Protein 3V62 (pdb70)

Organism: Saccharomyces cerevisiae (strain ATCC 204508 / S288c) (NCBI:txid559292)

Nearest PDB structures (foldseek):
  6cx2-assembly1_A  TM=8.860E-01  e=4.376E-43  Saccharomyces cerevisiae S288C
  3gpn-assembly1_A-2  TM=8.699E-01  e=9.284E-43  Saccharomyces cerevisiae
  5jne-assembly1_D  TM=8.717E-01  e=6.374E-43  Saccharomyces cerevisiae S288C
  6d0q-assembly1_A  TM=8.861E-01  e=2.193E-42  Saccharomyces cerevisiae S288C
  5v7m-assembly1_A  TM=8.884E-01  e=4.409E-42  Saccharomyces cerevisiae S288C

B-factor: mean 88.53, std 23.3, range [43.22, 176.73]

CATH classification: 3.10.20.90

Sequence (698 aa):
PETHINLVSDGSSEIFFITTPLRRLMEAFARQGEMDSLRFLYDGIRIQADQTPEDLDMEDNDIIEAHREQIGGMLEAKFEEASLFKRIIDGFKDCVQLVNFQCKEDGIIAQAVDDSRVLLVSLEIGVEAFQEYRCDHPVTLGMDLTSLSKILRCGNNTDTLTLIADNTPDSIILLFEDTKKDRIAEYSLKLMDIDADFLGIEELQYDSTLSLPSSEFSKIVRDLSQLSDSINIMITKETIKFVADGDIGSGSVIIKPFVDMEHPETSIKLEMDQPVDLTFGAKYLLDIIKGSSLSDRVGIRLSSEAPALFQFDLKSGFLQFFLAPKFNSQMDIFSQLSRAKKGEIIVIDPETHINLVSDGSSEIFFITTPLRRLMEAFARQGEMDSLRFLYDGIRIQADQTPEDLDMEDNDIIEAHREQIGGMLEAKFEEASLFKRIIDGFKDCVQLVNFQCKEDGIIAQAVDDSRVLLVSLEIGVEAFQEYRCDHPVTLGMDLTSLSKILRCGNNTDTLTLIADNTPDSIILLFEDTKKDRIAEYSLKLMDIDADFLGIEELQYDSTLSLPSSEFSKIVRDLSQLSDSINIMITKETIKFVADGDIGSGSVIIKPFVDMEHPETSIKLEMDQPVDLTFGAKYLLDIIKGSSLSDRVGIRLSSEAPALFQFDLKSGFLQFFLAPKFNSQMDIFSQLSRAKKGEIIVID

Foldseek 3Di:
DVPFAWEEDQPPDDDIDGCDQCLVVLVVVVCVVDSVQKFKDDPRDTRDSGDDCVVVVHDHYGYIYIYTPDDDD/DWKFKAQFLLLVVVVLVLCVVFDFKWKW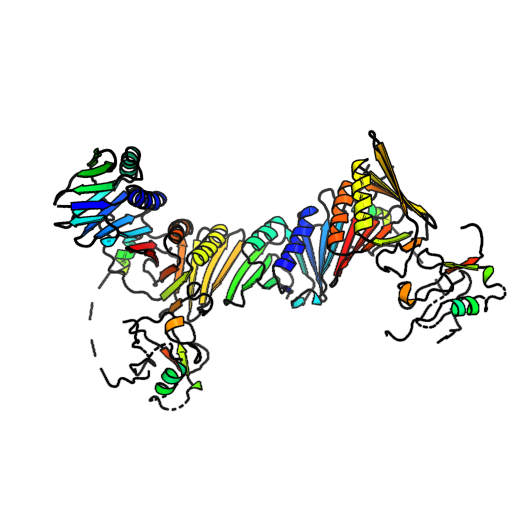WQDAFFTWIWGAGPVRFKIKIWTQGRVNTPDTGDPEIDIFIDGSVVVVVVSVVADRNWMWMWDADRYGQKIKIWTADPVVRDIDIDMGGGDDDPSVPPPDPVDDFQKKKKFFLVVVVVVLVVQVVQAQKWKWKDDPFWTKIWHHHPVGIDIDIDGFDADPVCRRRTMDMDHNHIDMFMAGSVVVNSVSVCCVQARMWMWGHDDPFFIWIKGDHPRIIMIMTGDTDDD/DDDDPVVCVVVVVCDDDDDDD/DVPFAWEEDQPVDDDIDGCDQCLVVLVVVVCVVDSVQKFKDDPRDTRDSGDDCVVVVHDHYYYIYIYTPDDDD/DWKFKAQFLLLVVVVLVLCVVFFFKWKWWDDQFFTWIWGAGPVRFKIKIWTFGNVNTPHTGDPEIDIFMDGSVVVNVVSVVADRNWMWIWDADRYGQKIKIWTADPVVRDIDIDMGGGDDDPSVPPPDPVDDFQKKKKFFLVVVLVVLVVQVVQAQKWKWKDDPFWIKIWHHHPVDIDMDIDGFDADPVDRRRTMDMDGNDIDMFMFGSVVVNSVSVCSVAARMWMWGHDDQFFIWIWGDHVRIIMIMTGGTDDD/DDDDPVVCVVVVVCDDDDDDD

Radius of gyration: 37.79 Å; Cα contacts (8 Å, |Δi|>4): 1572; chains: 6; bounding box: 71×71×110 Å

GO terms:
  GO:0000794 condensed nuclear chromosome (C, IDA)
  GO:0005634 nucleus (C, IDA)
  GO:0005940 septin ring (C, IDA)
  GO:0031386 protein tag activity (F, IDA)
  GO:0016925 protein sumoylation (P, IDA)
  GO:0042802 identical protein binding (F, IPI)
  GO:0005515 protein binding (F, IPI)

Structure (mmCIF, N/CA/C/O backbone):
data_3V62
#
_entry.id   3V62
#
_cell.length_a   196.817
_cell.length_b   62.256
_cell.length_c   139.247
_cell.angle_alpha   90.00
_cell.angle_beta   135.04
_cell.angle_gamma   90.00
#
_symmetry.space_group_name_H-M   'C 1 2 1'
#
loop_
_entity.id
_entity.type
_entity.pdbx_description
1 polymer 'Ubiquitin-like protein SMT3'
2 polymer 'Proliferating cell nuclear antigen'
3 polymer 'ATP-dependent DNA helicase SRS2'
4 non-polymer N-ETHYLMALEIMIDE
5 non-polymer 'SULFATE ION'
6 water water
#
loop_
_atom_site.group_PDB
_atom_site.id
_atom_site.type_symbol
_atom_site.label_atom_id
_atom_site.label_alt_id
_atom_site.label_comp_id
_atom_site.label_asym_id
_atom_site.label_entity_id
_atom_site.label_seq_id
_atom_site.pdbx_PDB_ins_code
_atom_site.Cartn_x
_atom_site.Cartn_y
_atom_site.Cartn_z
_atom_site.occupancy
_atom_site.B_iso_or_equiv
_atom_site.auth_seq_id
_atom_site.auth_comp_id
_atom_site.auth_asym_id
_atom_site.auth_atom_id
_atom_site.pdbx_PDB_model_num
ATOM 1 N N . PRO A 1 6 ? 25.379 57.589 93.847 1.00 133.99 20 PRO A N 1
ATOM 2 C CA . PRO A 1 6 ? 24.777 56.791 92.739 1.00 139.71 20 PRO A CA 1
ATOM 3 C C . PRO A 1 6 ? 25.175 57.276 91.354 1.00 138.73 20 PRO A C 1
ATOM 4 O O . PRO A 1 6 ? 26.267 56.965 90.865 1.00 129.94 20 PRO A O 1
ATOM 5 N N . GLU A 1 7 ? 24.272 58.023 90.716 1.00 138.82 21 GLU A N 1
ATOM 6 C CA . GLU A 1 7 ? 24.523 58.628 89.406 1.00 133.01 21 GLU A CA 1
ATOM 7 C C . GLU A 1 7 ? 25.566 59.733 89.466 1.00 134.90 21 GLU A C 1
ATOM 8 O O . GLU A 1 7 ? 26.287 59.968 88.492 1.00 128.27 21 GLU A O 1
ATOM 9 N N . THR A 1 8 ? 25.634 60.399 90.620 1.00 135.29 22 THR A N 1
ATOM 10 C CA . THR A 1 8 ? 26.611 61.462 90.926 1.00 134.36 22 THR A CA 1
ATOM 11 C C . THR A 1 8 ? 27.999 61.308 90.250 1.00 136.53 22 THR A C 1
ATOM 12 O O . THR A 1 8 ? 28.239 61.863 89.169 1.00 133.75 22 THR A O 1
ATOM 16 N N . HIS A 1 9 ? 28.889 60.545 90.884 1.00 128.28 23 HIS A N 1
ATOM 17 C CA . HIS A 1 9 ? 30.275 60.421 90.457 1.00 117.37 23 HIS A CA 1
ATOM 18 C C . HIS A 1 9 ? 30.603 59.028 89.994 1.00 118.59 23 HIS A C 1
ATOM 19 O O . HIS A 1 9 ? 29.739 58.301 89.477 1.00 116.36 23 HIS A O 1
ATOM 26 N N . ILE A 1 10 ? 31.876 58.667 90.167 1.00 110.52 24 ILE A N 1
ATOM 27 C CA . ILE A 1 10 ? 32.405 57.323 89.934 1.00 96.40 24 ILE A CA 1
ATOM 28 C C . ILE A 1 10 ? 33.814 57.246 90.541 1.00 98.11 24 ILE A C 1
ATOM 29 O O . ILE A 1 10 ? 34.497 58.270 90.695 1.00 91.32 24 ILE A O 1
ATOM 34 N N . ASN A 1 11 ? 34.228 56.037 90.909 1.00 92.59 25 ASN A N 1
ATOM 35 C CA . ASN A 1 11 ? 35.574 55.799 91.403 1.00 91.26 25 ASN A CA 1
ATOM 36 C C . ASN A 1 11 ? 36.320 54.905 90.447 1.00 92.72 25 ASN A C 1
ATOM 37 O O . ASN A 1 11 ? 35.783 53.887 89.999 1.00 96.37 25 ASN A O 1
ATOM 42 N N . LEU A 1 12 ? 37.559 55.272 90.138 1.00 83.59 26 LEU A N 1
ATOM 43 C CA . LEU A 1 12 ? 38.356 54.481 89.214 1.00 78.62 26 LEU A CA 1
ATOM 44 C C . LEU A 1 12 ? 39.770 54.278 89.700 1.00 79.23 26 LEU A C 1
ATOM 45 O O . LEU A 1 12 ? 40.347 55.134 90.384 1.00 77.05 26 LEU A O 1
ATOM 61 N N . VAL A 1 14 ? 43.651 53.631 88.350 1.00 74.15 28 VAL A N 1
ATOM 62 C CA . VAL A 1 14 ? 44.637 53.551 87.285 1.00 76.24 28 VAL A CA 1
ATOM 63 C C . VAL A 1 14 ? 45.853 52.798 87.801 1.00 78.40 28 VAL A C 1
ATOM 64 O O . VAL A 1 14 ? 46.524 53.252 88.719 1.00 85.88 28 VAL A O 1
ATOM 68 N N . SER A 1 15 ? 46.126 51.642 87.217 1.00 83.33 29 SER A N 1
ATOM 69 C CA . SER A 1 15 ? 47.284 50.858 87.601 1.00 86.82 29 SER A CA 1
ATOM 70 C C . SER A 1 15 ? 48.282 50.820 86.461 1.00 90.26 29 SER A C 1
ATOM 71 O O . SER A 1 15 ? 47.916 50.504 85.332 1.00 95.51 29 SER A O 1
ATOM 74 N N . ASP A 1 16 ? 49.540 51.144 86.747 1.00 95.70 30 ASP A N 1
ATOM 75 C CA . ASP A 1 16 ? 50.603 50.958 85.756 1.00 94.51 30 ASP A CA 1
ATOM 76 C C . ASP A 1 16 ? 51.292 49.604 85.943 1.00 91.40 30 ASP A C 1
ATOM 77 O O . ASP A 1 16 ? 52.432 49.414 85.537 1.00 94.10 30 ASP A O 1
ATOM 82 N N . GLY A 1 17 ? 50.579 48.663 86.554 1.00 88.35 31 GLY A N 1
ATOM 83 C CA . GLY A 1 17 ? 51.119 47.343 86.827 1.00 93.44 31 GLY A CA 1
ATOM 84 C C . GLY A 1 17 ? 51.973 47.317 88.085 1.00 96.86 31 GLY A C 1
ATOM 85 O O . GLY A 1 17 ? 51.940 46.357 88.851 1.00 98.44 31 GLY A O 1
ATOM 86 N N . SER A 1 18 ? 52.757 48.363 88.298 1.00 97.13 32 SER A N 1
ATOM 87 C CA . SER A 1 18 ? 53.582 48.426 89.485 1.00 98.46 32 SER A CA 1
ATOM 88 C C . SER A 1 18 ? 52.827 49.145 90.600 1.00 95.42 32 SER A C 1
ATOM 89 O O . SER A 1 18 ? 52.550 48.554 91.642 1.00 94.29 32 SER A O 1
ATOM 92 N N . SER A 1 19 ? 52.477 50.408 90.369 1.00 90.62 33 SER A N 1
ATOM 93 C CA . SER A 1 19 ? 51.727 51.192 91.345 1.00 89.78 33 SER A CA 1
ATOM 94 C C . SER A 1 19 ? 50.265 51.409 90.951 1.00 86.83 33 SER A C 1
ATOM 95 O O . SER A 1 19 ? 49.847 51.050 89.856 1.00 89.58 33 SER A O 1
ATOM 98 N N . GLU A 1 20 ? 49.487 51.988 91.862 1.00 92.41 34 GLU A N 1
ATOM 99 C CA . GLU A 1 20 ? 48.092 52.358 91.584 1.00 91.35 34 GLU A CA 1
ATOM 100 C C . GLU A 1 20 ? 47.781 53.779 92.036 1.00 88.42 34 GLU A C 1
ATOM 101 O O . GLU A 1 20 ? 48.558 54.386 92.772 1.00 95.77 34 GLU A O 1
ATOM 107 N N . ILE A 1 21 ? 46.658 54.312 91.566 1.00 80.89 35 ILE A N 1
ATOM 108 C CA . ILE A 1 21 ? 46.063 55.509 92.144 1.00 81.99 35 ILE A CA 1
ATOM 109 C C . ILE A 1 21 ? 44.555 55.403 92.042 1.00 80.34 35 ILE A C 1
ATOM 110 O O . ILE A 1 21 ? 44.036 54.973 91.015 1.00 81.85 35 ILE A O 1
ATOM 115 N N . PHE A 1 22 ? 43.850 55.796 93.100 1.00 80.54 36 PHE A N 1
ATOM 116 C CA . PHE A 1 22 ? 42.394 55.806 93.046 1.00 81.33 36 PHE A CA 1
ATOM 117 C C . PHE A 1 22 ? 41.863 57.197 92.789 1.00 82.38 36 PHE A C 1
ATOM 118 O O . PHE A 1 22 ? 42.390 58.187 93.293 1.00 84.02 36 PHE A O 1
ATOM 126 N N . PHE A 1 23 ? 40.821 57.251 91.977 1.00 79.90 37 PHE A N 1
ATOM 127 C CA . PHE A 1 23 ? 40.324 58.495 91.461 1.00 78.58 37 PHE A CA 1
ATOM 128 C C . PHE A 1 23 ? 38.833 58.564 91.625 1.00 86.23 37 PHE A C 1
ATOM 129 O O . PHE A 1 23 ? 38.125 57.571 91.428 1.00 94.08 37 PHE A O 1
ATOM 148 N N . ILE A 1 25 ? 35.860 60.997 89.990 1.00 96.15 39 ILE A N 1
ATOM 149 C CA . ILE A 1 25 ? 35.430 62.055 89.054 1.00 102.65 39 ILE A CA 1
ATOM 150 C C . ILE A 1 25 ? 33.947 61.943 88.647 1.00 107.59 39 ILE A C 1
ATOM 151 O O . ILE A 1 25 ? 33.358 60.857 88.720 1.00 100.34 39 ILE A O 1
ATOM 178 N N . THR A 1 28 ? 30.832 62.696 83.734 1.00 114.01 42 THR A N 1
ATOM 179 C CA . THR A 1 28 ? 30.783 63.556 82.560 1.00 110.75 42 THR A CA 1
ATOM 180 C C . THR A 1 28 ? 32.105 64.288 82.293 1.00 115.67 42 THR A C 1
ATOM 181 O O . THR A 1 28 ? 32.244 64.929 81.256 1.00 125.61 42 THR A O 1
ATOM 185 N N . THR A 1 29 ? 33.062 64.204 83.220 1.00 116.34 43 THR A N 1
ATOM 186 C CA . THR A 1 29 ? 34.349 64.918 83.091 1.00 114.89 43 THR A CA 1
ATOM 187 C C . THR A 1 29 ? 35.300 64.274 82.064 1.00 120.08 43 THR A C 1
ATOM 188 O O . THR A 1 29 ? 35.427 63.043 82.024 1.00 118.91 43 THR A O 1
ATOM 192 N N . PRO A 1 30 ? 35.967 65.103 81.226 1.00 122.02 44 PRO A N 1
ATOM 193 C CA . PRO A 1 30 ? 36.983 64.539 80.338 1.00 122.22 44 PRO A CA 1
ATOM 194 C C . PRO A 1 30 ? 38.121 63.902 81.140 1.00 116.93 44 PRO A C 1
ATOM 195 O O . PRO A 1 30 ? 38.583 64.473 82.133 1.00 121.48 44 PRO A O 1
ATOM 199 N N . LEU A 1 31 ? 38.556 62.729 80.697 1.00 103.50 45 LEU A N 1
ATOM 200 C CA . LEU A 1 31 ? 39.591 61.962 81.373 1.00 99.95 45 LEU A CA 1
ATOM 201 C C . LEU A 1 31 ? 41.005 62.549 81.277 1.00 102.89 45 LEU A C 1
ATOM 202 O O . LEU A 1 31 ? 41.917 62.121 82.000 1.00 108.19 45 LEU A O 1
ATOM 207 N N . ARG A 1 32 ? 41.176 63.519 80.383 1.00 98.93 46 ARG A N 1
ATOM 208 C CA . ARG A 1 32 ? 42.418 64.276 80.228 1.00 94.70 46 ARG A CA 1
ATOM 209 C C . ARG A 1 32 ? 43.075 64.545 81.581 1.00 95.71 46 ARG A C 1
ATOM 210 O O . ARG A 1 32 ? 44.207 64.133 81.813 1.00 96.79 46 ARG A O 1
ATOM 218 N N . ARG A 1 33 ? 42.345 65.208 82.476 1.00 94.68 47 ARG A N 1
ATOM 219 C CA . ARG A 1 33 ? 42.854 65.548 83.800 1.00 93.00 47 ARG A CA 1
ATOM 220 C C . ARG A 1 33 ? 43.345 64.323 84.549 1.00 89.33 47 ARG A C 1
ATOM 221 O O . ARG A 1 33 ? 44.482 64.284 85.023 1.00 89.09 47 ARG A O 1
ATOM 229 N N . LEU A 1 34 ? 42.470 63.328 84.652 1.00 86.11 48 LEU A N 1
ATOM 230 C CA . LEU A 1 34 ? 42.779 62.085 85.334 1.00 79.44 48 LEU A CA 1
ATOM 231 C C . LEU A 1 34 ? 44.085 61.528 84.816 1.00 76.85 48 LEU A C 1
ATOM 232 O O . LEU A 1 34 ? 44.965 61.181 85.598 1.00 78.62 48 LEU A O 1
ATOM 237 N N . MET A 1 35 ? 44.204 61.461 83.492 1.00 74.85 49 MET A N 1
ATOM 238 C CA . MET A 1 35 ? 45.405 60.956 82.844 1.00 76.85 49 MET A CA 1
ATOM 239 C C . MET A 1 35 ? 46.641 61.770 83.211 1.00 77.35 49 MET A C 1
ATOM 240 O O . MET A 1 35 ? 47.711 61.212 83.419 1.00 79.32 49 MET A O 1
ATOM 245 N N . GLU A 1 36 ? 46.486 63.087 83.296 1.00 81.64 50 GLU A N 1
ATOM 246 C CA . GLU A 1 36 ? 47.591 63.976 83.630 1.00 82.20 50 GLU A CA 1
ATOM 247 C C . GLU A 1 36 ? 47.988 63.801 85.081 1.00 81.09 50 GLU A C 1
ATOM 248 O O . GLU A 1 36 ? 49.171 63.640 85.393 1.00 81.90 50 GLU A O 1
ATOM 254 N N . ALA A 1 37 ? 46.984 63.812 85.954 1.00 82.71 51 ALA A N 1
ATOM 255 C CA . ALA A 1 37 ? 47.146 63.494 87.376 1.00 81.53 51 ALA A CA 1
ATOM 256 C C . ALA A 1 37 ? 47.924 62.203 87.595 1.00 81.55 51 ALA A C 1
ATOM 257 O O . ALA A 1 37 ? 48.814 62.150 88.444 1.00 91.56 51 ALA A O 1
ATOM 259 N N . PHE A 1 38 ? 47.594 61.161 86.839 1.00 74.78 52 PHE A N 1
ATOM 260 C CA . PHE A 1 38 ? 48.334 59.930 86.975 1.00 71.84 52 PHE A CA 1
ATOM 261 C C . PHE A 1 38 ? 49.759 60.052 86.450 1.00 79.20 52 PHE A C 1
ATOM 262 O O . PHE A 1 38 ? 50.678 59.431 86.985 1.00 86.54 52 PHE A O 1
ATOM 270 N N . ALA A 1 39 ? 49.946 60.847 85.405 1.00 82.05 53 ALA A N 1
ATOM 271 C CA . ALA A 1 39 ? 51.258 60.951 84.779 1.00 87.57 53 ALA A CA 1
ATOM 272 C C . ALA A 1 39 ? 52.261 61.677 85.670 1.00 87.54 53 ALA A C 1
ATOM 273 O O . ALA A 1 39 ? 53.424 61.262 85.767 1.00 84.59 53 ALA A O 1
ATOM 286 N N . ARG A 1 41 ? 52.063 62.322 89.022 1.00 87.50 55 ARG A N 1
ATOM 287 C CA . ARG A 1 41 ? 52.280 61.474 90.170 1.00 85.40 55 ARG A CA 1
ATOM 288 C C . ARG A 1 41 ? 53.232 60.313 89.831 1.00 86.96 55 ARG A C 1
ATOM 289 O O . ARG A 1 41 ? 53.813 59.717 90.722 1.00 97.94 55 ARG A O 1
ATOM 297 N N . GLN A 1 42 ? 53.404 60.007 88.546 1.00 92.69 56 GLN A N 1
ATOM 298 C CA . GLN A 1 42 ? 54.397 59.007 88.100 1.00 91.49 56 GLN A CA 1
ATOM 299 C C . GLN A 1 42 ? 55.744 59.626 87.760 1.00 88.33 56 GLN A C 1
ATOM 300 O O . GLN A 1 42 ? 56.756 58.935 87.702 1.00 85.08 56 GLN A O 1
ATOM 306 N N . GLY A 1 43 ? 55.739 60.928 87.500 1.00 86.40 57 GLY A N 1
ATOM 307 C CA . GLY A 1 43 ? 56.919 61.612 87.021 1.00 82.29 57 GLY A CA 1
ATOM 308 C C . GLY A 1 43 ? 57.212 61.230 85.591 1.00 84.18 57 GLY A C 1
ATOM 309 O O . GLY A 1 43 ? 58.368 61.145 85.195 1.00 91.79 57 GLY A O 1
ATOM 321 N N . GLU A 1 45 ? 56.052 61.786 81.291 1.00 88.87 59 GLU A N 1
ATOM 322 C CA . GLU A 1 45 ? 55.431 62.670 80.307 1.00 91.16 59 GLU A CA 1
ATOM 323 C C . GLU A 1 45 ? 54.103 62.061 79.923 1.00 91.29 59 GLU A C 1
ATOM 324 O O . GLU A 1 45 ? 54.015 60.847 79.711 1.00 91.26 59 GLU A O 1
ATOM 330 N N . MET A 1 46 ? 53.074 62.898 79.825 1.00 93.89 60 MET A N 1
ATOM 331 C CA . MET A 1 46 ? 51.728 62.421 79.495 1.00 96.41 60 MET A CA 1
ATOM 332 C C . MET A 1 46 ? 51.760 61.574 78.219 1.00 101.22 60 MET A C 1
ATOM 333 O O . MET A 1 46 ? 51.146 60.508 78.133 1.00 107.21 60 MET A O 1
ATOM 338 N N . ASP A 1 47 ? 52.535 62.034 77.249 1.00 103.83 61 ASP A N 1
ATOM 339 C CA . ASP A 1 47 ? 52.585 61.399 75.952 1.00 101.90 61 ASP A CA 1
ATOM 340 C C . ASP A 1 47 ? 53.522 60.201 75.911 1.00 98.15 61 ASP A C 1
ATOM 341 O O . ASP A 1 47 ? 53.725 59.619 74.850 1.00 106.99 61 ASP A O 1
ATOM 346 N N . SER A 1 48 ? 54.090 59.819 77.046 1.00 87.47 62 SER A N 1
ATOM 347 C CA . SER A 1 48 ? 55.023 58.698 77.043 1.00 88.09 62 SER A CA 1
ATOM 348 C C . SER A 1 48 ? 54.315 57.407 77.442 1.00 89.38 62 SER A C 1
ATOM 349 O O . SER A 1 48 ? 54.928 56.324 77.466 1.00 76.03 62 SER A O 1
ATOM 352 N N . LEU A 1 49 ? 53.027 57.529 77.773 1.00 89.19 63 LEU A N 1
ATOM 353 C CA . LEU A 1 49 ? 52.232 56.351 78.118 1.00 87.35 63 LEU A CA 1
ATOM 354 C C . LEU A 1 49 ? 50.821 56.352 77.559 1.00 87.21 63 LEU A C 1
ATOM 355 O O . LEU A 1 49 ? 50.207 57.411 77.392 1.00 85.37 63 LEU A O 1
ATOM 360 N N . ARG A 1 50 ? 50.329 55.149 77.264 1.00 86.17 64 ARG A N 1
ATOM 361 C CA . ARG A 1 50 ? 48.957 54.974 76.807 1.00 90.85 64 ARG A CA 1
ATOM 362 C C . ARG A 1 50 ? 48.053 54.298 77.835 1.00 87.72 64 ARG A C 1
ATOM 363 O O . ARG A 1 50 ? 48.441 53.319 78.468 1.00 89.00 64 ARG A O 1
ATOM 371 N N . PHE A 1 51 ? 46.849 54.847 77.989 1.00 85.53 65 PHE A N 1
ATOM 372 C CA . PHE A 1 51 ? 45.845 54.354 78.931 1.00 84.33 65 PHE A CA 1
ATOM 373 C C . PHE A 1 51 ? 44.839 53.456 78.223 1.00 88.24 65 PHE A C 1
ATOM 374 O O . PHE A 1 51 ? 44.022 53.927 77.429 1.00 87.19 65 PHE A O 1
ATOM 382 N N . LEU A 1 52 ? 44.902 52.160 78.512 1.00 91.64 66 LEU A N 1
ATOM 383 C CA . LEU A 1 52 ? 43.962 51.207 77.944 1.00 89.05 66 LEU A CA 1
ATOM 384 C C . LEU A 1 52 ? 42.769 50.987 78.848 1.00 89.39 66 LEU A C 1
ATOM 385 O O . LEU A 1 52 ? 42.881 51.045 80.079 1.00 87.57 66 LEU A O 1
ATOM 390 N N . TYR A 1 53 ? 41.625 50.752 78.215 1.00 88.26 67 TYR A N 1
ATOM 391 C CA . TYR A 1 53 ? 40.417 50.353 78.904 1.00 91.30 67 TYR A CA 1
ATOM 392 C C . TYR A 1 53 ? 39.550 49.498 78.008 1.00 92.08 67 TYR A C 1
ATOM 393 O O . TYR A 1 53 ? 39.273 49.859 76.868 1.00 94.48 67 TYR A O 1
ATOM 402 N N . ASP A 1 54 ? 39.109 48.369 78.547 1.00 92.97 68 ASP A N 1
ATOM 403 C CA . ASP A 1 54 ? 38.320 47.397 77.807 1.00 92.87 68 ASP A CA 1
ATOM 404 C C . ASP A 1 54 ? 38.933 47.054 76.461 1.00 87.14 68 ASP A C 1
ATOM 405 O O . ASP A 1 54 ? 38.240 46.603 75.550 1.00 88.70 68 ASP A O 1
ATOM 410 N N . GLY A 1 55 ? 40.239 47.269 76.351 1.00 81.04 69 GLY A N 1
ATOM 411 C CA . GLY A 1 55 ? 40.974 46.939 75.141 1.00 81.63 69 GLY A CA 1
ATOM 412 C C . GLY A 1 55 ? 41.106 48.091 74.171 1.00 80.36 69 GLY A C 1
ATOM 413 O O . GLY A 1 55 ? 41.882 48.016 73.230 1.00 77.44 69 GLY A O 1
ATOM 414 N N . ILE A 1 56 ? 40.334 49.150 74.392 1.00 85.79 70 ILE A N 1
ATOM 415 C CA . ILE A 1 56 ? 40.416 50.357 73.575 1.00 82.86 70 ILE A CA 1
ATOM 416 C C . ILE A 1 56 ? 41.481 51.280 74.182 1.00 91.41 70 ILE A C 1
ATOM 417 O O . ILE A 1 56 ? 41.931 51.061 75.305 1.00 101.06 70 ILE A O 1
ATOM 422 N N . ARG A 1 57 ? 41.899 52.292 73.433 1.00 96.17 71 ARG A N 1
ATOM 423 C CA . ARG A 1 57 ? 42.957 53.174 73.879 1.00 88.52 71 ARG A CA 1
ATOM 424 C C . ARG A 1 57 ? 42.325 54.494 74.251 1.00 83.85 71 ARG A C 1
ATOM 425 O O . ARG A 1 57 ? 42.248 55.397 73.441 1.00 92.14 71 ARG A O 1
ATOM 433 N N . ILE A 1 58 ? 41.838 54.577 75.482 1.00 86.62 72 ILE A N 1
ATOM 434 C CA . ILE A 1 58 ? 41.264 55.806 76.040 1.00 90.49 72 ILE A CA 1
ATOM 435 C C . ILE A 1 58 ? 41.835 57.082 75.422 1.00 86.29 72 ILE A C 1
ATOM 436 O O . ILE A 1 58 ? 43.041 57.227 75.268 1.00 84.12 72 ILE A O 1
ATOM 441 N N . GLN A 1 59 ? 40.945 58.001 75.082 1.00 91.63 73 GLN A N 1
ATOM 442 C CA . GLN A 1 59 ? 41.317 59.248 74.441 1.00 95.39 73 GLN A CA 1
ATOM 443 C C . GLN A 1 59 ? 40.998 60.368 75.398 1.00 95.63 73 GLN A C 1
ATOM 444 O O . GLN A 1 59 ? 39.902 60.411 75.957 1.00 94.89 73 GLN A O 1
ATOM 450 N N . ALA A 1 60 ? 41.956 61.277 75.570 1.00 101.61 74 ALA A N 1
ATOM 451 C CA . ALA A 1 60 ? 41.856 62.398 76.519 1.00 98.85 74 ALA A CA 1
ATOM 452 C C . ALA A 1 60 ? 40.518 63.140 76.452 1.00 98.68 74 ALA A C 1
ATOM 453 O O . ALA A 1 60 ? 39.994 63.612 77.463 1.00 97.00 74 ALA A O 1
ATOM 455 N N . ASP A 1 61 ? 39.969 63.217 75.247 1.00 111.51 75 ASP A N 1
ATOM 456 C CA . ASP A 1 61 ? 38.689 63.872 74.992 1.00 112.04 75 ASP A CA 1
ATOM 457 C C . ASP A 1 61 ? 37.485 63.194 75.665 1.00 106.23 75 ASP A C 1
ATOM 458 O O . ASP A 1 61 ? 36.618 63.888 76.197 1.00 106.15 75 ASP A O 1
ATOM 463 N N . GLN A 1 62 ? 37.446 61.857 75.658 1.00 100.51 76 GLN A N 1
ATOM 464 C CA . GLN A 1 62 ? 36.260 61.107 76.116 1.00 100.71 76 GLN A CA 1
ATOM 465 C C . GLN A 1 62 ? 36.077 61.074 77.640 1.00 99.70 76 GLN A C 1
ATOM 466 O O . GLN A 1 62 ? 37.032 61.265 78.396 1.00 103.59 76 GLN A O 1
ATOM 472 N N . THR A 1 63 ? 34.835 60.859 78.071 1.00 99.89 77 THR A N 1
ATOM 473 C CA . THR A 1 63 ? 34.497 60.757 79.491 1.00 103.08 77 THR A CA 1
ATOM 474 C C . THR A 1 63 ? 34.091 59.320 79.860 1.00 105.15 77 THR A C 1
ATOM 475 O O . THR A 1 63 ? 33.744 58.525 78.980 1.00 106.21 77 THR A O 1
ATOM 479 N N . PRO A 1 64 ? 34.132 58.984 81.166 1.00 104.47 78 PRO A N 1
ATOM 480 C CA . PRO A 1 64 ? 33.795 57.635 81.636 1.00 108.64 78 PRO A CA 1
ATOM 481 C C . PRO A 1 64 ? 32.392 57.180 81.231 1.00 110.84 78 PRO A C 1
ATOM 482 O O . PRO A 1 64 ? 32.189 56.008 80.875 1.00 103.40 78 PRO A O 1
ATOM 486 N N . GLU A 1 65 ? 31.446 58.115 81.295 1.00 110.27 79 GLU A N 1
ATOM 487 C CA . GLU A 1 65 ? 30.057 57.867 80.954 1.00 116.29 79 GLU A CA 1
ATOM 488 C C . GLU A 1 65 ? 29.938 57.166 79.611 1.00 114.38 79 GLU A C 1
ATOM 489 O O . GLU A 1 65 ? 29.482 56.021 79.540 1.00 113.18 79 GLU A O 1
ATOM 495 N N . ASP A 1 66 ? 30.373 57.851 78.556 1.00 114.85 80 ASP A N 1
ATOM 496 C CA . ASP A 1 66 ? 30.245 57.334 77.194 1.00 116.69 80 ASP A CA 1
ATOM 497 C C . ASP A 1 66 ? 31.186 56.166 76.930 1.00 116.55 80 ASP A C 1
ATOM 498 O O . ASP A 1 66 ? 31.136 55.553 75.864 1.00 122.17 80 ASP A O 1
ATOM 503 N N . LEU A 1 67 ? 32.032 55.854 77.909 1.00 112.72 81 LEU A N 1
ATOM 504 C CA . LEU A 1 67 ? 32.888 54.678 77.829 1.00 101.67 81 LEU A CA 1
ATOM 505 C C . LEU A 1 67 ? 32.280 53.460 78.515 1.00 104.54 81 LEU A C 1
ATOM 506 O O . LEU A 1 67 ? 32.889 52.387 78.496 1.00 109.70 81 LEU A O 1
ATOM 511 N N . ASP A 1 68 ? 31.093 53.622 79.107 1.00 102.62 82 ASP A N 1
ATOM 512 C CA . ASP A 1 68 ? 30.394 52.527 79.800 1.00 108.50 82 ASP A CA 1
ATOM 513 C C . ASP A 1 68 ? 31.127 52.142 81.069 1.00 113.04 82 ASP A C 1
ATOM 514 O O . ASP A 1 68 ? 31.278 50.951 81.375 1.00 112.65 82 ASP A O 1
ATOM 519 N N . MET A 1 69 ? 31.587 53.142 81.807 1.00 109.25 83 MET A N 1
ATOM 520 C CA . MET A 1 69 ? 32.418 52.865 82.966 1.00 108.70 83 MET A CA 1
ATOM 521 C C . MET A 1 69 ? 31.618 52.609 84.233 1.00 102.39 83 MET A C 1
ATOM 522 O O . MET A 1 69 ? 30.869 53.465 84.691 1.00 107.63 83 MET A O 1
ATOM 527 N N . GLU A 1 70 ? 31.787 51.412 84.780 1.00 100.33 84 GLU A N 1
ATOM 528 C CA . GLU A 1 70 ? 31.181 51.033 86.050 1.00 105.94 84 GLU A CA 1
ATOM 529 C C . GLU A 1 70 ? 32.134 51.308 87.209 1.00 103.88 84 GLU A C 1
ATOM 530 O O . GLU A 1 70 ? 33.354 51.248 87.047 1.00 104.50 84 GLU A O 1
ATOM 536 N N . ASP A 1 71 ? 31.560 51.605 88.373 1.00 105.68 85 ASP A N 1
ATOM 537 C CA . ASP A 1 71 ? 32.316 51.931 89.582 1.00 100.40 85 ASP A CA 1
ATOM 538 C C . ASP A 1 71 ? 33.390 50.895 89.880 1.00 98.58 85 ASP A C 1
ATOM 539 O O . ASP A 1 71 ? 33.150 49.689 89.767 1.00 100.18 85 ASP A O 1
ATOM 544 N N . ASN A 1 72 ? 34.572 51.388 90.251 1.00 94.91 86 ASN A N 1
ATOM 545 C CA . ASN A 1 72 ? 35.762 50.565 90.477 1.00 94.54 86 ASN A CA 1
ATOM 546 C C . ASN A 1 72 ? 36.238 49.823 89.245 1.00 97.70 86 ASN A C 1
ATOM 547 O O . ASN A 1 72 ? 36.587 48.648 89.322 1.00 104.56 86 ASN A O 1
ATOM 552 N N . ASP A 1 73 ? 36.239 50.507 88.106 1.00 97.39 87 ASP A N 1
ATOM 553 C CA . ASP A 1 73 ? 36.905 49.985 86.924 1.00 96.11 87 ASP A CA 1
ATOM 554 C C . ASP A 1 73 ? 38.399 50.268 86.995 1.00 90.94 87 ASP A C 1
ATOM 555 O O . ASP A 1 73 ? 38.823 51.298 87.533 1.00 86.62 87 ASP A O 1
ATOM 560 N N . ILE A 1 74 ? 39.185 49.342 86.455 1.00 87.72 88 ILE A N 1
ATOM 561 C CA . ILE A 1 74 ? 40.630 49.505 86.343 1.00 83.60 88 ILE A CA 1
ATOM 562 C C . ILE A 1 74 ? 40.974 50.113 84.988 1.00 80.93 88 ILE A C 1
ATOM 563 O O . ILE A 1 74 ? 40.436 49.713 83.960 1.00 85.50 88 ILE A O 1
ATOM 568 N N . ILE A 1 75 ? 41.853 51.103 84.996 1.00 77.94 89 ILE A N 1
ATOM 569 C CA . ILE A 1 75 ? 42.406 51.640 83.763 1.00 76.97 89 ILE A CA 1
ATOM 570 C C . ILE A 1 75 ? 43.882 51.266 83.719 1.00 74.48 89 ILE A C 1
ATOM 571 O O . ILE A 1 75 ? 44.592 51.434 84.709 1.00 72.46 89 ILE A O 1
ATOM 576 N N . GLU A 1 76 ? 44.335 50.747 82.581 1.00 71.40 90 GLU A N 1
ATOM 577 C CA . GLU A 1 76 ? 45.708 50.284 82.456 1.00 71.57 90 GLU A CA 1
ATOM 578 C C . GLU A 1 76 ? 46.579 51.317 81.759 1.00 73.82 90 GLU A C 1
ATOM 579 O O . GLU A 1 76 ? 46.327 51.657 80.609 1.00 84.47 90 GLU A O 1
ATOM 585 N N . ALA A 1 77 ? 47.591 51.825 82.456 1.00 74.33 91 ALA A N 1
ATOM 586 C CA . ALA A 1 77 ? 48.623 52.662 81.835 1.00 73.99 91 ALA A CA 1
ATOM 587 C C . ALA A 1 77 ? 49.858 51.818 81.494 1.00 75.10 91 ALA A C 1
ATOM 588 O O . ALA A 1 77 ? 50.398 51.128 82.363 1.00 73.45 91 ALA A O 1
ATOM 590 N N . HIS A 1 78 ? 50.275 51.849 80.227 1.00 77.34 92 HIS A N 1
ATOM 591 C CA . HIS A 1 78 ? 51.534 51.232 79.798 1.00 79.39 92 HIS A CA 1
ATOM 592 C C . HIS A 1 78 ? 52.355 52.278 79.113 1.00 81.62 92 HIS A C 1
ATOM 593 O O . HIS A 1 78 ? 51.808 53.282 78.640 1.00 80.17 92 HIS A O 1
ATOM 600 N N . ARG A 1 79 ? 53.667 52.043 79.020 1.00 87.45 93 ARG A N 1
ATOM 601 C CA . ARG A 1 79 ? 54.556 52.902 78.225 1.00 90.56 93 ARG A CA 1
ATOM 602 C C . ARG A 1 79 ? 54.043 52.896 76.789 1.00 91.65 93 ARG A C 1
ATOM 603 O O . ARG A 1 79 ? 53.595 51.861 76.284 1.00 95.23 93 ARG A O 1
ATOM 611 N N . GLU A 1 80 ? 54.093 54.050 76.138 1.00 88.65 94 GLU A N 1
ATOM 612 C CA . GLU A 1 80 ? 53.859 54.119 74.707 1.00 85.56 94 GLU A CA 1
ATOM 613 C C . GLU A 1 80 ? 54.962 53.370 73.953 1.00 89.26 94 GLU A C 1
ATOM 614 O O . GLU A 1 80 ? 56.073 53.866 73.793 1.00 102.17 94 GLU A O 1
ATOM 620 N N . GLN A 1 81 ? 54.672 52.155 73.518 1.00 90.91 95 GLN A N 1
ATOM 621 C CA . GLN A 1 81 ? 55.614 51.428 72.687 1.00 91.50 95 GLN A CA 1
ATOM 622 C C . GLN A 1 81 ? 54.888 50.651 71.599 1.00 98.27 95 GLN A C 1
ATOM 623 O O . GLN A 1 81 ? 53.751 50.978 71.261 1.00 108.34 95 GLN A O 1
ATOM 629 N N . ILE A 1 82 ? 55.541 49.643 71.033 1.00 99.27 96 ILE A N 1
ATOM 630 C CA . ILE A 1 82 ? 54.987 48.964 69.871 1.00 102.78 96 ILE A CA 1
ATOM 631 C C . ILE A 1 82 ? 54.315 47.663 70.296 1.00 111.22 96 ILE A C 1
ATOM 632 O O . ILE A 1 82 ? 54.782 46.575 69.978 1.00 120.73 96 ILE A O 1
ATOM 637 N N . GLY A 1 83 ? 53.214 47.793 71.031 1.00 119.19 97 GLY A N 1
ATOM 638 C CA . GLY A 1 83 ? 52.441 46.644 71.501 1.00 125.31 97 GLY A CA 1
ATOM 639 C C . GLY A 1 83 ? 53.221 45.739 72.436 1.00 130.39 97 GLY A C 1
ATOM 640 O O . GLY A 1 83 ? 54.455 45.789 72.476 1.00 125.54 97 GLY A O 1
ATOM 641 N N . GLY A 1 84 ? 52.498 44.917 73.195 1.00 136.87 98 GLY A N 1
ATOM 642 C CA . GLY A 1 84 ? 53.112 43.970 74.126 1.00 139.02 98 GLY A CA 1
ATOM 643 C C . GLY A 1 84 ? 53.536 42.683 73.438 1.00 142.42 98 GLY A C 1
ATOM 644 O O . GLY A 1 84 ? 54.665 42.574 72.943 1.00 136.24 98 GLY A O 1
ATOM 645 N N . MET B 2 1 ? 5.910 26.000 100.856 1.00 95.49 1 MET B N 1
ATOM 646 C CA . MET B 2 1 ? 6.601 25.132 99.913 1.00 94.69 1 MET B CA 1
ATOM 647 C C . MET B 2 1 ? 6.962 25.933 98.647 1.00 94.25 1 MET B C 1
ATOM 648 O O . MET B 2 1 ? 7.160 27.155 98.720 1.00 89.68 1 MET B O 1
ATOM 653 N N . LEU B 2 2 ? 7.046 25.262 97.497 1.00 87.76 2 LEU B N 1
ATOM 654 C CA . LEU B 2 2 ? 7.285 25.957 96.229 1.00 80.13 2 LEU B CA 1
ATOM 655 C C . LEU B 2 2 ? 5.991 26.472 95.614 1.00 75.94 2 LEU B C 1
ATOM 656 O O . LEU B 2 2 ? 5.061 25.708 95.382 1.00 76.51 2 LEU B O 1
ATOM 661 N N . GLU B 2 3 ? 5.955 27.768 95.333 1.00 71.31 3 GLU B N 1
ATOM 662 C CA . GLU B 2 3 ? 4.818 28.395 94.709 1.00 67.93 3 GLU B CA 1
ATOM 663 C C . GLU B 2 3 ? 5.332 29.540 93.856 1.00 69.40 3 GLU B C 1
ATOM 664 O O . GLU B 2 3 ? 5.615 30.635 94.358 1.00 71.50 3 GLU B O 1
ATOM 670 N N . ALA B 2 4 ? 5.479 29.271 92.563 1.00 69.62 4 ALA B N 1
ATOM 671 C CA . ALA B 2 4 ? 5.969 30.271 91.613 1.00 66.04 4 ALA B CA 1
ATOM 672 C C . ALA B 2 4 ? 4.865 30.647 90.657 1.00 68.30 4 ALA B C 1
ATOM 673 O O . ALA B 2 4 ? 4.357 29.797 89.933 1.00 73.91 4 ALA B O 1
ATOM 675 N N . LYS B 2 5 ? 4.515 31.929 90.654 1.00 72.06 5 LYS B N 1
ATOM 676 C CA . LYS B 2 5 ? 3.445 32.452 89.822 1.00 69.53 5 LYS B CA 1
ATOM 677 C C . LYS B 2 5 ? 3.932 33.410 88.727 1.00 69.41 5 LYS B C 1
ATOM 678 O O . LYS B 2 5 ? 4.267 34.573 88.997 1.00 64.46 5 LYS B O 1
ATOM 684 N N . PHE B 2 6 ? 3.956 32.910 87.493 1.00 65.85 6 PHE B N 1
ATOM 685 C CA . PHE B 2 6 ? 4.092 33.757 86.322 1.00 68.36 6 PHE B CA 1
ATOM 686 C C . PHE B 2 6 ? 2.800 34.504 86.044 1.00 70.47 6 PHE B C 1
ATOM 687 O O . PHE B 2 6 ? 1.733 33.881 86.008 1.00 67.75 6 PHE B O 1
ATOM 695 N N . GLU B 2 7 ? 2.904 35.817 85.811 1.00 75.16 7 GLU B N 1
ATOM 696 C CA . GLU B 2 7 ? 1.766 36.653 85.360 1.00 78.65 7 GLU B CA 1
ATOM 697 C C . GLU B 2 7 ? 1.130 36.195 84.028 1.00 81.39 7 GLU B C 1
ATOM 698 O O . GLU B 2 7 ? -0.071 36.359 83.825 1.00 82.68 7 GLU B O 1
ATOM 704 N N . GLU B 2 8 ? 1.928 35.624 83.130 1.00 80.65 8 GLU B N 1
ATOM 705 C CA . GLU B 2 8 ? 1.424 35.176 81.839 1.00 78.61 8 GLU B CA 1
ATOM 706 C C . GLU B 2 8 ? 2.030 33.824 81.503 1.00 76.22 8 GLU B C 1
ATOM 707 O O . GLU B 2 8 ? 3.250 33.709 81.376 1.00 75.39 8 GLU B O 1
ATOM 713 N N . ALA B 2 9 ? 1.185 32.810 81.329 1.00 71.48 9 ALA B N 1
ATOM 714 C CA . ALA B 2 9 ? 1.642 31.457 80.976 1.00 70.63 9 ALA B CA 1
ATOM 715 C C . ALA B 2 9 ? 2.547 31.406 79.725 1.00 76.40 9 ALA B C 1
ATOM 716 O O . ALA B 2 9 ? 3.352 30.479 79.561 1.00 74.79 9 ALA B O 1
ATOM 718 N N . SER B 2 10 ? 2.415 32.412 78.861 1.00 79.05 10 SER B N 1
ATOM 719 C CA . SER B 2 10 ? 3.228 32.548 77.656 1.00 76.20 10 SER B CA 1
ATOM 720 C C . SER B 2 10 ? 4.702 32.836 77.970 1.00 80.03 10 SER B C 1
ATOM 721 O O . SER B 2 10 ? 5.591 32.319 77.278 1.00 79.18 10 SER B O 1
ATOM 724 N N . LEU B 2 11 ? 4.947 33.670 78.993 1.00 76.81 11 LEU B N 1
ATOM 725 C CA . LEU B 2 11 ? 6.303 33.914 79.520 1.00 74.51 11 LEU B CA 1
ATOM 726 C C . LEU B 2 11 ? 7.007 32.590 79.802 1.00 73.53 11 LEU B C 1
ATOM 727 O O . LEU B 2 11 ? 8.132 32.352 79.344 1.00 77.69 11 LEU B O 1
ATOM 732 N N . PHE B 2 12 ? 6.322 31.715 80.527 1.00 70.86 12 PHE B N 1
ATOM 733 C CA . PHE B 2 12 ? 6.830 30.375 80.782 1.00 71.02 12 PHE B CA 1
ATOM 734 C C . PHE B 2 12 ? 6.984 29.560 79.519 1.00 71.53 12 PHE B C 1
ATOM 735 O O . PHE B 2 12 ? 7.967 28.839 79.373 1.00 69.97 12 PHE B O 1
ATOM 743 N N . LYS B 2 13 ? 6.014 29.666 78.612 1.00 79.38 13 LYS B N 1
ATOM 744 C CA . LYS B 2 13 ? 6.068 28.898 77.366 1.00 77.78 13 LYS B CA 1
ATOM 745 C C . LYS B 2 13 ? 7.267 29.311 76.522 1.00 75.40 13 LYS B C 1
ATOM 746 O O . LYS B 2 13 ? 7.977 28.447 75.993 1.00 71.41 13 LYS B O 1
ATOM 752 N N . ARG B 2 14 ? 7.493 30.627 76.423 1.00 73.50 14 ARG B N 1
ATOM 753 C CA . ARG B 2 14 ? 8.686 31.176 75.765 1.00 74.08 14 ARG B CA 1
ATOM 754 C C . ARG B 2 14 ? 9.976 30.507 76.285 1.00 71.60 14 ARG B C 1
ATOM 755 O O . ARG B 2 14 ? 10.735 29.917 75.508 1.00 69.82 14 ARG B O 1
ATOM 763 N N . ILE B 2 15 ? 10.201 30.560 77.595 1.00 64.35 15 ILE B N 1
ATOM 764 C CA . ILE B 2 15 ? 11.291 29.798 78.189 1.00 60.82 15 ILE B CA 1
ATOM 765 C C . ILE B 2 15 ? 11.327 28.341 77.686 1.00 62.53 15 ILE B C 1
ATOM 766 O O . ILE B 2 15 ? 12.343 27.894 77.146 1.00 56.66 15 ILE B O 1
ATOM 771 N N . ILE B 2 16 ? 10.216 27.619 77.840 1.00 63.39 16 ILE B N 1
ATOM 772 C CA . ILE B 2 16 ? 10.184 26.189 77.508 1.00 69.21 16 ILE B CA 1
ATOM 773 C C . ILE B 2 16 ? 10.516 25.951 76.048 1.00 72.21 16 ILE B C 1
ATOM 774 O O . ILE B 2 16 ? 11.125 24.927 75.698 1.00 69.73 16 ILE B O 1
ATOM 779 N N . ASP B 2 17 ? 10.121 26.914 75.217 1.00 74.71 17 ASP B N 1
ATOM 780 C CA . ASP B 2 17 ? 10.326 26.827 73.785 1.00 80.89 17 ASP B CA 1
ATOM 781 C C . ASP B 2 17 ? 11.795 26.981 73.423 1.00 79.11 17 ASP B C 1
ATOM 782 O O . ASP B 2 17 ? 12.371 26.087 72.785 1.00 79.11 17 ASP B O 1
ATOM 787 N N . GLY B 2 18 ? 12.396 28.089 73.863 1.00 74.08 18 GLY B N 1
ATOM 788 C CA . GLY B 2 18 ? 13.846 28.283 73.797 1.00 70.21 18 GLY B CA 1
ATOM 789 C C . GLY B 2 18 ? 14.577 26.978 74.046 1.00 69.82 18 GLY B C 1
ATOM 790 O O . GLY B 2 18 ? 15.317 26.494 73.192 1.00 76.58 18 GLY B O 1
ATOM 791 N N . PHE B 2 19 ? 14.324 26.380 75.202 1.00 67.45 19 PHE B N 1
ATOM 792 C CA . PHE B 2 19 ? 15.009 25.162 75.613 1.00 67.66 19 PHE B CA 1
ATOM 793 C C . PHE B 2 19 ? 14.773 24.002 74.670 1.00 68.54 19 PHE B C 1
ATOM 794 O O . PHE B 2 19 ? 15.610 23.113 74.567 1.00 66.06 19 PHE B O 1
ATOM 802 N N . LYS B 2 20 ? 13.635 24.001 73.987 1.00 75.27 20 LYS B N 1
ATOM 803 C CA . LYS B 2 20 ? 13.252 22.838 73.184 1.00 84.09 20 LYS B CA 1
ATOM 804 C C . LYS B 2 20 ? 14.020 22.751 71.853 1.00 86.34 20 LYS B C 1
ATOM 805 O O . LYS B 2 20 ? 13.944 21.749 71.132 1.00 79.72 20 LYS B O 1
ATOM 811 N N . ASP B 2 21 ? 14.779 23.803 71.563 1.00 90.78 21 ASP B N 1
ATOM 812 C CA . ASP B 2 21 ? 15.666 23.842 70.413 1.00 93.49 21 ASP B CA 1
ATOM 813 C C . ASP B 2 21 ? 16.995 23.160 70.690 1.00 94.45 21 ASP B C 1
ATOM 814 O O . ASP B 2 21 ? 17.720 22.826 69.759 1.00 105.49 21 ASP B O 1
ATOM 819 N N . CYS B 2 22 ? 17.315 22.957 71.963 1.00 89.38 22 CYS B N 1
ATOM 820 C CA . CYS B 2 22 ? 18.615 22.415 72.340 1.00 89.12 22 CYS B CA 1
ATOM 821 C C . CYS B 2 22 ? 18.502 21.118 73.134 1.00 86.99 22 CYS B C 1
ATOM 822 O O . CYS B 2 22 ? 19.278 20.188 72.917 1.00 93.11 22 CYS B O 1
ATOM 825 N N . VAL B 2 23 ? 17.531 21.051 74.043 1.00 79.54 23 VAL B N 1
ATOM 826 C CA . VAL B 2 23 ? 17.479 19.971 75.030 1.00 72.56 23 VAL B CA 1
ATOM 827 C C . VAL B 2 23 ? 16.102 19.308 75.110 1.00 70.38 23 VAL B C 1
ATOM 828 O O . VAL B 2 23 ? 15.135 19.860 74.605 1.00 68.84 23 VAL B O 1
ATOM 832 N N . GLN B 2 24 ? 16.030 18.123 75.728 1.00 71.63 24 GLN B N 1
ATOM 833 C CA . GLN B 2 24 ? 14.750 17.457 76.033 1.00 72.23 24 GLN B CA 1
ATOM 834 C C . GLN B 2 24 ? 14.304 17.627 77.484 1.00 73.89 24 GLN B C 1
ATOM 835 O O . GLN B 2 24 ? 13.108 17.658 77.772 1.00 79.43 24 GLN B O 1
ATOM 841 N N . LEU B 2 25 ? 15.275 17.713 78.388 1.00 70.41 25 LEU B N 1
ATOM 842 C CA . LEU B 2 25 ? 15.030 17.739 79.824 1.00 67.39 25 LEU B CA 1
ATOM 843 C C . LEU B 2 25 ? 15.572 19.018 80.431 1.00 66.65 25 LEU B C 1
ATOM 844 O O . LEU B 2 25 ? 16.580 19.529 79.966 1.00 69.73 25 LEU B O 1
ATOM 849 N N . VAL B 2 26 ? 14.913 19.540 81.460 1.00 63.64 26 VAL B N 1
ATOM 850 C CA . VAL B 2 26 ? 15.481 20.642 82.220 1.00 63.59 26 VAL B CA 1
ATOM 851 C C . VAL B 2 26 ? 15.362 20.328 83.699 1.00 68.27 26 VAL B C 1
ATOM 852 O O . VAL B 2 26 ? 14.400 19.698 84.115 1.00 81.50 26 VAL B O 1
ATOM 856 N N . ASN B 2 27 ? 16.367 20.723 84.477 1.00 67.57 27 ASN B N 1
ATOM 857 C CA . ASN B 2 27 ? 16.274 20.770 85.930 1.00 61.90 27 ASN B CA 1
ATOM 858 C C . ASN B 2 27 ? 15.991 22.183 86.380 1.00 66.30 27 ASN B C 1
ATOM 859 O O . ASN B 2 27 ? 16.712 23.127 86.022 1.00 62.51 27 ASN B O 1
ATOM 864 N N . PHE B 2 28 ? 14.922 22.322 87.153 1.00 69.78 28 PHE B N 1
ATOM 865 C CA . PHE B 2 28 ? 14.561 23.599 87.727 1.00 68.89 28 PHE B CA 1
ATOM 866 C C . PHE B 2 28 ? 14.968 23.643 89.189 1.00 72.26 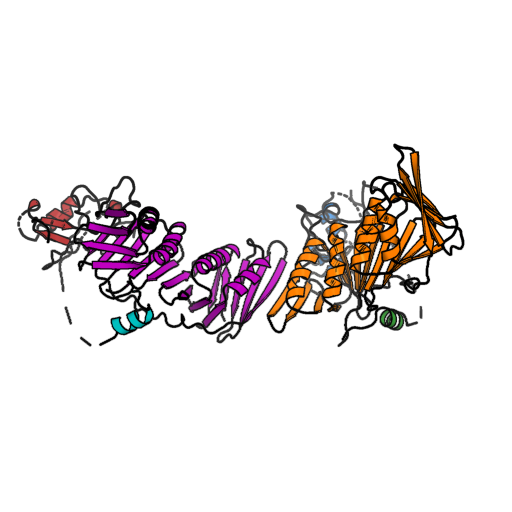28 PHE B C 1
ATOM 867 O O . PHE B 2 28 ? 14.238 23.163 90.071 1.00 72.91 28 PHE B O 1
ATOM 875 N N . GLN B 2 29 ? 16.152 24.197 89.432 1.00 69.03 29 GLN B N 1
ATOM 876 C CA . GLN B 2 29 ? 16.596 24.456 90.777 1.00 67.45 29 GLN B CA 1
ATOM 877 C C . GLN B 2 29 ? 15.940 25.707 91.329 1.00 71.86 29 GLN B C 1
ATOM 878 O O . GLN B 2 29 ? 16.190 26.838 90.874 1.00 67.11 29 GLN B O 1
ATOM 884 N N . CYS B 2 30 ? 15.087 25.480 92.322 1.00 72.24 30 CYS B N 1
ATOM 885 C CA . CYS B 2 30 ? 14.338 26.543 92.933 1.00 68.93 30 CYS B CA 1
ATOM 886 C C . CYS B 2 30 ? 15.022 26.876 94.230 1.00 70.60 30 CYS B C 1
ATOM 887 O O . CYS B 2 30 ? 15.189 26.019 95.095 1.00 75.26 30 CYS B O 1
ATOM 890 N N . LYS B 2 31 ? 15.487 28.113 94.316 1.00 67.29 31 LYS B N 1
ATOM 891 C CA . LYS B 2 31 ? 16.195 28.604 95.480 1.00 66.64 31 LYS B CA 1
ATOM 892 C C . LYS B 2 31 ? 15.304 29.727 96.023 1.00 70.07 31 LYS B C 1
ATOM 893 O O . LYS B 2 31 ? 14.297 30.067 95.406 1.00 70.79 31 LYS B O 1
ATOM 899 N N . GLU B 2 32 ? 15.668 30.306 97.163 1.00 69.08 32 GLU B N 1
ATOM 900 C CA . GLU B 2 32 ? 14.800 31.254 97.826 1.00 67.15 32 GLU B CA 1
ATOM 901 C C . GLU B 2 32 ? 14.642 32.541 97.030 1.00 71.42 32 GLU B C 1
ATOM 902 O O . GLU B 2 32 ? 13.666 33.259 97.209 1.00 75.51 32 GLU B O 1
ATOM 908 N N . ASP B 2 33 ? 15.578 32.835 96.134 1.00 74.43 33 ASP B N 1
ATOM 909 C CA . ASP B 2 33 ? 15.564 34.134 95.439 1.00 73.22 33 ASP B CA 1
ATOM 910 C C . ASP B 2 33 ? 15.348 34.075 93.911 1.00 73.53 33 ASP B C 1
ATOM 911 O O . ASP B 2 33 ? 15.474 35.110 93.219 1.00 66.81 33 ASP B O 1
ATOM 916 N N . GLY B 2 34 ? 14.997 32.882 93.408 1.00 62.46 34 GLY B N 1
ATOM 917 C CA . GLY B 2 34 ? 14.623 32.703 92.014 1.00 56.23 34 GLY B CA 1
ATOM 918 C C . GLY B 2 34 ? 14.870 31.274 91.590 1.00 63.48 34 GLY B C 1
ATOM 919 O O . GLY B 2 34 ? 15.204 30.425 92.426 1.00 66.56 34 GLY B O 1
ATOM 920 N N . ILE B 2 35 ? 14.705 31.001 90.292 1.00 62.55 35 ILE B N 1
ATOM 921 C CA . ILE B 2 35 ? 14.924 29.666 89.758 1.00 59.78 35 ILE B CA 1
ATOM 922 C C . ILE B 2 35 ? 16.062 29.652 88.754 1.00 64.34 35 ILE B C 1
ATOM 923 O O . ILE B 2 35 ? 16.252 30.610 87.988 1.00 68.36 35 ILE B O 1
ATOM 928 N N . ILE B 2 36 ? 16.800 28.546 88.755 1.00 61.20 36 ILE B N 1
ATOM 929 C CA . ILE B 2 36 ? 17.885 28.344 87.826 1.00 60.44 36 ILE B CA 1
ATOM 930 C C . ILE B 2 36 ? 17.621 27.100 87.013 1.00 64.54 36 ILE B C 1
ATOM 931 O O . ILE B 2 36 ? 17.843 25.963 87.466 1.00 63.12 36 ILE B O 1
ATOM 936 N N . ALA B 2 37 ? 17.161 27.348 85.794 1.00 63.01 37 ALA B N 1
ATOM 937 C CA . ALA B 2 37 ? 16.872 26.314 84.838 1.00 61.33 37 ALA B CA 1
ATOM 938 C C . ALA B 2 37 ? 18.173 25.790 84.248 1.00 63.86 37 ALA B C 1
ATOM 939 O O . ALA B 2 37 ? 18.975 26.575 83.754 1.00 69.95 37 ALA B O 1
ATOM 941 N N . GLN B 2 38 ? 18.385 24.476 84.290 1.00 60.82 38 GLN B N 1
ATOM 942 C CA . GLN B 2 38 ? 19.644 23.893 83.813 1.00 60.37 38 GLN B CA 1
ATOM 943 C C . GLN B 2 38 ? 19.486 22.653 82.943 1.00 63.91 38 GLN B C 1
ATOM 944 O O . GLN B 2 38 ? 18.783 21.715 83.287 1.00 69.49 38 GLN B O 1
ATOM 950 N N . ALA B 2 39 ? 20.179 22.627 81.821 1.00 64.98 39 ALA B N 1
ATOM 951 C CA . ALA B 2 39 ? 20.022 21.533 80.901 1.00 63.66 39 ALA B CA 1
ATOM 952 C C . ALA B 2 39 ? 21.334 21.265 80.213 1.00 69.14 39 ALA B C 1
ATOM 953 O O . ALA B 2 39 ? 22.164 22.175 80.077 1.00 72.99 39 ALA B O 1
ATOM 955 N N . VAL B 2 40 ? 21.513 20.010 79.803 1.00 69.83 40 VAL B N 1
ATOM 956 C CA . VAL B 2 40 ? 22.665 19.571 79.015 1.00 73.09 40 VAL B CA 1
ATOM 957 C C . VAL B 2 40 ? 22.164 18.924 77.731 1.00 80.92 40 VAL B C 1
ATOM 958 O O . VAL B 2 40 ? 21.238 18.109 77.754 1.00 91.88 40 VAL B O 1
ATOM 962 N N . ASP B 2 41 ? 22.774 19.290 76.611 1.00 85.96 41 ASP B N 1
ATOM 963 C CA . ASP B 2 41 ? 22.376 18.761 75.318 1.00 83.78 41 ASP B CA 1
ATOM 964 C C . ASP B 2 41 ? 22.576 17.248 75.280 1.00 84.99 41 ASP B C 1
ATOM 965 O O . ASP B 2 41 ? 23.306 16.685 76.095 1.00 83.88 41 ASP B O 1
ATOM 970 N N . ASP B 2 42 ? 21.922 16.611 74.316 1.00 90.15 42 ASP B N 1
ATOM 971 C CA . ASP B 2 42 ? 21.842 15.154 74.208 1.00 90.70 42 ASP B CA 1
ATOM 972 C C . ASP B 2 42 ? 23.201 14.514 73.994 1.00 86.44 42 ASP B C 1
ATOM 973 O O . ASP B 2 42 ? 23.496 13.482 74.574 1.00 91.55 42 ASP B O 1
ATOM 978 N N . SER B 2 43 ? 24.028 15.153 73.176 1.00 84.64 43 SER B N 1
ATOM 979 C CA . SER B 2 43 ? 25.399 14.719 72.932 1.00 83.85 43 SER B CA 1
ATOM 980 C C . SER B 2 43 ? 26.387 15.122 74.049 1.00 82.97 43 SER B C 1
ATOM 981 O O . SER B 2 43 ? 27.590 14.878 73.934 1.00 83.31 43 SER B O 1
ATOM 984 N N . ARG B 2 44 ? 25.888 15.760 75.105 1.00 79.87 44 ARG B N 1
ATOM 985 C CA . ARG B 2 44 ? 26.666 15.997 76.327 1.00 80.82 44 ARG B CA 1
ATOM 986 C C . ARG B 2 44 ? 27.859 16.961 76.145 1.00 81.11 44 ARG B C 1
ATOM 987 O O . ARG B 2 44 ? 28.970 16.672 76.582 1.00 83.99 44 ARG B O 1
ATOM 995 N N . VAL B 2 45 ? 27.618 18.119 75.536 1.00 76.73 45 VAL B N 1
ATOM 996 C CA . VAL B 2 45 ? 28.685 19.008 75.063 1.00 69.58 45 VAL B CA 1
ATOM 997 C C . VAL B 2 45 ? 28.298 20.447 75.398 1.00 71.30 45 VAL B C 1
ATOM 998 O O . VAL B 2 45 ? 29.155 21.328 75.623 1.00 72.11 45 VAL B O 1
ATOM 1002 N N . LEU B 2 46 ? 26.987 20.683 75.411 1.00 71.35 46 LEU B N 1
ATOM 1003 C CA . LEU B 2 46 ? 26.441 22.013 75.650 1.00 67.81 46 LEU B CA 1
ATOM 1004 C C . LEU B 2 46 ? 25.717 22.043 76.980 1.00 65.74 46 LEU B C 1
ATOM 1005 O O . LEU B 2 46 ? 25.118 21.059 77.400 1.00 68.23 46 LEU B O 1
ATOM 1010 N N . LEU B 2 47 ? 25.795 23.179 77.645 1.00 62.28 47 LEU B N 1
ATOM 1011 C CA . LEU B 2 47 ? 25.222 23.325 78.945 1.00 63.19 47 LEU B CA 1
ATOM 1012 C C . LEU B 2 47 ? 24.545 24.673 78.928 1.00 67.68 47 LEU B C 1
ATOM 1013 O O . LEU B 2 47 ? 25.197 25.708 78.691 1.00 69.76 47 LEU B O 1
ATOM 1018 N N . VAL B 2 48 ? 23.237 24.672 79.148 1.00 61.03 48 VAL B N 1
ATOM 1019 C CA . VAL B 2 48 ? 22.518 25.929 79.190 1.00 59.56 48 VAL B CA 1
ATOM 1020 C C . VAL B 2 48 ? 22.040 26.197 80.625 1.00 60.81 48 VAL B C 1
ATOM 1021 O O . VAL B 2 48 ? 21.728 25.271 81.377 1.00 61.15 48 VAL B O 1
ATOM 1025 N N . SER B 2 49 ? 22.058 27.469 81.010 1.00 56.87 49 SER B N 1
ATOM 1026 C CA . SER B 2 49 ? 21.759 27.855 82.361 1.00 55.63 49 SER B CA 1
ATOM 1027 C C . SER B 2 49 ? 21.032 29.177 82.335 1.00 59.15 49 SER B C 1
ATOM 1028 O O . SER B 2 49 ? 21.603 30.215 82.004 1.00 61.64 49 SER B O 1
ATOM 1031 N N . LEU B 2 50 ? 19.751 29.122 82.675 1.00 61.46 50 LEU B N 1
ATOM 1032 C CA . LEU B 2 50 ? 18.929 30.303 82.699 1.00 61.36 50 LEU B CA 1
ATOM 1033 C C . LEU B 2 50 ? 18.553 30.669 84.136 1.00 63.30 50 LEU B C 1
ATOM 1034 O O . LEU B 2 50 ? 18.160 29.813 84.936 1.00 62.79 50 LEU B O 1
ATOM 1039 N N . GLU B 2 51 ? 18.697 31.948 84.456 1.00 64.51 51 GLU B N 1
ATOM 1040 C CA . GLU B 2 51 ? 18.457 32.429 85.801 1.00 66.87 51 GLU B CA 1
ATOM 1041 C C . GLU B 2 51 ? 17.253 33.337 85.770 1.00 65.79 51 GLU B C 1
ATOM 1042 O O . GLU B 2 51 ? 17.371 34.504 85.425 1.00 63.55 51 GLU B O 1
ATOM 1048 N N . ILE B 2 52 ? 16.087 32.799 86.108 1.00 67.03 52 ILE B N 1
ATOM 1049 C CA . ILE B 2 52 ? 14.889 33.627 86.236 1.00 64.00 52 ILE B CA 1
ATOM 1050 C C . ILE B 2 52 ? 14.933 34.208 87.643 1.00 64.98 52 ILE B C 1
ATOM 1051 O O . ILE B 2 52 ? 14.725 33.493 88.639 1.00 61.88 52 ILE B O 1
ATOM 1056 N N . GLY B 2 53 ? 15.246 35.497 87.720 1.00 63.91 53 GLY B N 1
ATOM 1057 C CA . GLY B 2 53 ? 15.237 36.213 88.978 1.00 66.41 53 GLY B CA 1
ATOM 1058 C C . GLY B 2 53 ? 13.847 36.255 89.582 1.00 73.18 53 GLY B C 1
ATOM 1059 O O . GLY B 2 53 ? 12.883 35.766 88.990 1.00 77.27 53 GLY B O 1
ATOM 1060 N N . VAL B 2 54 ? 13.738 36.853 90.760 1.00 76.47 54 VAL B N 1
ATOM 1061 C CA . VAL B 2 54 ? 12.482 36.835 91.490 1.00 73.08 54 VAL B CA 1
ATOM 1062 C C . VAL B 2 54 ? 11.450 37.809 90.912 1.00 74.13 54 VAL B C 1
ATOM 1063 O O . VAL B 2 54 ? 10.294 37.439 90.742 1.00 85.47 54 VAL B O 1
ATOM 1067 N N . GLU B 2 55 ? 11.874 39.027 90.589 1.00 74.06 55 GLU B N 1
ATOM 1068 C CA . GLU B 2 55 ? 11.003 40.046 89.983 1.00 75.84 55 GLU B CA 1
ATOM 1069 C C . GLU B 2 55 ? 10.510 39.630 88.592 1.00 71.48 55 GLU B C 1
ATOM 1070 O O . GLU B 2 55 ? 9.635 40.270 88.012 1.00 72.39 55 GLU B O 1
ATOM 1076 N N . ALA B 2 56 ? 11.065 38.552 88.057 1.00 66.71 56 ALA B N 1
ATOM 1077 C CA . ALA B 2 56 ? 10.503 37.960 86.850 1.00 70.25 56 ALA B CA 1
ATOM 1078 C C . ALA B 2 56 ? 9.116 37.417 87.147 1.00 74.47 56 ALA B C 1
ATOM 1079 O O . ALA B 2 56 ? 8.250 37.424 86.283 1.00 78.73 56 ALA B O 1
ATOM 1081 N N . PHE B 2 57 ? 8.918 36.935 88.373 1.00 77.53 57 PHE B N 1
ATOM 1082 C CA . PHE B 2 57 ? 7.685 36.274 88.761 1.00 70.44 57 PHE B CA 1
ATOM 1083 C C . PHE B 2 57 ? 6.694 37.279 89.264 1.00 74.55 57 PHE B C 1
ATOM 1084 O O . PHE B 2 57 ? 7.056 38.390 89.624 1.00 81.88 57 PHE B O 1
ATOM 1092 N N . GLN B 2 58 ? 5.432 36.880 89.308 1.00 80.27 58 GLN B N 1
ATOM 1093 C CA . GLN B 2 58 ? 4.416 37.739 89.879 1.00 78.31 58 GLN B CA 1
ATOM 1094 C C . GLN B 2 58 ? 4.412 37.556 91.372 1.00 74.40 58 GLN B C 1
ATOM 1095 O O . GLN B 2 58 ? 4.309 38.520 92.118 1.00 82.48 58 GLN B O 1
ATOM 1101 N N . GLU B 2 59 ? 4.519 36.309 91.798 1.00 70.81 59 GLU B N 1
ATOM 1102 C CA . GLU B 2 59 ? 4.639 35.995 93.197 1.00 71.04 59 GLU B CA 1
ATOM 1103 C C . GLU B 2 59 ? 5.530 34.772 93.300 1.00 73.09 59 GLU B C 1
ATOM 1104 O O . GLU B 2 59 ? 5.298 33.768 92.616 1.00 75.58 59 GLU B O 1
ATOM 1110 N N . TYR B 2 60 ? 6.576 34.865 94.117 1.00 68.85 60 TYR B N 1
ATOM 1111 C CA . TYR B 2 60 ? 7.488 33.734 94.296 1.00 71.76 60 TYR B CA 1
ATOM 1112 C C . TYR B 2 60 ? 7.528 33.312 95.755 1.00 71.41 60 TYR B C 1
ATOM 1113 O O . TYR B 2 60 ? 7.371 34.137 96.647 1.00 75.02 60 TYR B O 1
ATOM 1122 N N . ARG B 2 61 ? 7.714 32.021 95.988 1.00 67.27 61 ARG B N 1
ATOM 1123 C CA . ARG B 2 61 ? 7.802 31.511 97.330 1.00 68.07 61 ARG B CA 1
ATOM 1124 C C . ARG B 2 61 ? 8.452 30.160 97.272 1.00 71.50 61 ARG B C 1
ATOM 1125 O O . ARG B 2 61 ? 7.955 29.250 96.599 1.00 71.00 61 ARG B O 1
ATOM 1133 N N . CYS B 2 62 ? 9.564 30.029 97.986 1.00 73.63 62 CYS B N 1
ATOM 1134 C CA . CYS B 2 62 ? 10.269 28.759 98.069 1.00 71.23 62 CYS B CA 1
ATOM 1135 C C . CYS B 2 62 ? 10.792 28.580 99.479 1.00 73.34 62 CYS B C 1
ATOM 1136 O O . CYS B 2 62 ? 11.733 29.244 99.887 1.00 80.30 62 CYS B O 1
ATOM 1139 N N . ASP B 2 63 ? 10.162 27.688 100.229 1.00 80.15 63 ASP B N 1
ATOM 1140 C CA . ASP B 2 63 ? 10.453 27.534 101.649 1.00 78.66 63 ASP B CA 1
ATOM 1141 C C . ASP B 2 63 ? 11.707 26.683 101.871 1.00 77.04 63 ASP B C 1
ATOM 1142 O O . ASP B 2 63 ? 12.233 26.609 102.974 1.00 78.60 63 ASP B O 1
ATOM 1147 N N . HIS B 2 64 ? 12.184 26.053 100.807 1.00 75.53 64 HIS B N 1
ATOM 1148 C CA . HIS B 2 64 ? 13.254 25.081 100.887 1.00 73.12 64 HIS B CA 1
ATOM 1149 C C . HIS B 2 64 ? 13.622 24.710 99.472 1.00 78.22 64 HIS B C 1
ATOM 1150 O O . HIS B 2 64 ? 12.737 24.516 98.624 1.00 83.91 64 HIS B O 1
ATOM 1157 N N . PRO B 2 65 ? 14.928 24.630 99.183 1.00 72.47 65 PRO B N 1
ATOM 1158 C CA . PRO B 2 65 ? 15.381 24.275 97.859 1.00 67.43 65 PRO B CA 1
ATOM 1159 C C . PRO B 2 65 ? 14.833 22.947 97.397 1.00 68.12 65 PRO B C 1
ATOM 1160 O O . PRO B 2 65 ? 14.984 21.942 98.088 1.00 67.69 65 PRO B O 1
ATOM 1164 N N . VAL B 2 66 ? 14.180 22.973 96.236 1.00 70.08 66 VAL B N 1
ATOM 1165 C CA . VAL B 2 66 ? 13.756 21.770 95.523 1.00 66.93 66 VAL B CA 1
ATOM 1166 C C . VAL B 2 66 ? 14.304 21.761 94.116 1.00 66.55 66 VAL B C 1
ATOM 1167 O O . VAL B 2 66 ? 14.513 22.819 93.488 1.00 64.02 66 VAL B O 1
ATOM 1171 N N . THR B 2 67 ? 14.509 20.550 93.622 1.00 64.30 67 THR B N 1
ATOM 1172 C CA . THR B 2 67 ? 14.874 20.348 92.247 1.00 64.94 67 THR B CA 1
ATOM 1173 C C . THR B 2 67 ? 13.758 19.662 91.484 1.00 68.95 67 THR B C 1
ATOM 1174 O O . THR B 2 67 ? 13.316 18.571 91.851 1.00 75.26 67 THR B O 1
ATOM 1178 N N . LEU B 2 68 ? 13.303 20.312 90.419 1.00 69.85 68 LEU B N 1
ATOM 1179 C CA . LEU B 2 68 ? 12.215 19.786 89.617 1.00 68.31 68 LEU B CA 1
ATOM 1180 C C . LEU B 2 68 ? 12.768 19.352 88.279 1.00 70.14 68 LEU B C 1
ATOM 1181 O O . LEU B 2 68 ? 13.034 20.194 87.414 1.00 70.23 68 LEU B O 1
ATOM 1186 N N . GLY B 2 69 ? 12.964 18.039 88.131 1.00 68.65 69 GLY B N 1
ATOM 1187 C CA . GLY B 2 69 ? 13.458 17.459 86.889 1.00 73.79 69 GLY B CA 1
ATOM 1188 C C . GLY B 2 69 ? 12.324 17.157 85.929 1.00 81.89 69 GLY B C 1
ATOM 1189 O O . GLY B 2 69 ? 11.542 16.236 86.170 1.00 90.15 69 GLY B O 1
ATOM 1190 N N . MET B 2 70 ? 12.243 17.919 84.835 1.00 81.80 70 MET B N 1
ATOM 1191 C CA . MET B 2 70 ? 11.126 17.824 83.876 1.00 78.02 70 MET B CA 1
ATOM 1192 C C . MET B 2 70 ? 11.485 17.371 82.461 1.00 77.86 70 MET B C 1
ATOM 1193 O O . MET B 2 70 ? 12.594 17.597 81.988 1.00 82.59 70 MET B O 1
ATOM 1198 N N . ASP B 2 71 ? 10.524 16.731 81.800 1.00 79.68 71 ASP B N 1
ATOM 1199 C CA . ASP B 2 71 ? 10.608 16.406 80.379 1.00 78.08 71 ASP B CA 1
ATOM 1200 C C . ASP B 2 71 ? 9.876 17.439 79.503 1.00 77.57 71 ASP B C 1
ATOM 1201 O O . ASP B 2 71 ? 8.661 17.597 79.590 1.00 74.43 71 ASP B O 1
ATOM 1206 N N . LEU B 2 72 ? 10.620 18.098 78.623 1.00 74.20 72 LEU B N 1
ATOM 1207 C CA . LEU B 2 72 ? 10.111 19.242 77.886 1.00 72.11 72 LEU B CA 1
ATOM 1208 C C . LEU B 2 72 ? 8.925 18.914 76.993 1.00 75.55 72 LEU B C 1
ATOM 1209 O O . LEU B 2 72 ? 8.107 19.798 76.703 1.00 71.35 72 LEU B O 1
ATOM 1214 N N . THR B 2 73 ? 8.833 17.658 76.553 1.00 77.10 73 THR B N 1
ATOM 1215 C CA . THR B 2 73 ? 7.644 17.187 75.834 1.00 80.07 73 THR B CA 1
ATOM 1216 C C . THR B 2 73 ? 6.405 17.293 76.725 1.00 83.17 73 THR B C 1
ATOM 1217 O O . THR B 2 73 ? 5.545 18.156 76.494 1.00 79.91 73 THR B O 1
ATOM 1221 N N . SER B 2 74 ? 6.326 16.425 77.739 1.00 77.05 74 SER B N 1
ATOM 1222 C CA . SER B 2 74 ? 5.268 16.502 78.743 1.00 76.73 74 SER B CA 1
ATOM 1223 C C . SER B 2 74 ? 4.858 17.954 78.996 1.00 74.96 74 SER B C 1
ATOM 1224 O O . SER B 2 74 ? 3.708 18.340 78.804 1.00 77.57 74 SER B O 1
ATOM 1227 N N . LEU B 2 75 ? 5.826 18.757 79.407 1.00 74.45 75 LEU B N 1
ATOM 1228 C CA . LEU B 2 75 ? 5.576 20.119 79.819 1.00 76.20 75 LEU B CA 1
ATOM 1229 C C . LEU B 2 75 ? 4.849 20.907 78.723 1.00 82.64 75 LEU B C 1
ATOM 1230 O O . LEU B 2 75 ? 3.863 21.603 79.003 1.00 85.68 75 LEU B O 1
ATOM 1235 N N . SER B 2 76 ? 5.316 20.767 77.481 1.00 85.55 76 SER B N 1
ATOM 1236 C CA . SER B 2 76 ? 4.688 21.434 76.335 1.00 82.55 76 SER B CA 1
ATOM 1237 C C . SER B 2 76 ? 3.262 20.951 76.110 1.00 81.83 76 SER B C 1
ATOM 1238 O O . SER B 2 76 ? 2.376 21.753 75.791 1.00 90.27 76 SER B O 1
ATOM 1241 N N . LYS B 2 77 ? 3.053 19.647 76.283 1.00 72.33 77 LYS B N 1
ATOM 1242 C CA . LYS B 2 77 ? 1.737 19.057 76.208 1.00 76.14 77 LYS B CA 1
ATOM 1243 C C . LYS B 2 77 ? 0.773 19.802 77.157 1.00 80.16 77 LYS B C 1
ATOM 1244 O O . LYS B 2 77 ? -0.258 20.327 76.730 1.00 79.59 77 LYS B O 1
ATOM 1250 N N . ILE B 2 78 ? 1.141 19.886 78.432 1.00 81.40 78 ILE B N 1
ATOM 1251 C CA . ILE B 2 78 ? 0.337 20.588 79.436 1.00 76.47 78 ILE B CA 1
ATOM 1252 C C . ILE B 2 78 ? 0.080 22.048 79.104 1.00 76.72 78 ILE B C 1
ATOM 1253 O O . ILE B 2 78 ? -0.967 22.593 79.445 1.00 77.91 78 ILE B O 1
ATOM 1258 N N . LEU B 2 79 ? 1.048 22.681 78.460 1.00 82.16 79 LEU B N 1
ATOM 1259 C CA . LEU B 2 79 ? 0.961 24.105 78.194 1.00 87.64 79 LEU B CA 1
ATOM 1260 C C . LEU B 2 79 ? -0.070 24.425 77.117 1.00 94.42 79 LEU B C 1
ATOM 1261 O O . LEU B 2 79 ? -0.622 25.529 77.108 1.00 90.22 79 LEU B O 1
ATOM 1266 N N . ARG B 2 80 ? -0.335 23.448 76.239 1.00 97.72 80 ARG B N 1
ATOM 1267 C CA . ARG B 2 80 ? -1.407 23.541 75.232 1.00 102.35 80 ARG B CA 1
ATOM 1268 C C . ARG B 2 80 ? -2.803 23.736 75.849 1.00 106.60 80 ARG B C 1
ATOM 1269 O O . ARG B 2 80 ? -3.489 24.710 75.530 1.00 106.60 80 ARG B O 1
ATOM 1277 N N . CYS B 2 81 ? -3.196 22.818 76.737 1.00 104.06 81 CYS B N 1
ATOM 1278 C CA . CYS B 2 81 ? -4.420 22.929 77.550 1.00 105.53 81 CYS B CA 1
ATOM 1279 C C . CYS B 2 81 ? -4.489 24.177 78.467 1.00 103.42 81 CYS B C 1
ATOM 1280 O O . CYS B 2 81 ? -5.271 24.198 79.427 1.00 103.43 81 CYS B O 1
ATOM 1283 N N . GLY B 2 82 ? -3.673 25.195 78.187 1.00 92.65 82 GLY B N 1
ATOM 1284 C CA . GLY B 2 82 ? -3.701 26.458 78.939 1.00 93.53 82 GLY B CA 1
ATOM 1285 C C . GLY B 2 82 ? -3.646 27.650 78.001 1.00 92.22 82 GLY B C 1
ATOM 1286 O O . GLY B 2 82 ? -3.068 27.552 76.924 1.00 100.69 82 GLY B O 1
ATOM 1287 N N . ASN B 2 83 ? -4.254 28.770 78.390 1.00 88.97 83 ASN B N 1
ATOM 1288 C CA . ASN B 2 83 ? -4.242 29.978 77.551 1.00 92.54 83 ASN B CA 1
ATOM 1289 C C . ASN B 2 83 ? -3.080 30.900 77.869 1.00 88.78 83 ASN B C 1
ATOM 1290 O O . ASN B 2 83 ? -2.829 31.199 79.029 1.00 89.14 83 ASN B O 1
ATOM 1295 N N . ASN B 2 84 ? -2.384 31.363 76.834 1.00 88.81 84 ASN B N 1
ATOM 1296 C CA . ASN B 2 84 ? -1.200 32.230 76.993 1.00 92.47 84 ASN B CA 1
ATOM 1297 C C . ASN B 2 84 ? -1.418 33.424 77.915 1.00 91.51 84 ASN B C 1
ATOM 1298 O O . ASN B 2 84 ? -0.461 33.982 78.462 1.00 96.92 84 ASN B O 1
ATOM 1303 N N . THR B 2 85 ? -2.679 33.796 78.099 1.00 88.44 85 THR B N 1
ATOM 1304 C CA . THR B 2 85 ? -3.015 34.973 78.884 1.00 86.34 85 THR B CA 1
ATOM 1305 C C . THR B 2 85 ? -3.369 34.649 80.357 1.00 78.76 85 THR B C 1
ATOM 1306 O O . THR B 2 85 ? -3.316 35.530 81.219 1.00 76.82 85 THR B O 1
ATOM 1310 N N . ASP B 2 86 ? -3.702 33.386 80.634 1.00 74.63 86 ASP B N 1
ATOM 1311 C CA . ASP B 2 86 ? -3.841 32.872 82.009 1.00 77.12 86 ASP B CA 1
ATOM 1312 C C . ASP B 2 86 ? -2.588 33.120 82.848 1.00 72.85 86 ASP B C 1
ATOM 1313 O O . ASP B 2 86 ? -1.473 33.098 82.335 1.00 80.97 86 ASP B O 1
ATOM 1318 N N . THR B 2 87 ? -2.756 33.305 84.148 1.00 65.52 87 THR B N 1
ATOM 1319 C CA . THR B 2 87 ? -1.615 33.201 85.038 1.00 63.20 87 THR B CA 1
ATOM 1320 C C . THR B 2 87 ? -1.194 31.726 85.185 1.00 64.74 87 THR B C 1
ATOM 1321 O O . THR B 2 87 ? -2.032 30.830 85.153 1.00 69.45 87 THR B O 1
ATOM 1325 N N . LEU B 2 88 ? 0.102 31.472 85.316 1.00 62.72 88 LEU B N 1
ATOM 1326 C CA . LEU B 2 88 ? 0.575 30.112 85.523 1.00 62.08 88 LEU B CA 1
ATOM 1327 C C . LEU B 2 88 ? 1.255 30.033 86.873 1.00 67.18 88 LEU B C 1
ATOM 1328 O O . LEU B 2 88 ? 1.982 30.956 87.266 1.00 69.07 88 LEU B O 1
ATOM 1333 N N . THR B 2 89 ? 1.007 28.933 87.581 1.00 62.96 89 THR B N 1
ATOM 1334 C CA . THR B 2 89 ? 1.590 28.732 88.887 1.00 65.41 89 THR B CA 1
ATOM 1335 C C . THR B 2 89 ? 2.141 27.326 89.039 1.00 69.51 89 THR B C 1
ATOM 1336 O O . THR B 2 89 ? 1.430 26.336 88.815 1.00 69.39 89 THR B O 1
ATOM 1340 N N . LEU B 2 90 ? 3.423 27.252 89.394 1.00 70.84 90 LEU B N 1
ATOM 1341 C CA . LEU B 2 90 ? 4.047 25.981 89.707 1.00 75.18 90 LEU B CA 1
ATOM 1342 C C . LEU B 2 90 ? 3.968 25.768 91.200 1.00 74.64 90 LEU B C 1
ATOM 1343 O O . LEU B 2 90 ? 4.284 26.674 91.990 1.00 67.97 90 LEU B O 1
ATOM 1348 N N . ILE B 2 91 ? 3.510 24.571 91.566 1.00 71.74 91 ILE B N 1
ATOM 1349 C CA . ILE B 2 91 ? 3.246 24.216 92.950 1.00 69.47 91 ILE B CA 1
ATOM 1350 C C . ILE B 2 91 ? 3.883 22.869 93.248 1.00 69.83 91 ILE B C 1
ATOM 1351 O O . ILE B 2 91 ? 3.612 21.871 92.568 1.00 68.99 91 ILE B O 1
ATOM 1356 N N . ALA B 2 92 ? 4.733 22.868 94.270 1.00 67.59 92 ALA B N 1
ATOM 1357 C CA . ALA B 2 92 ? 5.47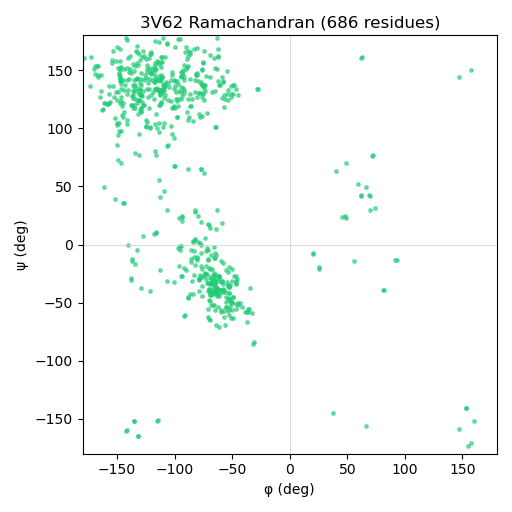6 21.695 94.678 1.00 71.85 92 ALA B CA 1
ATOM 1358 C C . ALA B 2 92 ? 5.694 21.777 96.176 1.00 74.73 92 ALA B C 1
ATOM 1359 O O . ALA B 2 92 ? 5.758 22.872 96.732 1.00 74.04 92 ALA B O 1
ATOM 1361 N N . ASP B 2 93 ? 5.816 20.626 96.827 1.00 75.65 93 ASP B N 1
ATOM 1362 C CA . ASP B 2 93 ? 6.175 20.622 98.231 1.00 85.45 93 ASP B CA 1
ATOM 1363 C C . ASP B 2 93 ? 7.666 20.336 98.444 1.00 89.29 93 ASP B C 1
ATOM 1364 O O . ASP B 2 93 ? 8.371 19.927 97.526 1.00 82.01 93 ASP B O 1
ATOM 1369 N N . ASN B 2 94 ? 8.113 20.524 99.682 1.00 92.07 94 ASN B N 1
ATOM 1370 C CA . ASN B 2 94 ? 9.519 20.446 100.062 1.00 85.26 94 ASN B CA 1
ATOM 1371 C C . ASN B 2 94 ? 10.360 19.273 99.564 1.00 83.28 94 ASN B C 1
ATOM 1372 O O . ASN B 2 94 ? 11.561 19.434 99.388 1.00 93.19 94 ASN B O 1
ATOM 1377 N N . THR B 2 95 ? 9.765 18.101 99.369 1.00 77.41 95 THR B N 1
ATOM 1378 C CA . THR B 2 95 ? 10.470 17.014 98.673 1.00 80.24 95 THR B CA 1
ATOM 1379 C C . THR B 2 95 ? 9.565 16.364 97.633 1.00 81.39 95 THR B C 1
ATOM 1380 O O . THR B 2 95 ? 9.022 15.286 97.871 1.00 92.96 95 THR B O 1
ATOM 1384 N N . PRO B 2 96 ? 9.415 17.014 96.466 1.00 79.79 96 PRO B N 1
ATOM 1385 C CA . PRO B 2 96 ? 8.497 16.611 95.393 1.00 77.09 96 PRO B CA 1
ATOM 1386 C C . PRO B 2 96 ? 8.825 15.283 94.753 1.00 76.98 96 PRO B C 1
ATOM 1387 O O . PRO B 2 96 ? 9.977 14.877 94.737 1.00 88.81 96 PRO B O 1
ATOM 1391 N N . ASP B 2 97 ? 7.803 14.613 94.239 1.00 78.76 97 ASP B N 1
ATOM 1392 C CA . ASP B 2 97 ? 7.979 13.563 93.231 1.00 84.87 97 ASP B CA 1
ATOM 1393 C C . ASP B 2 97 ? 7.074 13.856 92.032 1.00 80.62 97 ASP B C 1
ATOM 1394 O O . ASP B 2 97 ? 6.977 13.061 91.089 1.00 75.82 97 ASP B O 1
ATOM 1399 N N . SER B 2 98 ? 6.456 15.038 92.084 1.00 73.87 98 SER B N 1
ATOM 1400 C CA . SER B 2 98 ? 5.422 15.474 91.168 1.00 70.39 98 SER B CA 1
ATOM 1401 C C . SER B 2 98 ? 5.134 16.963 91.363 1.00 69.50 98 SER B C 1
ATOM 1402 O O . SER B 2 98 ? 5.200 17.492 92.464 1.00 70.72 98 SER B O 1
ATOM 1405 N N . ILE B 2 99 ? 4.791 17.638 90.284 1.00 72.51 99 ILE B N 1
ATOM 1406 C CA . ILE B 2 99 ? 4.564 19.070 90.333 1.00 73.67 99 ILE B CA 1
ATOM 1407 C C . ILE B 2 99 ? 3.117 19.331 89.887 1.00 74.16 99 ILE B C 1
ATOM 1408 O O . ILE B 2 99 ? 2.476 18.455 89.304 1.00 74.10 99 ILE B O 1
ATOM 1413 N N . ILE B 2 100 ? 2.603 20.520 90.172 1.00 68.80 100 ILE B N 1
ATOM 1414 C CA . ILE B 2 100 ? 1.299 20.914 89.686 1.00 68.04 100 ILE B CA 1
ATOM 1415 C C . ILE B 2 100 ? 1.369 22.279 89.046 1.00 69.25 100 ILE B C 1
ATOM 1416 O O . ILE B 2 100 ? 1.815 23.250 89.669 1.00 73.20 100 ILE B O 1
ATOM 1421 N N . LEU B 2 101 ? 0.930 22.351 87.797 1.00 68.54 101 LEU B N 1
ATOM 1422 C CA . LEU B 2 101 ? 0.783 23.633 87.122 1.00 66.97 101 LEU B CA 1
ATOM 1423 C C . LEU B 2 101 ? -0.662 24.056 87.247 1.00 67.71 101 LEU B C 1
ATOM 1424 O O . LEU B 2 101 ? -1.573 23.234 87.066 1.00 69.26 101 LEU B O 1
ATOM 1429 N N . LEU B 2 102 ? -0.866 25.338 87.524 1.00 61.83 102 LEU B N 1
ATOM 1430 C CA . LEU B 2 102 ? -2.178 25.841 87.825 1.00 60.24 102 LEU B CA 1
ATOM 1431 C C . LEU B 2 102 ? -2.497 27.094 87.020 1.00 66.98 102 LEU B C 1
ATOM 1432 O O . LEU B 2 102 ? -2.151 28.221 87.413 1.00 76.99 102 LEU B O 1
ATOM 1437 N N . PHE B 2 103 ? -3.180 26.882 85.898 1.00 67.03 103 PHE B N 1
ATOM 1438 C CA . PHE B 2 103 ? -3.648 27.956 85.017 1.00 64.11 103 PHE B CA 1
ATOM 1439 C C . PHE B 2 103 ? -4.872 28.655 85.564 1.00 64.42 103 PHE B C 1
ATOM 1440 O O . PHE B 2 103 ? -5.792 28.004 86.039 1.00 67.34 103 PHE B O 1
ATOM 1448 N N . GLU B 2 104 ? -4.913 29.978 85.462 1.00 67.50 104 GLU B N 1
ATOM 1449 C CA . GLU B 2 104 ? -6.013 30.711 86.063 1.00 69.14 104 GLU B CA 1
ATOM 1450 C C . GLU B 2 104 ? -6.493 31.878 85.247 1.00 73.99 104 GLU B C 1
ATOM 1451 O O . GLU B 2 104 ? -5.862 32.931 85.238 1.00 77.18 104 GLU B O 1
ATOM 1457 N N . ASP B 2 105 ? -7.631 31.703 84.587 1.00 83.84 105 ASP B N 1
ATOM 1458 C CA . ASP B 2 105 ? -8.289 32.818 83.905 1.00 89.55 105 ASP B CA 1
ATOM 1459 C C . ASP B 2 105 ? -8.994 33.701 84.929 1.00 86.17 105 ASP B C 1
ATOM 1460 O O . ASP B 2 105 ? -9.981 33.300 85.541 1.00 85.74 105 ASP B O 1
ATOM 1465 N N . THR B 2 106 ? -8.472 34.902 85.119 1.00 88.33 106 THR B N 1
ATOM 1466 C CA . THR B 2 106 ? -8.986 35.769 86.161 1.00 99.74 106 THR B CA 1
ATOM 1467 C C . THR B 2 106 ? -10.316 36.410 85.787 1.00 103.51 106 THR B C 1
ATOM 1468 O O . THR B 2 106 ? -11.182 36.580 86.641 1.00 106.77 106 THR B O 1
ATOM 1472 N N . LYS B 2 107 ? -10.476 36.744 84.509 1.00 103.39 107 LYS B N 1
ATOM 1473 C CA . LYS B 2 107 ? -11.663 37.455 84.036 1.00 102.52 107 LYS B CA 1
ATOM 1474 C C . LYS B 2 107 ? -12.906 36.562 83.881 1.00 101.52 107 LYS B C 1
ATOM 1475 O O . LYS B 2 107 ? -13.966 37.039 83.486 1.00 108.56 107 LYS B O 1
ATOM 1481 N N . LYS B 2 108 ? -12.769 35.276 84.208 1.00 99.29 108 LYS B N 1
ATOM 1482 C CA . LYS B 2 108 ? -13.852 34.297 84.094 1.00 90.18 108 LYS B CA 1
ATOM 1483 C C . LYS B 2 108 ? -13.990 33.406 85.330 1.00 93.82 108 LYS B C 1
ATOM 1484 O O . LYS B 2 108 ? -15.016 32.756 85.518 1.00 99.31 108 LYS B O 1
ATOM 1490 N N . ASP B 2 109 ? -12.957 33.369 86.166 1.00 94.17 109 ASP B N 1
ATOM 1491 C CA . ASP B 2 109 ? -12.910 32.457 87.310 1.00 90.28 109 ASP B CA 1
ATOM 1492 C C . ASP B 2 109 ? -12.759 31.012 86.874 1.00 80.89 109 ASP B C 1
ATOM 1493 O O . ASP B 2 109 ? -13.222 30.097 87.542 1.00 86.54 109 ASP B O 1
ATOM 1498 N N . ARG B 2 110 ? -12.108 30.807 85.743 1.00 72.84 110 ARG B N 1
ATOM 1499 C CA . ARG B 2 110 ? -11.723 29.472 85.363 1.00 76.16 110 ARG B CA 1
ATOM 1500 C C . ARG B 2 110 ? -10.419 29.149 86.113 1.00 73.71 110 ARG B C 1
ATOM 1501 O O . ARG B 2 110 ? -9.566 30.033 86.312 1.00 66.58 110 ARG B O 1
ATOM 1509 N N . ILE B 2 111 ? -10.301 27.897 86.560 1.00 62.34 111 ILE B N 1
ATOM 1510 C CA . ILE B 2 111 ? -9.062 27.375 87.111 1.00 60.82 111 ILE B CA 1
ATOM 1511 C C . ILE B 2 111 ? -8.815 25.987 86.545 1.00 61.14 111 ILE B C 1
ATOM 1512 O O . ILE B 2 111 ? -9.675 25.114 86.625 1.00 68.59 111 ILE B O 1
ATOM 1517 N N . ALA B 2 112 ? -7.643 25.789 85.963 1.00 61.14 112 ALA B N 1
ATOM 1518 C CA . ALA B 2 112 ? -7.280 24.498 85.423 1.00 66.30 112 ALA B CA 1
ATOM 1519 C C . ALA B 2 112 ? -5.982 24.057 86.080 1.00 68.86 112 ALA B C 1
ATOM 1520 O O . ALA B 2 112 ? -5.081 24.869 86.279 1.00 68.72 112 ALA B O 1
ATOM 1522 N N . GLU B 2 113 ? -5.882 22.779 86.430 1.00 67.83 113 GLU B N 1
ATOM 1523 C CA . GLU B 2 113 ? -4.676 22.317 87.085 1.00 66.89 113 GLU B CA 1
ATOM 1524 C C . GLU B 2 113 ? -4.298 20.899 86.738 1.00 66.41 113 GLU B C 1
ATOM 1525 O O . GLU B 2 113 ? -5.077 19.965 86.921 1.00 66.08 113 GLU B O 1
ATOM 1531 N N . TYR B 2 114 ? -3.085 20.748 86.226 1.00 64.83 114 TYR B N 1
ATOM 1532 C CA . TYR B 2 114 ? -2.633 19.442 85.790 1.00 68.57 114 TYR B CA 1
ATOM 1533 C C . TYR B 2 114 ? -1.426 19.070 86.601 1.00 64.99 114 TYR B C 1
ATOM 1534 O O . TYR B 2 114 ? -0.714 19.938 87.104 1.00 68.32 114 TYR B O 1
ATOM 1543 N N . SER B 2 115 ? -1.229 17.774 86.766 1.00 63.51 115 SER B N 1
ATOM 1544 C CA . SER B 2 115 ? -0.089 17.266 87.487 1.00 67.12 115 SER B CA 1
ATOM 1545 C C . SER B 2 115 ? 1.048 17.032 86.489 1.00 70.31 115 SER B C 1
ATOM 1546 O O . SER B 2 115 ? 0.820 17.035 85.288 1.00 75.65 115 SER B O 1
ATOM 1549 N N . LEU B 2 116 ? 2.269 16.842 86.979 1.00 73.58 116 LEU B N 1
ATOM 1550 C CA . LEU B 2 116 ? 3.372 16.386 86.133 1.00 73.38 116 LEU B CA 1
ATOM 1551 C C . LEU B 2 116 ? 4.325 15.595 87.003 1.00 70.74 116 LEU B C 1
ATOM 1552 O O . LEU B 2 116 ? 4.784 16.103 88.024 1.00 71.35 116 LEU B O 1
ATOM 1557 N N . LYS B 2 117 ? 4.604 14.352 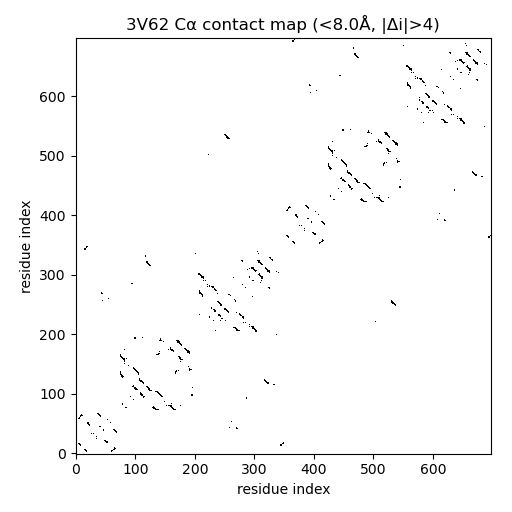86.625 1.00 67.05 117 LYS B N 1
ATOM 1558 C CA . LYS B 2 117 ? 5.549 13.543 87.399 1.00 73.99 117 LYS B CA 1
ATOM 1559 C C . LYS B 2 117 ? 6.949 14.037 87.060 1.00 72.42 117 LYS B C 1
ATOM 1560 O O . LYS B 2 117 ? 7.280 14.210 85.894 1.00 72.22 117 LYS B O 1
ATOM 1566 N N . LEU B 2 118 ? 7.753 14.299 88.085 1.00 73.13 118 LEU B N 1
ATOM 1567 C CA . LEU B 2 118 ? 9.136 14.719 87.888 1.00 68.92 118 LEU B CA 1
ATOM 1568 C C . LEU B 2 118 ? 10.003 13.496 87.597 1.00 74.42 118 LEU B C 1
ATOM 1569 O O . LEU B 2 118 ? 9.545 12.367 87.750 1.00 76.05 118 LEU B O 1
ATOM 1574 N N . MET B 2 119 ? 11.246 13.716 87.173 1.00 82.14 119 MET B N 1
ATOM 1575 C CA . MET B 2 119 ? 12.210 12.625 86.979 1.00 89.18 119 MET B CA 1
ATOM 1576 C C . MET B 2 119 ? 13.620 13.024 87.419 1.00 97.24 119 MET B C 1
ATOM 1577 O O . MET B 2 119 ? 13.858 14.172 87.814 1.00 96.16 119 MET B O 1
ATOM 1582 N N . ASP B 2 120 ? 14.543 12.063 87.349 1.00 105.02 120 ASP B N 1
ATOM 1583 C CA . ASP B 2 120 ? 15.951 12.288 87.675 1.00 102.66 120 ASP B CA 1
ATOM 1584 C C . ASP B 2 120 ? 16.721 12.664 86.428 1.00 104.17 120 ASP B C 1
ATOM 1585 O O . ASP B 2 120 ? 16.619 11.988 85.408 1.00 106.18 120 ASP B O 1
ATOM 1590 N N . ILE B 2 121 ? 17.492 13.743 86.522 1.00 106.35 121 ILE B N 1
ATOM 1591 C CA . ILE B 2 121 ? 18.269 14.273 85.404 1.00 102.54 121 ILE B CA 1
ATOM 1592 C C . ILE B 2 121 ? 19.668 14.619 85.916 1.00 108.95 121 ILE B C 1
ATOM 1593 O O . ILE B 2 121 ? 19.800 15.114 87.037 1.00 107.84 121 ILE B O 1
ATOM 1598 N N . ASP B 2 122 ? 20.701 14.367 85.102 1.00 121.56 122 ASP B N 1
ATOM 1599 C CA . ASP B 2 122 ? 22.114 14.600 85.499 1.00 130.64 122 ASP B CA 1
ATOM 1600 C C . ASP B 2 122 ? 22.649 16.060 85.413 1.00 133.92 122 ASP B C 1
ATOM 1601 O O . ASP B 2 122 ? 23.721 16.365 85.953 1.00 129.64 122 ASP B O 1
ATOM 1606 N N . ALA B 2 123 ? 21.911 16.952 84.747 1.00 139.33 123 ALA B N 1
ATOM 1607 C CA . ALA B 2 123 ? 22.212 18.398 84.757 1.00 138.14 123 ALA B CA 1
ATOM 1608 C C . ALA B 2 123 ? 21.938 19.028 86.134 1.00 142.79 123 ALA B C 1
ATOM 1609 O O . ALA B 2 123 ? 21.853 20.257 86.277 1.00 130.93 123 ALA B O 1
ATOM 1611 N N . ASP B 2 124 ? 21.768 18.157 87.130 1.00 158.63 124 ASP B N 1
ATOM 1612 C CA . ASP B 2 124 ? 21.746 18.520 88.544 1.00 161.63 124 ASP B CA 1
ATOM 1613 C C . ASP B 2 124 ? 23.186 18.845 88.916 1.00 163.22 124 ASP B C 1
ATOM 1614 O O . ASP B 2 124 ? 23.459 19.668 89.797 1.00 156.31 124 ASP B O 1
ATOM 1619 N N . PHE B 2 125 ? 24.093 18.176 88.207 1.00 162.60 125 PHE B N 1
ATOM 1620 C CA . PHE B 2 125 ? 25.523 18.338 88.357 1.00 151.11 125 PHE B CA 1
ATOM 1621 C C . PHE B 2 125 ? 26.011 19.473 87.441 1.00 135.49 125 PHE B C 1
ATOM 1622 O O . PHE B 2 125 ? 26.743 19.227 86.482 1.00 140.46 125 PHE B O 1
ATOM 1630 N N . LEU B 2 126 ? 25.559 20.702 87.711 1.00 115.20 126 LEU B N 1
ATOM 1631 C CA . LEU B 2 126 ? 26.191 21.907 87.154 1.00 117.65 126 LEU B CA 1
ATOM 1632 C C . LEU B 2 126 ? 26.767 22.727 88.310 1.00 126.12 126 LEU B C 1
ATOM 1633 O O . LEU B 2 126 ? 26.180 23.724 88.744 1.00 125.82 126 LEU B O 1
ATOM 1638 N N . GLY B 2 127 ? 27.911 22.275 88.821 1.00 137.70 127 GLY B N 1
ATOM 1639 C CA . GLY B 2 127 ? 28.580 22.913 89.955 1.00 136.29 127 GLY B CA 1
ATOM 1640 C C . GLY B 2 127 ? 29.854 23.605 89.519 1.00 140.48 127 GLY B C 1
ATOM 1641 O O . GLY B 2 127 ? 30.903 23.451 90.149 1.00 134.98 127 GLY B O 1
ATOM 1642 N N . ILE B 2 128 ? 29.754 24.355 88.423 1.00 138.42 128 ILE B N 1
ATOM 1643 C CA . ILE B 2 128 ? 30.851 25.168 87.922 1.00 129.71 128 ILE B CA 1
ATOM 1644 C C . ILE B 2 128 ? 30.966 26.387 88.820 1.00 126.32 128 ILE B C 1
ATOM 1645 O O . ILE B 2 128 ? 29.968 27.064 89.089 1.00 112.72 128 ILE B O 1
ATOM 1650 N N . GLU B 2 129 ? 32.180 26.647 89.299 1.00 130.92 129 GLU B N 1
ATOM 1651 C CA . GLU B 2 129 ? 32.469 27.876 90.040 1.00 136.04 129 GLU B CA 1
ATOM 1652 C C . GLU B 2 129 ? 32.670 29.028 89.055 1.00 137.71 129 GLU B C 1
ATOM 1653 O O . GLU B 2 129 ? 33.313 30.033 89.378 1.00 128.63 129 GLU B O 1
ATOM 1659 N N . GLU B 2 130 ? 32.077 28.864 87.865 1.00 143.74 130 GLU B N 1
ATOM 1660 C CA . GLU B 2 130 ? 32.366 29.647 86.646 1.00 133.78 130 GLU B CA 1
ATOM 1661 C C . GLU B 2 130 ? 33.842 29.635 86.232 1.00 134.77 130 GLU B C 1
ATOM 1662 O O . GLU B 2 130 ? 34.159 30.013 85.110 1.00 143.00 130 GLU B O 1
ATOM 1668 N N . LEU B 2 131 ? 34.730 29.191 87.127 1.00 127.90 131 LEU B N 1
ATOM 1669 C CA . LEU B 2 131 ? 36.166 29.103 86.851 1.00 113.29 131 LEU B CA 1
ATOM 1670 C C . LEU B 2 131 ? 36.725 30.506 86.665 1.00 111.28 131 LEU B C 1
ATOM 1671 O O . LEU B 2 131 ? 36.158 31.472 87.191 1.00 108.72 131 LEU B O 1
ATOM 1676 N N . GLN B 2 132 ? 37.839 30.621 85.943 1.00 111.82 132 GLN B N 1
ATOM 1677 C CA . GLN B 2 132 ? 38.391 31.936 85.576 1.00 109.79 132 GLN B CA 1
ATOM 1678 C C . GLN B 2 132 ? 38.896 31.962 84.128 1.00 104.02 132 GLN B C 1
ATOM 1679 O O . GLN B 2 132 ? 39.122 30.905 83.515 1.00 103.79 132 GLN B O 1
ATOM 1685 N N . TYR B 2 133 ? 39.070 33.168 83.584 1.00 95.77 133 TYR B N 1
ATOM 1686 C CA . TYR B 2 133 ? 39.095 33.322 82.123 1.00 89.40 133 TYR B CA 1
ATOM 1687 C C . TYR B 2 133 ? 40.262 34.080 81.492 1.00 88.41 133 TYR B C 1
ATOM 1688 O O . TYR B 2 133 ? 40.416 35.291 81.697 1.00 89.62 133 TYR B O 1
ATOM 1697 N N . ASP B 2 134 ? 41.068 33.360 80.709 1.00 80.44 134 ASP B N 1
ATOM 1698 C CA . ASP B 2 134 ? 42.162 33.964 79.946 1.00 79.58 134 ASP B CA 1
ATOM 1699 C C . ASP B 2 134 ? 41.723 35.266 79.273 1.00 82.88 134 ASP B C 1
ATOM 1700 O O . ASP B 2 134 ? 42.384 36.289 79.409 1.00 84.47 134 ASP B O 1
ATOM 1705 N N . SER B 2 135 ? 40.596 35.217 78.558 1.00 90.47 135 SER B N 1
ATOM 1706 C CA . SER B 2 135 ? 40.050 36.379 77.860 1.00 82.97 135 SER B CA 1
ATOM 1707 C C . SER B 2 135 ? 38.553 36.484 77.944 1.00 78.67 135 SER B C 1
ATOM 1708 O O . SER B 2 135 ? 37.857 35.499 78.190 1.00 75.26 135 SER B O 1
ATOM 1711 N N . THR B 2 136 ? 38.080 37.700 77.695 1.00 75.46 136 THR B N 1
ATOM 1712 C CA . THR B 2 136 ? 36.692 38.065 77.855 1.00 72.46 136 THR B CA 1
ATOM 1713 C C . THR B 2 136 ? 36.377 39.181 76.882 1.00 74.12 136 THR B C 1
ATOM 1714 O O . THR B 2 136 ? 36.850 40.307 77.058 1.00 78.58 136 THR B O 1
ATOM 1718 N N . LEU B 2 137 ? 35.600 38.872 75.843 1.00 73.65 137 LEU B N 1
ATOM 1719 C CA . LEU B 2 137 ? 35.109 39.919 74.947 1.00 70.73 137 LEU B CA 1
ATOM 1720 C C . LEU B 2 137 ? 33.612 40.041 75.027 1.00 64.79 137 LEU B C 1
ATOM 1721 O O . LEU B 2 137 ? 32.930 39.115 75.432 1.00 62.31 137 LEU B O 1
ATOM 1726 N N . SER B 2 138 ? 33.120 41.211 74.657 1.00 65.73 138 SER B N 1
ATOM 1727 C CA . SER B 2 138 ? 31.701 41.420 74.495 1.00 69.26 138 SER B CA 1
ATOM 1728 C C . SER B 2 138 ? 31.413 42.284 73.267 1.00 73.06 138 SER B C 1
ATOM 1729 O O . SER B 2 138 ? 32.140 43.240 72.951 1.00 69.31 138 SER B O 1
ATOM 1732 N N . LEU B 2 139 ? 30.330 41.941 72.585 1.00 74.45 139 LEU B N 1
ATOM 1733 C CA . LEU B 2 139 ? 30.010 42.542 71.306 1.00 73.25 139 LEU B CA 1
ATOM 1734 C C . LEU B 2 139 ? 28.503 42.477 71.056 1.00 71.97 139 LEU B C 1
ATOM 1735 O O . LEU B 2 139 ? 27.821 41.639 71.652 1.00 72.51 139 LEU B O 1
ATOM 1740 N N . PRO B 2 140 ? 27.974 43.385 70.208 1.00 71.75 140 PRO B N 1
ATOM 1741 C CA . PRO B 2 140 ? 26.594 43.289 69.748 1.00 68.42 140 PRO B CA 1
ATOM 1742 C C . PRO B 2 140 ? 26.255 41.857 69.351 1.00 71.06 140 PRO B C 1
ATOM 1743 O O . PRO B 2 140 ? 26.986 41.231 68.580 1.00 71.27 140 PRO B O 1
ATOM 1747 N N . SER B 2 141 ? 25.161 41.342 69.895 1.00 68.67 141 SER B N 1
ATOM 1748 C CA . SER B 2 141 ? 24.837 39.932 69.773 1.00 71.47 141 SER B CA 1
ATOM 1749 C C . SER B 2 141 ? 24.451 39.501 68.361 1.00 72.04 141 SER B C 1
ATOM 1750 O O . SER B 2 141 ? 24.628 38.345 67.991 1.00 78.11 141 SER B O 1
ATOM 1753 N N . SER B 2 142 ? 23.906 40.427 67.587 1.00 72.71 142 SER B N 1
ATOM 1754 C CA . SER B 2 142 ? 23.495 40.154 66.215 1.00 74.89 142 SER B CA 1
ATOM 1755 C C . SER B 2 142 ? 24.710 40.156 65.297 1.00 78.66 142 SER B C 1
ATOM 1756 O O . SER B 2 142 ? 24.797 39.347 64.370 1.00 85.04 142 SER B O 1
ATOM 1759 N N . GLU B 2 143 ? 25.621 41.099 65.538 1.00 74.39 143 GLU B N 1
ATOM 1760 C CA . GLU B 2 143 ? 26.942 41.112 64.914 1.00 72.31 143 GLU B CA 1
ATOM 1761 C C . GLU B 2 143 ? 27.633 39.750 65.109 1.00 67.83 143 GLU B C 1
ATOM 1762 O O . GLU B 2 143 ? 28.146 39.159 64.162 1.00 70.89 143 GLU B O 1
ATOM 1768 N N . PHE B 2 144 ? 27.607 39.234 66.331 1.00 63.27 144 PHE B N 1
ATOM 1769 C CA . PHE B 2 144 ? 28.149 37.906 66.604 1.00 64.10 144 PHE B CA 1
ATOM 1770 C C . PHE B 2 144 ? 27.386 36.827 65.842 1.00 64.02 144 PHE B C 1
ATOM 1771 O O . PHE B 2 144 ? 27.960 35.861 65.362 1.00 63.55 144 PHE B O 1
ATOM 1779 N N . SER B 2 145 ? 26.079 37.011 65.736 1.00 71.16 145 SER B N 1
ATOM 1780 C CA . SER B 2 145 ? 25.207 36.068 65.052 1.00 71.29 145 SER B CA 1
ATOM 1781 C C . SER B 2 145 ? 25.507 35.993 63.551 1.00 69.52 145 SER B C 1
ATOM 1782 O O . SER B 2 145 ? 25.552 34.896 62.978 1.00 63.63 145 SER B O 1
ATOM 1785 N N . LYS B 2 146 ? 25.717 37.171 62.949 1.00 66.53 146 LYS B N 1
ATOM 1786 C CA . LYS B 2 146 ? 26.032 37.336 61.532 1.00 64.59 146 LYS B CA 1
ATOM 1787 C C . LYS B 2 146 ? 27.281 36.551 61.195 1.00 66.54 146 LYS B C 1
ATOM 1788 O O . LYS B 2 146 ? 27.253 35.675 60.323 1.00 66.75 146 LYS B O 1
ATOM 1794 N N . ILE B 2 147 ? 28.367 36.862 61.906 1.00 61.81 147 ILE B N 1
ATOM 1795 C CA . ILE B 2 147 ? 29.615 36.108 61.818 1.00 59.07 147 ILE B CA 1
ATOM 1796 C C . ILE B 2 147 ? 29.374 34.590 61.845 1.00 60.95 147 ILE B C 1
ATOM 1797 O O . ILE B 2 147 ? 29.862 33.848 60.985 1.00 62.01 147 ILE B O 1
ATOM 1802 N N . VAL B 2 148 ? 28.608 34.131 62.824 1.00 62.77 148 VAL B N 1
ATOM 1803 C CA . VAL B 2 148 ? 28.454 32.699 63.015 1.00 65.23 148 VAL B CA 1
ATOM 1804 C C . VAL B 2 148 ? 27.714 32.089 61.837 1.00 64.31 148 VAL B C 1
ATOM 1805 O O . VAL B 2 148 ? 28.109 31.032 61.359 1.00 63.23 148 VAL B O 1
ATOM 1809 N N . ARG B 2 149 ? 26.688 32.782 61.343 1.00 65.00 149 ARG B N 1
ATOM 1810 C CA . ARG B 2 149 ? 25.875 32.254 60.240 1.00 68.14 149 ARG B CA 1
ATOM 1811 C C . ARG B 2 149 ? 26.659 32.140 58.943 1.00 68.32 149 ARG B C 1
ATOM 1812 O O . ARG B 2 149 ? 26.549 31.136 58.231 1.00 64.98 149 ARG B O 1
ATOM 1820 N N . ASP B 2 150 ? 27.476 33.159 58.678 1.00 70.54 150 ASP B N 1
ATOM 1821 C CA . ASP B 2 150 ? 28.446 33.157 57.577 1.00 71.18 150 ASP B CA 1
ATOM 1822 C C . ASP B 2 150 ? 29.464 31.985 57.605 1.00 75.32 150 ASP B C 1
ATOM 1823 O O . ASP B 2 150 ? 29.485 31.152 56.693 1.00 71.50 150 ASP B O 1
ATOM 1828 N N . LEU B 2 151 ? 30.292 31.901 58.647 1.00 75.89 151 LEU B N 1
ATOM 1829 C CA . LEU B 2 151 ? 31.369 30.908 58.657 1.00 71.62 151 LEU B CA 1
ATOM 1830 C C . LEU B 2 151 ? 30.882 29.483 58.889 1.00 74.17 151 LEU B C 1
ATOM 1831 O O . LEU B 2 151 ? 31.542 28.523 58.487 1.00 73.33 151 LEU B O 1
ATOM 1836 N N . SER B 2 152 ? 29.724 29.335 59.521 1.00 78.83 152 SER B N 1
ATOM 1837 C CA . SER B 2 152 ? 29.145 27.997 59.704 1.00 81.01 152 SER B CA 1
ATOM 1838 C C . SER B 2 152 ? 28.760 27.413 58.357 1.00 76.23 152 SER B C 1
ATOM 1839 O O . SER B 2 152 ? 28.696 26.200 58.202 1.00 72.10 152 SER B O 1
ATOM 1842 N N . GLN B 2 153 ? 28.515 28.284 57.382 1.00 74.01 153 GLN B N 1
ATOM 1843 C CA . GLN B 2 153 ? 28.312 27.834 56.011 1.00 74.79 153 GLN B CA 1
ATOM 1844 C C . GLN B 2 153 ? 29.565 27.281 55.340 1.00 77.05 153 GLN B C 1
ATOM 1845 O O . GLN B 2 153 ? 29.471 26.368 54.534 1.00 76.10 153 GLN B O 1
ATOM 1851 N N . LEU B 2 154 ? 30.727 27.831 55.689 1.00 78.29 154 LEU B N 1
ATOM 1852 C CA . LEU B 2 154 ? 32.002 27.362 55.161 1.00 70.39 154 LEU B CA 1
ATOM 1853 C C . LEU B 2 154 ? 32.436 26.005 55.694 1.00 70.42 154 LEU B C 1
ATOM 1854 O O . LEU B 2 154 ? 32.945 25.202 54.936 1.00 74.20 154 LEU B O 1
ATOM 1859 N N . SER B 2 155 ? 32.226 25.748 56.986 1.00 76.16 155 SER B N 1
ATOM 1860 C CA . SER B 2 155 ? 32.788 24.567 57.662 1.00 72.82 155 SER B CA 1
ATOM 1861 C C . SER B 2 155 ? 31.932 24.051 58.827 1.00 78.24 155 SER B C 1
ATOM 1862 O O . SER B 2 155 ? 30.992 24.715 59.264 1.00 80.51 155 SER B O 1
ATOM 1865 N N . ASP B 2 156 ? 32.286 22.871 59.336 1.00 83.40 156 ASP B N 1
ATOM 1866 C CA . ASP B 2 156 ? 31.643 22.293 60.522 1.00 84.88 156 ASP B CA 1
ATOM 1867 C C . ASP B 2 156 ? 32.243 22.771 61.842 1.00 81.22 156 ASP B C 1
ATOM 1868 O O . ASP B 2 156 ? 31.747 22.425 62.912 1.00 85.85 156 ASP B O 1
ATOM 1873 N N . SER B 2 157 ? 33.307 23.561 61.765 1.00 78.49 157 SER B N 1
ATOM 1874 C CA . SER B 2 157 ? 33.946 24.124 62.953 1.00 75.24 157 SER B CA 1
ATOM 1875 C C . SER B 2 157 ? 34.463 25.522 62.731 1.00 69.61 157 SER B C 1
ATOM 1876 O O . SER B 2 157 ? 34.816 25.903 61.624 1.00 71.62 157 SER B O 1
ATOM 1879 N N . ILE B 2 158 ? 34.494 26.287 63.804 1.00 68.10 158 ILE B N 1
ATOM 1880 C CA . ILE B 2 158 ? 34.888 27.674 63.740 1.00 66.83 158 ILE B CA 1
ATOM 1881 C C . ILE B 2 158 ? 35.997 27.850 64.739 1.00 69.00 158 ILE B C 1
ATOM 1882 O O . ILE B 2 158 ? 36.023 27.198 65.772 1.00 78.16 158 ILE B O 1
ATOM 1887 N N . ASN B 2 159 ? 36.937 28.712 64.409 1.00 68.30 159 ASN B N 1
ATOM 1888 C CA . ASN B 2 159 ? 38.035 28.936 65.289 1.00 65.62 159 ASN B CA 1
ATOM 1889 C C . ASN B 2 159 ? 38.053 30.374 65.742 1.00 64.73 159 ASN B C 1
ATOM 1890 O O . ASN B 2 159 ? 38.037 31.283 64.909 1.00 65.69 159 ASN B O 1
ATOM 1895 N N . ILE B 2 160 ? 38.057 30.571 67.061 1.00 61.64 160 ILE B N 1
ATOM 1896 C CA . ILE B 2 160 ? 38.216 31.897 67.643 1.00 63.10 160 ILE B CA 1
ATOM 1897 C C . ILE B 2 160 ? 39.629 32.048 68.161 1.00 65.71 160 ILE B C 1
ATOM 1898 O O . ILE B 2 160 ? 40.210 31.107 68.703 1.00 65.79 160 ILE B O 1
ATOM 1903 N N . MET B 2 161 ? 40.187 33.237 67.986 1.00 63.37 161 MET B N 1
ATOM 1904 C CA . MET B 2 161 ? 41.553 33.469 68.375 1.00 60.44 161 MET B CA 1
ATOM 1905 C C . MET B 2 161 ? 41.710 34.894 68.895 1.00 63.39 161 MET B C 1
ATOM 1906 O O . MET B 2 161 ? 41.385 35.868 68.202 1.00 66.36 161 MET B O 1
ATOM 1911 N N . ILE B 2 162 ? 42.170 35.017 70.135 1.00 63.42 162 ILE B N 1
ATOM 1912 C CA . ILE B 2 162 ? 42.289 36.329 70.754 1.00 64.70 162 ILE B CA 1
ATOM 1913 C C . ILE B 2 162 ? 43.741 36.733 70.949 1.00 67.02 162 ILE B C 1
ATOM 1914 O O . ILE B 2 162 ? 44.605 35.906 71.211 1.00 71.20 162 ILE B O 1
ATOM 1919 N N . THR B 2 163 ? 43.998 38.019 70.789 1.00 65.87 163 THR B N 1
ATOM 1920 C CA . THR B 2 163 ? 45.334 38.558 70.893 1.00 69.35 163 THR B CA 1
ATOM 1921 C C . THR B 2 163 ? 45.158 39.946 71.466 1.00 69.71 163 THR B C 1
ATOM 1922 O O . THR B 2 163 ? 44.036 40.440 71.544 1.00 67.88 163 THR B O 1
ATOM 1926 N N . LYS B 2 164 ? 46.254 40.571 71.878 1.00 72.27 164 LYS B N 1
ATOM 1927 C CA . LYS B 2 164 ? 46.161 41.843 72.579 1.00 77.34 164 LYS B CA 1
ATOM 1928 C C . LYS B 2 164 ? 45.194 42.804 71.889 1.00 73.71 164 LYS B C 1
ATOM 1929 O O . LYS B 2 164 ? 44.572 43.600 72.563 1.00 77.43 164 LYS B O 1
ATOM 1935 N N . GLU B 2 165 ? 45.018 42.725 70.575 1.00 74.61 165 GLU B N 1
ATOM 1936 C CA . GLU B 2 165 ? 44.075 43.666 69.959 1.00 88.85 165 GLU B CA 1
ATOM 1937 C C . GLU B 2 165 ? 43.262 43.130 68.795 1.00 88.98 165 GLU B C 1
ATOM 1938 O O . GLU B 2 165 ? 42.935 43.871 67.864 1.00 91.75 165 GLU B O 1
ATOM 1944 N N . THR B 2 166 ? 42.896 41.859 68.877 1.00 81.84 166 THR B N 1
ATOM 1945 C CA . THR B 2 166 ? 42.351 41.161 67.733 1.00 78.41 166 THR B CA 1
ATOM 1946 C C . THR B 2 166 ? 41.483 39.987 68.147 1.00 75.19 166 THR B C 1
ATOM 1947 O O . THR B 2 166 ? 41.937 39.079 68.864 1.00 76.91 166 THR B O 1
ATOM 1951 N N . ILE B 2 167 ? 40.230 40.005 67.706 1.00 64.50 167 ILE B N 1
ATOM 1952 C CA . ILE B 2 167 ? 39.455 38.786 67.764 1.00 66.10 167 ILE B CA 1
ATOM 1953 C C . ILE B 2 167 ? 39.330 38.321 66.329 1.00 65.25 167 ILE B C 1
ATOM 1954 O O . ILE B 2 167 ? 38.967 39.113 65.448 1.00 65.24 167 ILE B O 1
ATOM 1959 N N . LYS B 2 168 ? 39.676 37.058 66.093 1.00 54.91 168 LYS B N 1
ATOM 1960 C CA . LYS B 2 168 ? 39.695 36.553 64.744 1.00 57.56 168 LYS B CA 1
ATOM 1961 C C . LYS B 2 168 ? 38.941 35.243 64.642 1.00 60.50 168 LYS B C 1
ATOM 1962 O O . LYS B 2 168 ? 39.341 34.229 65.234 1.00 62.16 168 LYS B O 1
ATOM 1968 N N . PHE B 2 169 ? 37.850 35.277 63.881 1.00 56.83 169 PHE B N 1
ATOM 1969 C CA . PHE B 2 169 ? 37.010 34.111 63.658 1.00 56.13 169 PHE B CA 1
ATOM 1970 C C . PHE B 2 169 ? 37.375 33.522 62.302 1.00 54.71 169 PHE B C 1
ATOM 1971 O O . PHE B 2 169 ? 37.534 34.266 61.343 1.00 59.05 169 PHE B O 1
ATOM 1979 N N . VAL B 2 170 ? 37.498 32.202 62.210 1.00 49.88 170 VAL B N 1
ATOM 1980 C CA . VAL B 2 170 ? 37.937 31.571 60.974 1.00 52.38 170 VAL B CA 1
ATOM 1981 C C . VAL B 2 170 ? 37.251 30.226 60.745 1.00 60.05 170 VAL B C 1
ATOM 1982 O O . VAL B 2 170 ? 37.031 29.475 61.697 1.00 59.71 170 VAL B O 1
ATOM 1986 N N . ALA B 2 171 ? 36.915 29.932 59.483 1.00 66.87 171 ALA B N 1
ATOM 1987 C CA . ALA B 2 171 ? 36.437 28.600 59.064 1.00 69.75 171 ALA B CA 1
ATOM 1988 C C . ALA B 2 171 ? 37.001 28.212 57.703 1.00 73.15 171 ALA B C 1
ATOM 1989 O O . ALA B 2 171 ? 37.102 29.062 56.809 1.00 72.00 171 ALA B O 1
ATOM 1991 N N . ASP B 2 172 ? 37.347 26.930 57.549 1.00 77.60 172 ASP B N 1
ATOM 1992 C CA . ASP B 2 172 ? 38.004 26.421 56.337 1.00 86.96 172 ASP B CA 1
ATOM 1993 C C . ASP B 2 172 ? 37.235 25.279 55.726 1.00 87.69 172 ASP B C 1
ATOM 1994 O O . ASP B 2 172 ? 37.333 24.151 56.187 1.00 90.53 172 ASP B O 1
ATOM 1999 N N . GLY B 2 173 ? 36.483 25.549 54.675 1.00 94.50 173 GLY B N 1
ATOM 2000 C CA . GLY B 2 173 ? 35.786 24.470 53.993 1.00 96.93 173 GLY B CA 1
ATOM 2001 C C . GLY B 2 173 ? 36.646 23.879 52.905 1.00 98.24 173 GLY B C 1
ATOM 2002 O O . GLY B 2 173 ? 37.596 24.507 52.436 1.00 100.18 173 GLY B O 1
ATOM 2003 N N . ASP B 2 174 ? 36.321 22.661 52.502 1.00 105.16 174 ASP B N 1
ATOM 2004 C CA . ASP B 2 174 ? 36.855 22.145 51.252 1.00 110.05 174 ASP B CA 1
ATOM 2005 C C . ASP B 2 174 ? 35.983 22.680 50.102 1.00 101.10 174 ASP B C 1
ATOM 2006 O O . ASP B 2 174 ? 35.824 22.052 49.061 1.00 114.37 174 ASP B O 1
ATOM 2011 N N . ILE B 2 175 ? 35.416 23.857 50.325 1.00 91.52 175 ILE B N 1
ATOM 2012 C CA . ILE B 2 175 ? 34.676 24.595 49.306 1.00 92.08 175 ILE B CA 1
ATOM 2013 C C . ILE B 2 175 ? 34.995 26.086 49.415 1.00 87.61 175 ILE B C 1
ATOM 2014 O O . ILE B 2 175 ? 34.467 26.898 48.656 1.00 92.44 175 ILE B O 1
ATOM 2019 N N . GLY B 2 176 ? 35.847 26.432 50.375 1.00 76.27 176 GLY B N 1
ATOM 2020 C CA . GLY B 2 176 ? 36.212 27.810 50.618 1.00 75.73 176 GLY B CA 1
ATOM 2021 C C . GLY B 2 176 ? 36.474 28.083 52.079 1.00 73.17 176 GLY B C 1
ATOM 2022 O O . GLY B 2 176 ? 35.833 27.515 52.950 1.00 73.47 176 GLY B O 1
ATOM 2023 N N . SER B 2 177 ? 37.447 28.944 52.335 1.00 74.44 177 SER B N 1
ATOM 2024 C CA . SER B 2 177 ? 37.678 29.476 53.655 1.00 72.54 177 SER B CA 1
ATOM 2025 C C . SER B 2 177 ? 36.959 30.813 53.730 1.00 74.84 177 SER B C 1
ATOM 2026 O O . SER B 2 177 ? 36.378 31.278 52.743 1.00 74.96 177 SER B O 1
ATOM 2029 N N . GLY B 2 178 ? 37.012 31.411 54.915 1.00 74.98 178 GLY B N 1
ATOM 2030 C CA . GLY B 2 178 ? 36.557 32.772 55.176 1.00 69.06 178 GLY B CA 1
ATOM 2031 C C . GLY B 2 178 ? 36.975 33.114 56.596 1.00 66.08 178 GLY B C 1
ATOM 2032 O O . GLY B 2 178 ? 37.274 32.218 57.393 1.00 67.35 178 GLY B O 1
ATOM 2033 N N . SER B 2 179 ? 37.006 34.399 56.923 1.00 60.40 179 SER B N 1
ATOM 2034 C CA . SER B 2 179 ? 37.454 34.825 58.236 1.00 59.05 179 SER B CA 1
ATOM 2035 C C . SER B 2 179 ? 37.131 36.269 58.546 1.00 63.60 179 SER B C 1
ATOM 2036 O O . SER B 2 179 ? 37.181 37.142 57.672 1.00 66.29 179 SER B O 1
ATOM 2039 N N . VAL B 2 180 ? 36.808 36.516 59.809 1.00 62.62 180 VAL B N 1
ATOM 2040 C CA . VAL B 2 180 ? 36.518 37.858 60.269 1.00 60.39 180 VAL B CA 1
ATOM 2041 C C . VAL B 2 180 ? 37.544 38.217 61.329 1.00 60.39 180 VAL B C 1
ATOM 2042 O O . VAL B 2 180 ? 37.923 37.390 62.159 1.00 64.48 180 VAL B O 1
ATOM 2046 N N . ILE B 2 181 ? 37.993 39.458 61.277 1.00 55.84 181 ILE B N 1
ATOM 2047 C CA . ILE B 2 181 ? 38.877 40.003 62.268 1.00 57.92 181 ILE B CA 1
ATOM 2048 C C . ILE B 2 181 ? 38.213 41.284 62.748 1.00 62.37 181 ILE B C 1
ATOM 2049 O O . ILE B 2 181 ? 37.937 42.204 61.958 1.00 59.28 181 ILE B O 1
ATOM 2054 N N . ILE B 2 182 ? 37.929 41.311 64.047 1.00 67.05 182 ILE B N 1
ATOM 2055 C CA . ILE B 2 182 ? 37.345 42.478 64.711 1.00 66.46 182 ILE B CA 1
ATOM 2056 C C . ILE B 2 182 ? 38.307 43.023 65.760 1.00 65.49 182 ILE B C 1
ATOM 2057 O O . ILE B 2 182 ? 39.159 42.290 66.271 1.00 71.63 182 ILE B O 1
ATOM 2062 N N . LYS B 2 183 ? 38.148 44.301 66.079 1.00 62.24 183 LYS B N 1
ATOM 2063 C CA . LYS B 2 183 ? 39.092 45.027 66.916 1.00 63.36 183 LYS B CA 1
ATOM 2064 C C . LYS B 2 183 ? 38.348 45.867 67.938 1.00 62.76 183 LYS B C 1
ATOM 2065 O O . LYS B 2 183 ? 37.376 46.540 67.591 1.00 71.31 183 LYS B O 1
ATOM 2071 N N . PRO B 2 184 ? 38.817 45.882 69.193 1.00 60.79 184 PRO B N 1
ATOM 2072 C CA . PRO B 2 184 ? 38.057 46.635 70.189 1.00 63.55 184 PRO B CA 1
ATOM 2073 C C . PRO B 2 184 ? 37.831 48.062 69.713 1.00 65.54 184 PRO B C 1
ATOM 2074 O O . PRO B 2 184 ? 38.757 48.692 69.214 1.00 72.19 184 PRO B O 1
ATOM 2078 N N . PHE B 2 185 ? 36.610 48.560 69.823 1.00 65.46 185 PHE B N 1
ATOM 2079 C CA . PHE B 2 185 ? 36.342 49.933 69.424 1.00 71.14 185 PHE B CA 1
ATOM 2080 C C . PHE B 2 185 ? 35.131 50.478 70.180 1.00 74.46 185 PHE B C 1
ATOM 2081 O O . PHE B 2 185 ? 34.311 49.714 70.689 1.00 80.17 185 PHE B O 1
ATOM 2089 N N . VAL B 2 186 ? 35.031 51.800 70.252 1.00 74.99 186 VAL B N 1
ATOM 2090 C CA . VAL B 2 186 ? 33.934 52.467 70.931 1.00 79.15 186 VAL B CA 1
ATOM 2091 C C . VAL B 2 186 ? 33.458 53.586 70.029 1.00 85.27 186 VAL B C 1
ATOM 2092 O O . VAL B 2 186 ? 34.228 54.099 69.223 1.00 95.15 186 VAL B O 1
ATOM 2096 N N . ASP B 2 187 ? 32.194 53.967 70.157 1.00 98.26 187 ASP B N 1
ATOM 2097 C CA . ASP B 2 187 ? 31.713 55.210 69.557 1.00 107.68 187 ASP B CA 1
ATOM 2098 C C . ASP B 2 187 ? 30.624 55.818 70.431 1.00 112.94 187 ASP B C 1
ATOM 2099 O O . ASP B 2 187 ? 29.833 55.092 71.049 1.00 110.68 187 ASP B O 1
ATOM 2104 N N . MET B 2 188 ? 30.599 57.146 70.487 1.00 121.86 188 MET B N 1
ATOM 2105 C CA . MET B 2 188 ? 29.639 57.877 71.317 1.00 129.70 188 MET B CA 1
ATOM 2106 C C . MET B 2 188 ? 28.265 57.928 70.668 1.00 129.89 188 MET B C 1
ATOM 2107 O O . MET B 2 188 ? 27.251 58.047 71.358 1.00 117.32 188 MET B O 1
ATOM 2112 N N . GLU B 2 189 ? 28.249 57.829 69.340 1.00 133.18 189 GLU B N 1
ATOM 2113 C CA . GLU B 2 189 ? 27.020 57.863 68.556 1.00 135.33 189 GLU B CA 1
ATOM 2114 C C . GLU B 2 189 ? 26.128 56.656 68.855 1.00 140.19 189 GLU B C 1
ATOM 2115 O O . GLU B 2 189 ? 24.903 56.778 68.857 1.00 143.40 189 GLU B O 1
ATOM 2121 N N . HIS B 2 190 ? 26.750 55.498 69.092 1.00 141.20 190 HIS B N 1
ATOM 2122 C CA . HIS B 2 190 ? 26.036 54.233 69.333 1.00 133.76 190 HIS B CA 1
ATOM 2123 C C . HIS B 2 190 ? 26.794 53.354 70.301 1.00 124.79 190 HIS B C 1
ATOM 2124 O O . HIS B 2 190 ? 27.320 52.303 69.912 1.00 119.16 190 HIS B O 1
ATOM 2131 N N . PRO B 2 191 ? 26.844 53.753 71.584 1.00 117.04 191 PRO B N 1
ATOM 2132 C CA . PRO B 2 191 ? 27.677 53.064 72.575 1.00 119.16 191 PRO B CA 1
ATOM 2133 C C . PRO B 2 191 ? 27.444 51.550 72.636 1.00 116.69 191 PRO B C 1
ATOM 2134 O O . PRO B 2 191 ? 28.390 50.785 72.817 1.00 117.42 191 PRO B O 1
ATOM 2138 N N . GLU B 2 192 ? 26.197 51.129 72.463 1.00 115.60 192 GLU B N 1
ATOM 2139 C CA . GLU B 2 192 ? 25.831 49.713 72.575 1.00 118.24 192 GLU B CA 1
ATOM 2140 C C . GLU B 2 192 ? 26.294 48.825 71.403 1.00 106.91 192 GLU B C 1
ATOM 2141 O O . GLU B 2 192 ? 26.128 47.604 71.457 1.00 102.45 192 GLU B O 1
ATOM 2147 N N . THR B 2 193 ? 26.870 49.434 70.362 1.00 98.41 193 THR B N 1
ATOM 2148 C CA . THR B 2 193 ? 27.463 48.681 69.240 1.00 97.27 193 THR B CA 1
ATOM 2149 C C . THR B 2 193 ? 28.965 48.438 69.428 1.00 92.73 193 THR B C 1
ATOM 2150 O O . THR B 2 193 ? 29.680 48.162 68.462 1.00 95.82 193 THR B O 1
ATOM 2154 N N . SER B 2 194 ? 29.428 48.528 70.673 1.00 83.98 194 SER B N 1
ATOM 2155 C CA . SER B 2 194 ? 30.846 48.563 70.972 1.00 75.01 194 SER B CA 1
ATOM 2156 C C . SER B 2 194 ? 31.455 47.183 71.162 1.00 74.58 194 SER B C 1
ATOM 2157 O O . SER B 2 194 ? 30.755 46.243 71.522 1.00 84.90 194 SER B O 1
ATOM 2160 N N . ILE B 2 195 ? 32.757 47.061 70.908 1.00 66.53 195 ILE B N 1
ATOM 2161 C CA . ILE B 2 195 ? 33.462 45.797 71.115 1.00 64.19 195 ILE B CA 1
ATOM 2162 C C . ILE B 2 195 ? 34.445 45.980 72.237 1.00 69.26 195 ILE B C 1
ATOM 2163 O O . ILE B 2 195 ? 35.337 46.828 72.145 1.00 78.21 195 ILE B O 1
ATOM 2168 N N . LYS B 2 196 ? 34.283 45.188 73.293 1.00 68.93 196 LYS B N 1
ATOM 2169 C CA . LYS B 2 196 ? 35.141 45.273 74.467 1.00 60.16 196 LYS B CA 1
ATOM 2170 C C . LYS B 2 196 ? 35.939 43.985 74.552 1.00 61.89 196 LYS B C 1
ATOM 2171 O O . LYS B 2 196 ? 35.389 42.885 74.405 1.00 58.66 196 LYS B O 1
ATOM 2177 N N . LEU B 2 197 ? 37.243 44.140 74.775 1.00 63.75 197 LEU B N 1
ATOM 2178 C CA . LEU B 2 197 ? 38.165 43.026 74.915 1.00 63.71 197 LEU B CA 1
ATOM 2179 C C . LEU B 2 197 ? 38.976 43.192 76.180 1.00 69.83 197 LEU B C 1
ATOM 2180 O O . LEU B 2 197 ? 39.570 44.244 76.420 1.00 68.80 197 LEU B O 1
ATOM 2185 N N . GLU B 2 198 ? 38.992 42.142 76.991 1.00 76.86 198 GLU B N 1
ATOM 2186 C CA . GLU B 2 198 ? 39.872 42.077 78.138 1.00 77.34 198 GLU B CA 1
ATOM 2187 C C . GLU B 2 198 ? 40.678 40.814 78.011 1.00 79.39 198 GLU B C 1
ATOM 2188 O O . GLU B 2 198 ? 40.187 39.711 78.276 1.00 81.83 198 GLU B O 1
ATOM 2194 N N . MET B 2 199 ? 41.918 40.979 77.573 1.00 81.59 199 MET B N 1
ATOM 2195 C CA . MET B 2 199 ? 42.811 39.849 77.409 1.00 85.78 199 MET B CA 1
ATOM 2196 C C . MET B 2 199 ? 43.819 39.756 78.554 1.00 84.37 199 MET B C 1
ATOM 2197 O O . MET B 2 199 ? 44.242 40.769 79.098 1.00 82.05 199 MET B O 1
ATOM 2202 N N . ASP B 2 200 ? 44.178 38.531 78.922 1.00 79.29 200 ASP B N 1
ATOM 2203 C CA . ASP B 2 200 ? 45.211 38.284 79.910 1.00 82.22 200 ASP B CA 1
ATOM 2204 C C . ASP B 2 200 ? 46.062 37.156 79.374 1.00 82.82 200 ASP B C 1
ATOM 2205 O O . ASP B 2 200 ? 47.165 36.897 79.850 1.00 89.82 200 ASP B O 1
ATOM 2210 N N . GLN B 2 201 ? 45.542 36.482 78.366 1.00 81.22 201 GLN B N 1
ATOM 2211 C CA . GLN B 2 201 ? 46.235 35.354 77.799 1.00 86.80 201 GLN B CA 1
ATOM 2212 C C . GLN B 2 201 ? 45.722 35.120 76.377 1.00 84.45 201 GLN B C 1
ATOM 2213 O O . GLN B 2 201 ? 44.526 34.920 76.164 1.00 78.91 201 GLN B O 1
ATOM 2219 N N . PRO B 2 202 ? 46.619 35.183 75.390 1.00 79.38 202 PRO B N 1
ATOM 2220 C CA . PRO B 2 202 ? 46.210 34.829 74.044 1.00 78.52 202 PRO B CA 1
ATOM 2221 C C . PRO B 2 202 ? 45.513 33.473 74.035 1.00 77.61 202 PRO B C 1
ATOM 2222 O O . PRO B 2 202 ? 46.030 32.506 74.603 1.00 79.13 202 PRO B O 1
ATOM 2226 N N . VAL B 2 203 ? 44.332 33.421 73.422 1.00 79.72 203 VAL B N 1
ATOM 2227 C CA . VAL B 2 203 ? 43.537 32.191 73.362 1.00 78.28 203 VAL B CA 1
ATOM 2228 C C . VAL B 2 203 ? 43.259 31.784 71.933 1.00 78.68 203 VAL B C 1
ATOM 2229 O O . VAL B 2 203 ? 43.094 32.634 71.056 1.00 79.24 203 VAL B O 1
ATOM 2233 N N . ASP B 2 204 ? 43.155 30.475 71.723 1.00 80.34 204 ASP B N 1
ATOM 2234 C CA . ASP B 2 204 ? 42.916 29.911 70.405 1.00 75.60 204 ASP B CA 1
ATOM 2235 C C . ASP B 2 204 ? 42.109 28.608 70.504 1.00 75.90 204 ASP B C 1
ATOM 2236 O O . ASP B 2 204 ? 42.676 27.537 70.683 1.00 81.75 204 ASP B O 1
ATOM 2241 N N . LEU B 2 205 ? 40.789 28.694 70.372 1.00 72.45 205 LEU B N 1
ATOM 2242 C CA . LEU B 2 205 ? 39.946 27.506 70.436 1.00 67.26 205 LEU B CA 1
ATOM 2243 C C . LEU B 2 205 ? 39.092 27.249 69.184 1.00 69.28 205 LEU B C 1
ATOM 2244 O O . LEU B 2 205 ? 38.881 28.130 68.356 1.00 70.07 205 LEU B O 1
ATOM 2249 N N . THR B 2 206 ? 38.585 26.025 69.082 1.00 73.49 206 THR B N 1
ATOM 2250 C CA . THR B 2 206 ? 37.723 25.608 67.988 1.00 70.28 206 THR B CA 1
ATOM 2251 C C . THR B 2 206 ? 36.455 24.931 68.514 1.00 73.22 206 THR B C 1
ATOM 2252 O O . THR B 2 206 ? 36.515 24.047 69.377 1.00 73.59 206 THR B O 1
ATOM 2256 N N . PHE B 2 207 ? 35.316 25.343 67.961 1.00 72.78 207 PHE B N 1
ATOM 2257 C CA . PHE B 2 207 ? 34.018 24.824 68.345 1.00 71.75 207 PHE B CA 1
ATOM 2258 C C . PHE B 2 207 ? 33.212 24.278 67.177 1.00 77.34 207 PHE B C 1
ATOM 2259 O O . PHE B 2 207 ? 33.260 24.834 66.084 1.00 77.20 207 PHE B O 1
ATOM 2267 N N . GLY B 2 208 ? 32.466 23.197 67.426 1.00 82.86 208 GLY B N 1
ATOM 2268 C CA . GLY B 2 208 ? 31.427 22.719 66.500 1.00 79.43 208 GLY B CA 1
ATOM 2269 C C . GLY B 2 208 ? 30.430 23.825 66.168 1.00 82.72 208 GLY B C 1
ATOM 2270 O O . GLY B 2 208 ? 29.904 24.504 67.058 1.00 80.08 208 GLY B O 1
ATOM 2271 N N . ALA B 2 209 ? 30.179 24.023 64.879 1.00 86.01 209 ALA B N 1
ATOM 2272 C CA . ALA B 2 209 ? 29.385 25.161 64.427 1.00 80.17 209 ALA B CA 1
ATOM 2273 C C . ALA B 2 209 ? 27.906 25.003 64.762 1.00 78.52 209 ALA B C 1
ATOM 2274 O O . ALA B 2 209 ? 27.226 25.996 65.042 1.00 74.93 209 ALA B O 1
ATOM 2276 N N . LYS B 2 210 ? 27.415 23.761 64.743 1.00 78.44 210 LYS B N 1
ATOM 2277 C CA . LYS B 2 210 ? 26.005 23.494 65.056 1.00 77.94 210 LYS B CA 1
ATOM 2278 C C . LYS B 2 210 ? 25.632 24.002 66.445 1.00 76.49 210 LYS B C 1
ATOM 2279 O O . LYS B 2 210 ? 24.567 24.589 66.618 1.00 78.36 210 LYS B O 1
ATOM 2285 N N . TYR B 2 211 ? 26.524 23.806 67.415 1.00 72.71 211 TYR B N 1
ATOM 2286 C CA . TYR B 2 211 ? 26.305 24.292 68.766 1.00 66.86 211 TYR B CA 1
ATOM 2287 C C . TYR B 2 211 ? 26.313 25.799 68.782 1.00 67.06 211 TYR B C 1
ATOM 2288 O O . TYR B 2 211 ? 25.491 26.423 69.443 1.00 75.38 211 TYR B O 1
ATOM 2297 N N . LEU B 2 212 ? 27.243 26.384 68.043 1.00 64.63 212 LEU B N 1
ATOM 2298 C CA . LEU B 2 212 ? 27.341 27.818 67.982 1.00 63.46 212 LEU B CA 1
ATOM 2299 C C . LEU B 2 212 ? 26.068 28.377 67.394 1.00 63.55 212 LEU B C 1
ATOM 2300 O O . LEU B 2 212 ? 25.643 29.472 67.757 1.00 63.67 212 LEU B O 1
ATOM 2305 N N . LEU B 2 213 ? 25.458 27.594 66.503 1.00 66.38 213 LEU B N 1
ATOM 2306 C CA . LEU B 2 213 ? 24.197 27.955 65.839 1.00 68.07 213 LEU B CA 1
ATOM 2307 C C . LEU B 2 213 ? 22.987 27.991 66.774 1.00 71.01 213 LEU B C 1
ATOM 2308 O O . LEU B 2 213 ? 22.073 28.803 66.581 1.00 71.85 213 LEU B O 1
ATOM 2313 N N . ASP B 2 214 ? 22.992 27.108 67.773 1.00 74.80 214 ASP B N 1
ATOM 2314 C CA . ASP B 2 214 ? 22.041 27.152 68.880 1.00 73.94 214 ASP B CA 1
ATOM 2315 C C . ASP B 2 214 ? 22.321 28.356 69.763 1.00 74.06 214 ASP B C 1
ATOM 2316 O O . ASP B 2 214 ? 21.513 29.283 69.862 1.00 81.92 214 ASP B O 1
ATOM 2321 N N . ILE B 2 215 ? 23.486 28.342 70.387 1.00 65.34 215 ILE B N 1
ATOM 2322 C CA . ILE B 2 215 ? 23.951 29.464 71.179 1.00 64.59 215 ILE B CA 1
ATOM 2323 C C . ILE B 2 215 ? 23.544 30.844 70.652 1.00 64.81 215 ILE B C 1
ATOM 2324 O O . ILE B 2 215 ? 23.256 31.729 71.446 1.00 70.81 215 ILE B O 1
ATOM 2329 N N . ILE B 2 216 ? 23.519 31.052 69.339 1.00 64.58 216 ILE B N 1
ATOM 2330 C CA . ILE B 2 216 ? 23.301 32.423 68.844 1.00 68.11 216 ILE B CA 1
ATOM 2331 C C . ILE B 2 216 ? 21.848 32.890 68.924 1.00 71.86 216 ILE B C 1
ATOM 2332 O O . ILE B 2 216 ? 21.567 34.094 68.883 1.00 67.12 216 ILE B O 1
ATOM 2337 N N . LYS B 2 217 ? 20.935 31.930 69.056 1.00 70.06 217 LYS B N 1
ATOM 2338 C CA . LYS B 2 217 ? 19.523 32.223 69.224 1.00 66.71 217 LYS B CA 1
ATOM 2339 C C . LYS B 2 217 ? 19.253 33.096 70.448 1.00 73.13 217 LYS B C 1
ATOM 2340 O O . LYS B 2 217 ? 18.176 33.682 70.572 1.00 84.06 217 LYS B O 1
ATOM 2346 N N . GLY B 2 218 ? 20.229 33.185 71.346 1.00 70.33 218 GLY B N 1
ATOM 2347 C CA . GLY B 2 218 ? 20.100 34.016 72.531 1.00 68.47 218 GLY B CA 1
ATOM 2348 C C . GLY B 2 218 ? 20.004 35.502 72.219 1.00 71.68 218 GLY B C 1
ATOM 2349 O O . GLY B 2 218 ? 19.751 36.319 73.112 1.00 72.00 218 GLY B O 1
ATOM 2350 N N . SER B 2 219 ? 20.194 35.861 70.954 1.00 68.48 219 SER B N 1
ATOM 2351 C CA . SER B 2 219 ? 20.408 37.256 70.612 1.00 70.87 219 SER B CA 1
ATOM 2352 C C . SER B 2 219 ? 19.106 38.020 70.625 1.00 79.99 219 SER B C 1
ATOM 2353 O O . SER B 2 219 ? 19.089 39.223 70.890 1.00 87.20 219 SER B O 1
ATOM 2356 N N . SER B 2 220 ? 18.015 37.306 70.352 1.00 86.15 220 SER B N 1
ATOM 2357 C CA . SER B 2 220 ? 16.651 37.822 70.506 1.00 85.04 220 SER B CA 1
ATOM 2358 C C . SER B 2 220 ? 16.414 38.369 71.914 1.00 85.85 220 SER B C 1
ATOM 2359 O O . SER B 2 220 ? 15.704 39.353 72.098 1.00 95.27 220 SER B O 1
ATOM 2362 N N . LEU B 2 221 ? 17.031 37.730 72.898 1.00 80.46 221 LEU B N 1
ATOM 2363 C CA . LEU B 2 221 ? 16.852 38.092 74.291 1.00 77.29 221 LEU B CA 1
ATOM 2364 C C . LEU B 2 221 ? 17.720 39.245 74.787 1.00 75.79 221 LEU B C 1
ATOM 2365 O O . LEU B 2 221 ? 17.360 39.926 75.745 1.00 77.05 221 LEU B O 1
ATOM 2370 N N . SER B 2 222 ? 18.871 39.454 74.163 1.00 73.32 222 SER B N 1
ATOM 2371 C CA . SER B 2 222 ? 19.860 40.385 74.700 1.00 70.43 222 SER B CA 1
ATOM 2372 C C . SER B 2 222 ? 20.563 41.011 73.538 1.00 69.96 222 SER B C 1
ATOM 2373 O O . SER B 2 222 ? 20.973 40.298 72.629 1.00 69.53 222 SER B O 1
ATOM 2376 N N . ASP B 2 223 ? 20.735 42.323 73.535 1.00 67.80 223 ASP B N 1
ATOM 2377 C CA . ASP B 2 223 ? 21.422 42.866 72.377 1.00 73.46 223 ASP B CA 1
ATOM 2378 C C . ASP B 2 223 ? 22.965 42.833 72.443 1.00 70.15 223 ASP B C 1
ATOM 2379 O O . ASP B 2 223 ? 23.631 43.300 71.513 1.00 81.04 223 ASP B O 1
ATOM 2384 N N . ARG B 2 224 ? 23.516 42.265 73.518 1.00 62.02 224 ARG B N 1
ATOM 2385 C CA . ARG B 2 224 ? 24.966 41.991 73.648 1.00 58.47 224 ARG B CA 1
ATOM 2386 C C . ARG B 2 224 ? 25.257 40.566 74.115 1.00 54.64 224 ARG B C 1
ATOM 2387 O O . ARG B 2 224 ? 24.441 39.938 74.772 1.00 58.18 224 ARG B O 1
ATOM 2395 N N . VAL B 2 225 ? 26.428 40.062 73.771 1.00 54.37 225 VAL B N 1
ATOM 2396 C CA . VAL B 2 225 ? 26.852 38.739 74.211 1.00 55.23 225 VAL B CA 1
ATOM 2397 C C . VAL B 2 225 ? 28.244 38.858 74.824 1.00 61.84 225 VAL B C 1
ATOM 2398 O O . VAL B 2 225 ? 29.065 39.662 74.370 1.00 71.23 225 VAL B O 1
ATOM 2402 N N . GLY B 2 226 ? 28.488 38.102 75.887 1.00 57.95 226 GLY B N 1
ATOM 2403 C CA . GLY B 2 226 ? 29.780 38.106 76.527 1.00 54.11 226 GLY B CA 1
ATOM 2404 C C . GLY B 2 226 ? 30.371 36.767 76.199 1.00 57.97 226 GLY B C 1
ATOM 2405 O O . GLY B 2 226 ? 29.668 35.753 76.209 1.00 64.25 226 GLY B O 1
ATOM 2406 N N . ILE B 2 227 ? 31.652 36.752 75.877 1.00 60.48 227 ILE B N 1
ATOM 2407 C CA . ILE B 2 227 ? 32.323 35.502 75.590 1.00 62.50 227 ILE B CA 1
ATOM 2408 C C . ILE B 2 227 ? 33.545 35.455 76.456 1.00 65.19 227 ILE B C 1
ATOM 2409 O O . ILE B 2 227 ? 34.284 36.430 76.549 1.00 72.07 227 ILE B O 1
ATOM 2414 N N . ARG B 2 228 ? 33.727 34.325 77.119 1.00 67.51 228 ARG B N 1
ATOM 2415 C CA . ARG B 2 228 ? 34.829 34.142 78.033 1.00 65.88 228 ARG B CA 1
ATOM 2416 C C . ARG B 2 228 ? 35.445 32.813 77.670 1.00 65.31 228 ARG B C 1
ATOM 2417 O O . ARG B 2 228 ? 34.808 31.769 77.794 1.00 65.55 228 ARG B O 1
ATOM 2425 N N . LEU B 2 229 ? 36.663 32.854 77.148 1.00 69.64 229 LEU B N 1
ATOM 2426 C CA . LEU B 2 229 ? 37.351 31.613 76.822 1.00 74.00 229 LEU B CA 1
ATOM 2427 C C . LEU B 2 229 ? 38.589 31.491 77.651 1.00 74.52 229 LEU B C 1
ATOM 2428 O O . LEU B 2 229 ? 39.158 32.487 78.108 1.00 69.84 229 LEU B O 1
ATOM 2433 N N . SER B 2 230 ? 38.993 30.246 77.842 1.00 76.40 230 SER B N 1
ATOM 2434 C CA . SER B 2 230 ? 40.203 29.945 78.552 1.00 80.60 230 SER B CA 1
ATOM 2435 C C . SER B 2 230 ? 40.768 28.666 77.957 1.00 80.68 230 SER B C 1
ATOM 2436 O O . SER B 2 230 ? 40.008 27.820 77.494 1.00 83.37 230 SER B O 1
ATOM 2439 N N . SER B 2 231 ? 42.096 28.561 77.918 1.00 86.57 231 SER B N 1
ATOM 2440 C CA . SER B 2 231 ? 42.788 27.349 77.464 1.00 93.18 231 SER B CA 1
ATOM 2441 C C . SER B 2 231 ? 42.367 26.142 78.290 1.00 99.90 231 SER B C 1
ATOM 2442 O O . SER B 2 231 ? 42.570 26.098 79.510 1.00 104.90 231 SER B O 1
ATOM 2445 N N . GLU B 2 232 ? 41.777 25.163 77.621 1.00 102.12 232 GLU B N 1
ATOM 2446 C CA . GLU B 2 232 ? 41.210 24.003 78.306 1.00 116.89 232 GLU B CA 1
ATOM 2447 C C . GLU B 2 232 ? 40.286 24.339 79.504 1.00 116.10 232 GLU B C 1
ATOM 2448 O O . GLU B 2 232 ? 40.624 24.144 80.681 1.00 112.04 232 GLU B O 1
ATOM 2454 N N . ALA B 2 233 ? 39.130 24.890 79.136 1.00 111.65 233 ALA B N 1
ATOM 2455 C CA . ALA B 2 233 ? 37.961 25.129 79.980 1.00 96.27 233 ALA B CA 1
ATOM 2456 C C . ALA B 2 233 ? 36.842 25.376 78.968 1.00 94.77 233 ALA B C 1
ATOM 2457 O O . ALA B 2 233 ? 37.086 25.935 77.881 1.00 101.83 233 ALA B O 1
ATOM 2459 N N . PRO B 2 234 ? 35.616 24.949 79.289 1.00 84.46 234 PRO B N 1
ATOM 2460 C CA . PRO B 2 234 ? 34.542 25.279 78.364 1.00 79.90 234 PRO B CA 1
ATOM 2461 C C . PRO B 2 234 ? 34.325 26.801 78.231 1.00 76.20 234 PRO B C 1
ATOM 2462 O O . PRO B 2 234 ? 34.421 27.542 79.219 1.00 75.89 234 PRO B O 1
ATOM 2466 N N . ALA B 2 235 ? 34.055 27.249 77.008 1.00 70.27 235 ALA B N 1
ATOM 2467 C CA . ALA B 2 235 ? 33.780 28.652 76.743 1.00 67.46 235 ALA B CA 1
ATOM 2468 C C . ALA B 2 235 ? 32.450 29.068 77.334 1.00 64.48 235 ALA B C 1
ATOM 2469 O O . ALA B 2 235 ? 31.496 28.301 77.355 1.00 66.95 235 ALA B O 1
ATOM 2471 N N . LEU B 2 236 ? 32.391 30.297 77.813 1.00 62.42 236 LEU B N 1
ATOM 2472 C CA . LEU B 2 236 ? 31.154 30.846 78.303 1.00 60.90 236 LEU B CA 1
ATOM 2473 C C . LEU B 2 236 ? 30.598 31.851 77.310 1.00 64.10 236 LEU B C 1
ATOM 2474 O O . LEU B 2 236 ? 31.274 32.812 76.915 1.00 61.92 236 LEU B O 1
ATOM 2479 N N . PHE B 2 237 ? 29.361 31.615 76.898 1.00 65.24 237 PHE B N 1
ATOM 2480 C CA . PHE B 2 237 ? 28.600 32.626 76.183 1.00 63.75 237 PHE B CA 1
ATOM 2481 C C . PHE B 2 237 ? 27.458 32.997 77.096 1.00 66.19 237 PHE B C 1
ATOM 2482 O O . PHE B 2 237 ? 26.796 32.107 77.649 1.00 64.85 237 PHE B O 1
ATOM 2490 N N . GLN B 2 238 ? 27.226 34.293 77.268 1.00 60.78 238 GLN B N 1
ATOM 2491 C CA . GLN B 2 238 ? 26.153 34.693 78.138 1.00 63.57 238 GLN B CA 1
ATOM 2492 C C . GLN B 2 238 ? 25.467 35.969 77.741 1.00 64.44 238 GLN B C 1
ATOM 2493 O O . GLN B 2 238 ? 26.125 36.902 77.287 1.00 63.29 238 GLN B O 1
ATOM 2499 N N . PHE B 2 239 ? 24.143 35.994 77.952 1.00 63.39 239 PHE B N 1
ATOM 2500 C CA . PHE B 2 239 ? 23.280 37.118 77.588 1.00 62.33 239 PHE B CA 1
ATOM 2501 C C . PHE B 2 239 ? 22.526 37.643 78.814 1.00 63.67 239 PHE B C 1
ATOM 2502 O O . PHE B 2 239 ? 21.865 36.870 79.510 1.00 62.15 239 PHE B O 1
ATOM 2510 N N . ASP B 2 240 ? 22.629 38.950 79.060 1.00 63.80 240 ASP B N 1
ATOM 2511 C CA . ASP B 2 240 ? 21.875 39.623 80.108 1.00 72.83 240 ASP B CA 1
ATOM 2512 C C . ASP B 2 240 ? 20.444 39.771 79.689 1.00 76.07 240 ASP B C 1
ATOM 2513 O O . ASP B 2 240 ? 20.146 40.345 78.658 1.00 82.18 240 ASP B O 1
ATOM 2518 N N . LEU B 2 241 ? 19.552 39.264 80.516 1.00 81.04 241 LEU B N 1
ATOM 2519 C CA . LEU B 2 241 ? 18.142 39.502 80.348 1.00 78.17 241 LEU B CA 1
ATOM 2520 C C . LEU B 2 241 ? 17.786 40.435 81.475 1.00 82.46 241 LEU B C 1
ATOM 2521 O O . LEU B 2 241 ? 18.562 40.548 82.431 1.00 78.10 241 LEU B O 1
ATOM 2526 N N . LYS B 2 242 ? 16.645 41.121 81.363 1.00 92.57 242 LYS B N 1
ATOM 2527 C CA . LYS B 2 242 ? 16.236 42.090 82.387 1.00 98.45 242 LYS B CA 1
ATOM 2528 C C . LYS B 2 242 ? 16.178 41.457 83.779 1.00 99.65 242 LYS B C 1
ATOM 2529 O O . LYS B 2 242 ? 16.755 41.985 84.731 1.00 104.76 242 LYS B O 1
ATOM 2535 N N . SER B 2 243 ? 15.512 40.308 83.878 1.00 99.86 243 SER B N 1
ATOM 2536 C CA . SER B 2 243 ? 15.352 39.610 85.146 1.00 97.44 243 SER B CA 1
ATOM 2537 C C . SER B 2 243 ? 16.087 38.280 85.142 1.00 97.49 243 SER B C 1
ATOM 2538 O O . SER B 2 243 ? 15.483 37.235 85.385 1.00 100.91 243 SER B O 1
ATOM 2541 N N . GLY B 2 244 ? 17.391 38.328 84.861 1.00 95.15 244 GLY B N 1
ATOM 2542 C CA . GLY B 2 244 ? 18.221 37.120 84.831 1.00 94.28 244 GLY B CA 1
ATOM 2543 C C . GLY B 2 244 ? 19.384 37.044 83.848 1.00 89.78 244 GLY B C 1
ATOM 2544 O O . GLY B 2 244 ? 19.878 38.062 83.369 1.00 95.86 244 GLY B O 1
ATOM 2545 N N . PHE B 2 245 ? 19.807 35.816 83.555 1.00 79.58 245 PHE B N 1
ATOM 2546 C CA . PHE B 2 245 ? 21.040 35.535 82.839 1.00 72.53 245 PHE B CA 1
ATOM 2547 C C . PHE B 2 245 ? 20.945 34.215 82.084 1.00 68.53 245 PHE B C 1
ATOM 2548 O O . PHE B 2 245 ? 20.601 33.171 82.640 1.00 64.23 245 PHE B O 1
ATOM 2556 N N . LEU B 2 246 ? 21.243 34.261 80.799 1.00 64.90 246 LEU B N 1
ATOM 2557 C CA . LEU B 2 246 ? 21.286 33.052 80.034 1.00 60.58 246 LEU B CA 1
ATOM 2558 C C . LEU B 2 246 ? 22.753 32.753 79.826 1.00 61.05 246 LEU B C 1
ATOM 2559 O O . LEU B 2 246 ? 23.524 33.662 79.522 1.00 67.33 246 LEU B O 1
ATOM 2564 N N . GLN B 2 247 ? 23.137 31.494 80.004 1.00 54.46 247 GLN B N 1
ATOM 2565 C CA . GLN B 2 247 ? 24.527 31.098 79.901 1.00 53.44 247 GLN B CA 1
ATOM 2566 C C . GLN B 2 247 ? 24.696 29.756 79.211 1.00 58.22 247 GLN B C 1
ATOM 2567 O O . GLN B 2 247 ? 24.023 28.784 79.545 1.00 57.43 247 GLN B O 1
ATOM 2573 N N . PHE B 2 248 ? 25.622 29.705 78.260 1.00 58.75 248 PHE B N 1
ATOM 2574 C CA . PHE B 2 248 ? 25.992 28.465 77.618 1.00 56.62 248 PHE B CA 1
ATOM 2575 C C . PHE B 2 248 ? 27.415 28.114 77.987 1.00 58.51 248 PHE B C 1
ATOM 2576 O O . PHE B 2 248 ? 28.273 28.995 78.079 1.00 60.80 248 PHE B O 1
ATOM 2584 N N . PHE B 2 249 ? 27.670 26.828 78.182 1.00 57.74 249 PHE B N 1
ATOM 2585 C CA . PHE B 2 249 ? 29.022 26.366 78.383 1.00 57.68 249 PHE B CA 1
ATOM 2586 C C . PHE B 2 249 ? 29.270 25.351 77.312 1.00 58.63 249 PHE B C 1
ATOM 2587 O O . PHE B 2 249 ? 28.593 24.324 77.239 1.00 63.21 249 PHE B O 1
ATOM 2595 N N . LEU B 2 250 ? 30.236 25.659 76.457 1.00 63.86 250 LEU B N 1
ATOM 2596 C CA . LEU B 2 250 ? 30.504 24.847 75.282 1.00 65.65 250 LEU B CA 1
ATOM 2597 C C . LEU B 2 250 ? 31.910 24.342 75.326 1.00 65.83 250 LEU B C 1
ATOM 2598 O O . LEU B 2 250 ? 32.843 25.128 75.503 1.00 68.75 250 LEU B O 1
ATOM 2603 N N . ALA B 2 251 ? 32.054 23.035 75.146 1.00 65.88 251 ALA B N 1
ATOM 2604 C CA . ALA B 2 251 ? 33.367 22.393 75.077 1.00 67.88 251 ALA B CA 1
ATOM 2605 C C . ALA B 2 251 ? 34.020 22.569 73.706 1.00 67.92 251 ALA B C 1
ATOM 2606 O O . ALA B 2 251 ? 33.398 22.299 72.677 1.00 68.68 251 ALA B O 1
ATOM 2608 N N . PRO B 2 252 ? 35.287 23.012 73.687 1.00 71.38 252 PRO B N 1
ATOM 2609 C CA . PRO B 2 252 ? 36.012 23.109 72.429 1.00 76.17 252 PRO B CA 1
ATOM 2610 C C . PRO B 2 252 ? 36.417 21.721 71.967 1.00 76.77 252 PRO B C 1
ATOM 2611 O O . PRO B 2 252 ? 36.315 20.785 72.747 1.00 77.70 252 PRO B O 1
ATOM 2615 N N . LYS B 2 253 ? 36.848 21.579 70.716 1.00 83.26 253 LYS B N 1
ATOM 2616 C CA . LYS B 2 253 ? 37.332 20.279 70.228 1.00 92.30 253 LYS B CA 1
ATOM 2617 C C . LYS B 2 253 ? 38.862 20.188 70.273 1.00 96.42 253 LYS B C 1
ATOM 2618 O O . LYS B 2 253 ? 39.543 21.172 69.999 1.00 99.46 253 LYS B O 1
ATOM 2624 N N . PHE B 2 254 ? 39.391 19.021 70.646 1.00 103.45 254 PHE B N 1
ATOM 2625 C CA . PHE B 2 254 ? 40.846 18.846 70.748 1.00 115.79 254 PHE B CA 1
ATOM 2626 C C . PHE B 2 254 ? 41.540 18.371 69.456 1.00 127.58 254 PHE B C 1
ATOM 2627 O O . PHE B 2 254 ? 40.916 17.726 68.603 1.00 125.67 254 PHE B O 1
ATOM 2635 N N . ASN B 2 255 ? 42.822 18.726 69.320 1.00 138.72 255 ASN B N 1
ATOM 2636 C CA . ASN B 2 255 ? 43.688 18.258 68.224 1.00 143.39 255 ASN B CA 1
ATOM 2637 C C . ASN B 2 255 ? 44.859 17.409 68.726 1.00 145.84 255 ASN B C 1
ATOM 2638 O O . ASN B 2 255 ? 44.949 16.214 68.441 1.00 149.56 255 ASN B O 1
ATOM 2643 N N . SER C 3 43 ? 38.480 16.317 66.762 1.00 117.07 1148 SER C N 1
ATOM 2644 C CA . SER C 3 43 ? 37.453 15.495 67.473 1.00 119.53 1148 SER C CA 1
ATOM 2645 C C . SER C 3 43 ? 36.897 16.227 68.706 1.00 118.79 1148 SER C C 1
ATOM 2646 O O . SER C 3 43 ? 37.632 16.933 69.406 1.00 116.04 1148 SER C O 1
ATOM 2649 N N . GLN C 3 44 ? 35.599 16.051 68.958 1.00 114.11 1149 GLN C N 1
ATOM 2650 C CA . GLN C 3 44 ? 34.893 16.741 70.049 1.00 114.56 1149 GLN C CA 1
ATOM 2651 C C . GLN C 3 44 ? 35.108 16.058 71.398 1.00 116.37 1149 GLN C C 1
ATOM 2652 O O . GLN C 3 44 ? 35.235 14.834 71.467 1.00 121.20 1149 GLN C O 1
ATOM 2658 N N . MET C 3 45 ? 35.150 16.851 72.465 1.00 116.84 1150 MET C N 1
ATOM 2659 C CA . MET C 3 45 ? 35.270 16.298 73.810 1.00 123.13 1150 MET C CA 1
ATOM 2660 C C . MET C 3 45 ? 33.999 16.514 74.650 1.00 126.94 1150 MET C C 1
ATOM 2661 O O . MET C 3 45 ? 33.197 17.402 74.356 1.00 125.82 1150 MET C O 1
ATOM 2666 N N . ASP C 3 46 ? 33.825 15.675 75.673 1.00 129.29 1151 ASP C N 1
ATOM 2667 C CA . ASP C 3 46 ? 32.672 15.720 76.582 1.00 117.71 1151 ASP C CA 1
ATOM 2668 C C . ASP C 3 46 ? 32.794 16.870 77.593 1.00 116.30 1151 ASP C C 1
ATOM 2669 O O . ASP C 3 46 ? 33.872 17.101 78.154 1.00 118.08 1151 ASP C O 1
ATOM 2674 N N . ILE C 3 47 ? 31.685 17.579 77.818 1.00 105.97 1152 ILE C N 1
ATOM 2675 C CA . ILE C 3 47 ? 31.662 18.793 78.654 1.00 96.33 1152 ILE C CA 1
ATOM 2676 C C . ILE C 3 47 ? 31.992 18.533 80.126 1.00 99.21 1152 ILE C C 1
ATOM 2677 O O . ILE C 3 47 ? 32.482 19.421 80.829 1.00 101.83 1152 ILE C O 1
ATOM 2682 N N . PHE C 3 48 ? 31.724 17.313 80.580 1.00 98.98 1153 PHE C N 1
ATOM 2683 C CA . PHE C 3 48 ? 31.951 16.939 81.965 1.00 101.06 1153 PHE C CA 1
ATOM 2684 C C . PHE C 3 48 ? 33.363 16.412 82.201 1.00 107.07 1153 PHE C C 1
ATOM 2685 O O . PHE C 3 48 ? 34.002 16.783 83.187 1.00 103.00 1153 PHE C O 1
ATOM 2693 N N . SER C 3 49 ? 33.839 15.539 81.308 1.00 107.64 1154 SER C N 1
ATOM 2694 C CA . SER C 3 49 ? 35.212 15.039 81.386 1.00 115.82 1154 SER C CA 1
ATOM 2695 C C . SER C 3 49 ? 36.218 16.176 81.148 1.00 119.24 1154 SER C C 1
ATOM 2696 O O . SER C 3 49 ? 37.418 16.030 81.405 1.00 121.37 1154 SER C O 1
ATOM 2699 N N . GLN C 3 50 ? 35.707 17.314 80.680 1.00 126.00 1155 GLN C N 1
ATOM 2700 C CA . GLN C 3 50 ? 36.497 18.534 80.558 1.00 123.69 1155 GLN C CA 1
ATOM 2701 C C . GLN C 3 50 ? 36.351 19.424 81.799 1.00 117.04 1155 GLN C C 1
ATOM 2702 O O . GLN C 3 50 ? 37.250 20.197 82.103 1.00 117.80 1155 GLN C O 1
ATOM 2708 N N . LEU C 3 51 ? 35.223 19.321 82.501 1.00 116.56 1156 LEU C N 1
ATOM 2709 C CA . LEU C 3 51 ? 35.046 20.014 83.787 1.00 122.60 1156 LEU C CA 1
ATOM 2710 C C . LEU C 3 51 ? 35.757 19.276 84.911 1.00 127.44 1156 LEU C C 1
ATOM 2711 O O . LEU C 3 51 ? 36.188 19.891 85.891 1.00 126.60 1156 LEU C O 1
ATOM 2716 N N . SER C 3 52 ? 35.865 17.956 84.755 1.00 132.60 1157 SER C N 1
ATOM 2717 C CA . SER C 3 52 ? 36.629 17.106 85.665 1.00 132.86 1157 SER C CA 1
ATOM 2718 C C . SER C 3 52 ? 38.119 17.353 85.486 1.00 137.25 1157 SER C C 1
ATOM 2719 O O . SER C 3 52 ? 38.785 17.818 86.416 1.00 149.03 1157 SER C O 1
ATOM 2722 N N . ARG C 3 53 ? 38.633 17.065 84.291 1.00 130.23 1158 ARG C N 1
ATOM 2723 C CA . ARG C 3 53 ? 40.042 17.314 83.982 1.00 131.25 1158 ARG C CA 1
ATOM 2724 C C . ARG C 3 53 ? 40.492 18.752 84.269 1.00 132.82 1158 ARG C C 1
ATOM 2725 O O . ARG C 3 53 ? 41.612 18.962 84.732 1.00 138.58 1158 ARG C O 1
ATOM 2733 N N . ALA C 3 54 ? 39.612 19.725 84.022 1.00 138.26 1159 ALA C N 1
ATOM 2734 C CA . ALA C 3 54 ? 39.909 21.146 84.260 1.00 137.10 1159 ALA C CA 1
ATOM 2735 C C . ALA C 3 54 ? 40.072 21.470 85.738 1.00 138.56 1159 ALA C C 1
ATOM 2736 O O . ALA C 3 54 ? 41.073 22.073 86.144 1.00 136.57 1159 ALA C O 1
ATOM 2738 N N . LYS C 3 55 ? 39.086 21.072 86.536 1.00 135.31 1160 LYS C N 1
ATOM 2739 C CA . LYS C 3 55 ? 39.103 21.376 87.964 1.00 145.56 1160 LYS C CA 1
ATOM 2740 C C . LYS C 3 55 ? 40.178 20.594 88.735 1.00 148.60 1160 LYS C C 1
ATOM 2741 O O . LYS C 3 55 ? 40.829 21.154 89.623 1.00 147.13 1160 LYS C O 1
ATOM 2747 N N . LYS C 3 56 ? 40.380 19.323 88.371 1.00 144.47 1161 LYS C N 1
ATOM 2748 C CA . LYS C 3 56 ? 41.446 18.496 88.960 1.00 141.78 1161 LYS C CA 1
ATOM 2749 C C . LYS C 3 56 ? 42.810 18.859 88.371 1.00 140.11 1161 LYS C C 1
ATOM 2750 O O . LYS C 3 56 ? 43.812 18.914 89.084 1.00 139.28 1161 LYS C O 1
ATOM 2756 N N . GLY C 3 63 ? 48.787 55.132 100.277 1.00 118.46 1168 GLY C N 1
ATOM 2757 C CA . GLY C 3 63 ? 47.401 54.757 99.979 1.00 131.49 1168 GLY C CA 1
ATOM 2758 C C . GLY C 3 63 ? 46.517 55.913 99.529 1.00 134.71 1168 GLY C C 1
ATOM 2759 O O . GLY C 3 63 ? 45.341 55.989 99.893 1.00 131.73 1168 GLY C O 1
ATOM 2760 N N . GLU C 3 64 ? 47.085 56.799 98.716 1.00 139.13 1169 GLU C N 1
ATOM 2761 C CA . GLU C 3 64 ? 46.420 58.024 98.255 1.00 138.19 1169 GLU C CA 1
ATOM 2762 C C . GLU C 3 64 ? 45.156 57.824 97.395 1.00 135.99 1169 GLU C C 1
ATOM 2763 O O . GLU C 3 64 ? 45.014 56.825 96.676 1.00 136.47 1169 GLU C O 1
ATOM 2769 N N . ILE C 3 65 ? 44.246 58.792 97.481 1.00 117.81 1170 ILE C N 1
ATOM 2770 C CA . ILE C 3 65 ? 43.106 58.875 96.574 1.00 102.95 1170 ILE C CA 1
ATOM 2771 C C . ILE C 3 65 ? 42.909 60.313 96.101 1.00 101.04 1170 ILE C C 1
ATOM 2772 O O . ILE C 3 65 ? 42.658 61.207 96.903 1.00 108.21 1170 ILE C O 1
ATOM 2777 N N . ILE C 3 66 ? 43.051 60.524 94.794 1.00 98.42 1171 ILE C N 1
ATOM 2778 C CA . ILE C 3 66 ? 42.916 61.850 94.187 1.00 92.16 1171 ILE C CA 1
ATOM 2779 C C . ILE C 3 66 ? 41.490 62.083 93.733 1.00 94.20 1171 ILE C C 1
ATOM 2780 O O . ILE C 3 66 ? 40.818 61.166 93.261 1.00 96.73 1171 ILE C O 1
ATOM 2785 N N . VAL C 3 67 ? 41.038 63.324 93.864 1.00 98.27 1172 VAL C N 1
ATOM 2786 C CA . VAL C 3 67 ? 39.650 63.646 93.592 1.00 103.26 1172 VAL C CA 1
ATOM 2787 C C . VAL C 3 67 ? 39.530 64.855 92.683 1.00 106.31 1172 VAL C C 1
ATOM 2788 O O . VAL C 3 67 ? 40.054 65.925 92.991 1.00 107.04 1172 VAL C O 1
ATOM 2792 N N . ILE C 3 68 ? 38.834 64.676 91.566 1.00 108.74 1173 ILE C N 1
ATOM 2793 C CA . ILE C 3 68 ? 38.533 65.779 90.664 1.00 112.01 1173 ILE C CA 1
ATOM 2794 C C . ILE C 3 68 ? 37.053 65.771 90.328 1.00 124.62 1173 ILE C C 1
ATOM 2795 O O . ILE C 3 68 ? 36.506 64.742 89.950 1.00 132.17 1173 ILE C O 1
ATOM 2800 N N . ASP C 3 69 ? 36.398 66.914 90.469 1.00 137.57 1174 ASP C N 1
ATOM 2801 C CA . ASP C 3 69 ? 35.025 67.031 90.008 1.00 153.08 1174 ASP C CA 1
ATOM 2802 C C . ASP C 3 69 ? 34.939 68.037 88.865 1.00 163.98 1174 ASP C C 1
ATOM 2803 O O . ASP C 3 69 ? 35.428 69.162 88.978 1.00 165.20 1174 ASP C O 1
ATOM 2809 N N . PRO D 1 6 ? 44.677 73.213 23.757 1.00 127.62 20 PRO D N 1
ATOM 2810 C CA . PRO D 1 6 ? 43.564 72.415 24.349 1.00 136.46 20 PRO D CA 1
ATOM 2811 C C . PRO D 1 6 ? 42.182 72.911 23.953 1.00 141.71 20 PRO D C 1
ATOM 2812 O O . PRO D 1 6 ? 41.692 72.613 22.857 1.00 135.32 20 PRO D O 1
ATOM 2813 N N . GLU D 1 7 ? 41.545 73.653 24.861 1.00 142.85 21 GLU D N 1
ATOM 2814 C CA . GLU D 1 7 ? 40.238 74.261 24.605 1.00 136.92 21 GLU D CA 1
ATOM 2815 C C . GLU D 1 7 ? 40.303 75.344 23.540 1.00 134.94 21 GLU D C 1
ATOM 2816 O O . GLU D 1 7 ? 39.342 75.546 22.792 1.00 128.29 21 GLU D O 1
ATOM 2817 N N . THR D 1 8 ? 41.448 76.027 23.483 1.00 130.68 22 THR D N 1
ATOM 2818 C CA . THR D 1 8 ? 41.750 77.083 22.503 1.00 133.68 22 THR D CA 1
ATOM 2819 C C . THR D 1 8 ? 41.078 76.938 21.115 1.00 138.59 22 THR D C 1
ATOM 2820 O O . THR D 1 8 ? 40.013 77.516 20.869 1.00 135.95 22 THR D O 1
ATOM 2824 N N . HIS D 1 9 ? 41.698 76.158 20.231 1.00 132.87 23 HIS D N 1
ATOM 2825 C CA . HIS D 1 9 ? 41.277 76.044 18.840 1.00 123.30 23 HIS D CA 1
ATOM 2826 C C . HIS D 1 9 ? 40.794 74.661 18.509 1.00 122.39 23 HIS D C 1
ATOM 2827 O O . HIS D 1 9 ? 40.267 73.947 19.373 1.00 122.62 23 HIS D O 1
ATOM 2834 N N . ILE D 1 10 ? 40.956 74.299 17.234 1.00 116.46 24 ILE D N 1
ATOM 2835 C CA . ILE D 1 10 ? 40.733 72.949 16.707 1.00 101.09 24 ILE D CA 1
ATOM 2836 C C . ILE D 1 10 ? 41.349 72.861 15.303 1.00 98.49 24 ILE D C 1
ATOM 2837 O O . ILE D 1 10 ? 41.502 73.879 14.617 1.00 96.09 24 ILE D O 1
ATOM 2842 N N . ASN D 1 11 ? 41.723 71.649 14.899 1.00 94.97 25 ASN D N 1
ATOM 2843 C CA . ASN D 1 11 ? 42.222 71.388 13.554 1.00 93.65 25 ASN D CA 1
ATOM 2844 C C . ASN D 1 11 ? 41.270 70.485 12.803 1.00 93.04 25 ASN D C 1
ATOM 2845 O O . ASN D 1 11 ? 40.828 69.462 13.334 1.00 98.38 25 ASN D O 1
ATOM 2850 N N . LEU D 1 12 ? 40.959 70.855 11.566 1.00 83.44 26 LEU D N 1
ATOM 2851 C CA . LEU D 1 12 ? 40.031 70.068 10.774 1.00 79.21 26 LEU D CA 1
ATOM 2852 C C . LEU D 1 12 ? 40.520 69.859 9.365 1.00 78.04 26 LEU D C 1
ATOM 2853 O O . LEU D 1 12 ? 41.219 70.705 8.797 1.00 79.79 26 LEU D O 1
ATOM 2869 N N . VAL D 1 14 ? 39.149 69.214 5.472 1.00 76.65 28 VAL D N 1
ATOM 2870 C CA . VAL D 1 14 ? 38.079 69.134 4.499 1.00 74.71 28 VAL D CA 1
ATOM 2871 C C . VAL D 1 14 ? 38.606 68.383 3.295 1.00 77.55 28 VAL D C 1
ATOM 2872 O O . VAL D 1 14 ? 39.535 68.833 2.643 1.00 84.99 28 VAL D O 1
ATOM 2876 N N . SER D 1 15 ? 38.025 67.226 3.015 1.00 80.62 29 SER D N 1
ATOM 2877 C CA . SER D 1 15 ? 38.409 66.453 1.849 1.00 86.67 29 SER D CA 1
ATOM 2878 C C . SER D 1 15 ? 37.276 66.413 0.846 1.00 88.92 29 SER D C 1
ATOM 2879 O O . SER D 1 15 ? 36.146 66.087 1.206 1.00 93.98 29 SER D O 1
ATOM 2882 N N . ASP D 1 16 ? 37.571 66.738 -0.411 1.00 93.49 30 ASP D N 1
ATOM 2883 C CA . ASP D 1 16 ? 36.591 66.540 -1.483 1.00 91.27 30 ASP D CA 1
ATOM 2884 C C . ASP D 1 16 ? 36.778 65.181 -2.168 1.00 87.79 30 ASP D C 1
ATOM 2885 O O . ASP D 1 16 ? 36.388 64.994 -3.317 1.00 88.86 30 ASP D O 1
ATOM 2890 N N . GLY D 1 17 ? 37.374 64.237 -1.443 1.00 88.68 31 GLY D N 1
ATOM 2891 C CA . GLY D 1 17 ? 37.638 62.907 -1.974 1.00 93.86 31 GLY D CA 1
ATOM 2892 C C . GLY D 1 17 ? 38.891 62.863 -2.833 1.00 101.01 31 GLY D C 1
ATOM 2893 O O . GLY D 1 17 ? 39.654 61.895 -2.787 1.00 104.55 31 GLY D O 1
ATOM 2894 N N . SER D 1 18 ? 39.103 63.904 -3.630 1.00 99.32 32 SER D N 1
ATOM 2895 C CA . SER D 1 18 ? 40.290 63.977 -4.455 1.00 98.75 32 SER D CA 1
ATOM 2896 C C . SER D 1 18 ? 41.408 64.700 -3.710 1.00 99.15 32 SER D C 1
ATOM 2897 O O . SER D 1 18 ? 42.456 64.112 -3.456 1.00 103.79 32 SER D O 1
ATOM 2900 N N . SER D 1 19 ? 41.176 65.963 -3.349 1.00 94.58 33 SER D N 1
ATOM 2901 C CA . SER D 1 19 ? 42.154 66.753 -2.599 1.00 92.16 33 SER D CA 1
ATOM 2902 C C . SER D 1 19 ? 41.762 66.973 -1.133 1.00 89.97 33 SER D C 1
ATOM 2903 O O . SER D 1 19 ? 40.671 66.599 -0.707 1.00 91.78 33 SER D O 1
ATOM 2906 N N . GLU D 1 20 ? 42.670 67.571 -0.363 1.00 89.50 34 GLU D N 1
ATOM 2907 C CA . GLU D 1 20 ? 42.399 67.941 1.026 1.00 87.16 34 GLU D CA 1
ATOM 2908 C C . GLU D 1 20 ? 42.869 69.361 1.327 1.00 86.73 34 GLU D C 1
ATOM 2909 O O . GLU D 1 20 ? 43.590 69.966 0.539 1.00 88.66 34 GLU D O 1
ATOM 2915 N N . ILE D 1 21 ? 42.430 69.894 2.461 1.00 81.39 35 ILE D N 1
ATOM 2916 C CA . ILE D 1 21 ? 43.013 71.087 3.040 1.00 79.75 35 ILE D CA 1
ATOM 2917 C C . ILE D 1 21 ? 42.903 70.944 4.541 1.00 81.66 35 ILE D C 1
ATOM 2918 O O . ILE D 1 21 ? 41.891 70.454 5.039 1.00 84.26 35 ILE D O 1
ATOM 2923 N N . PHE D 1 22 ? 43.938 71.373 5.260 1.00 84.51 36 PHE D N 1
ATOM 2924 C CA . PHE D 1 22 ? 43.870 71.401 6.717 1.00 83.75 36 PHE D CA 1
ATOM 2925 C C . PHE D 1 22 ? 43.583 72.784 7.243 1.00 85.59 36 PHE D C 1
ATOM 2926 O O . PHE D 1 22 ? 44.056 73.785 6.701 1.00 91.96 36 PHE D O 1
ATOM 2934 N N . PHE D 1 23 ? 42.777 72.827 8.291 1.00 81.83 37 PHE D N 1
ATOM 2935 C CA . PHE D 1 23 ? 42.256 74.069 8.792 1.00 83.50 37 PHE D CA 1
ATOM 2936 C C . PHE D 1 23 ? 42.430 74.148 10.280 1.00 91.07 37 PHE D C 1
ATOM 2937 O O . PHE D 1 23 ? 42.249 73.155 10.987 1.00 92.15 37 PHE D O 1
ATOM 2956 N N . ILE D 1 25 ? 40.805 76.602 13.251 1.00 100.14 39 ILE D N 1
ATOM 2957 C CA . ILE D 1 25 ? 39.873 77.667 13.676 1.00 106.80 39 ILE D CA 1
ATOM 2958 C C . ILE D 1 25 ? 39.471 77.554 15.157 1.00 106.70 39 ILE D C 1
ATOM 2959 O O . ILE D 1 25 ? 39.549 76.465 15.746 1.00 94.37 39 ILE D O 1
ATOM 2986 N N . THR D 1 28 ? 34.548 78.307 18.251 1.00 116.51 42 THR D N 1
ATOM 2987 C CA . THR D 1 28 ? 33.375 79.168 18.308 1.00 111.70 42 THR D CA 1
ATOM 2988 C C . THR D 1 28 ? 33.101 79.914 16.995 1.00 114.63 42 THR D C 1
ATOM 2989 O O . THR D 1 28 ? 32.070 80.570 16.863 1.00 120.76 42 THR D O 1
ATOM 2993 N N . THR D 1 29 ? 34.020 79.822 16.035 1.00 114.23 43 THR D N 1
ATOM 2994 C CA . THR D 1 29 ? 33.891 80.530 14.750 1.00 111.10 43 THR D CA 1
ATOM 2995 C C . THR D 1 29 ? 32.861 79.873 13.813 1.00 111.53 43 THR D C 1
ATOM 2996 O O . THR D 1 29 ? 32.822 78.642 13.696 1.00 109.43 43 THR D O 1
ATOM 3000 N N . PRO D 1 30 ? 32.017 80.693 13.150 1.00 113.41 44 PRO D N 1
ATOM 3001 C CA . PRO D 1 30 ? 31.147 80.128 12.119 1.00 116.63 44 PRO D CA 1
ATOM 3002 C C . PRO D 1 30 ? 31.959 79.477 10.986 1.00 113.41 44 PRO D C 1
ATOM 3003 O O . PRO D 1 30 ? 32.967 80.031 10.527 1.00 116.49 44 PRO D O 1
ATOM 3007 N N . LEU D 1 31 ? 31.511 78.307 10.553 1.00 101.02 45 LEU D N 1
ATOM 3008 C CA . LEU D 1 31 ? 32.190 77.543 9.515 1.00 101.92 45 LEU D CA 1
ATOM 3009 C C . LEU D 1 31 ? 32.090 78.135 8.101 1.00 107.96 45 LEU D C 1
ATOM 3010 O O . LEU D 1 31 ? 32.799 77.702 7.184 1.00 110.87 45 LEU D O 1
ATOM 3015 N N . ARG D 1 32 ? 31.204 79.113 7.936 1.00 106.25 46 ARG D N 1
ATOM 3016 C CA . ARG D 1 32 ? 31.033 79.855 6.689 1.00 98.76 46 ARG D CA 1
ATOM 3017 C C . ARG D 1 32 ? 32.382 80.126 6.016 1.00 99.43 46 ARG D C 1
ATOM 3018 O O . ARG D 1 32 ? 32.609 79.700 4.883 1.00 96.60 46 ARG D O 1
ATOM 3026 N N . ARG D 1 33 ? 33.278 80.804 6.732 1.00 96.58 47 ARG D N 1
ATOM 3027 C CA . ARG D 1 33 ? 34.601 81.145 6.215 1.00 95.33 47 ARG D CA 1
ATOM 3028 C C . ARG D 1 33 ? 35.353 79.909 5.737 1.00 98.43 47 ARG D C 1
ATOM 3029 O O . ARG D 1 33 ? 35.820 79.854 4.596 1.00 100.11 47 ARG D O 1
ATOM 3037 N N . LEU D 1 34 ? 35.469 78.923 6.622 1.00 89.79 48 LEU D N 1
ATOM 3038 C CA . LEU D 1 34 ? 36.147 77.684 6.313 1.00 82.10 48 LEU D CA 1
ATOM 3039 C C . LEU D 1 34 ? 35.631 77.115 5.006 1.00 81.68 48 LEU D C 1
ATOM 3040 O O . LEU D 1 34 ? 36.414 76.764 4.131 1.00 84.98 48 LEU D O 1
ATOM 3045 N N . MET D 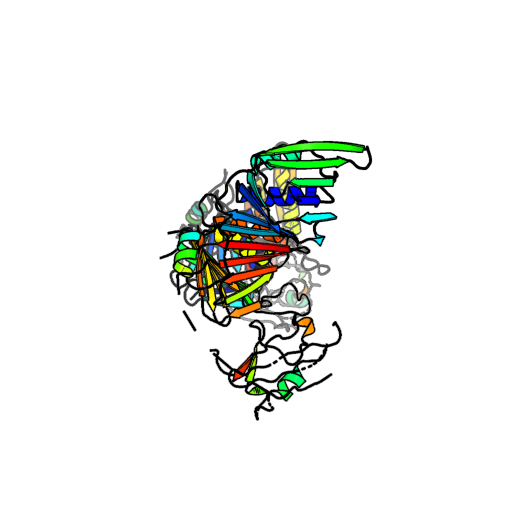1 35 ? 34.309 77.033 4.883 1.00 79.70 49 MET D N 1
ATOM 3046 C CA . MET D 1 35 ? 33.664 76.518 3.685 1.00 77.11 49 MET D CA 1
ATOM 3047 C C . MET D 1 35 ? 34.023 77.343 2.450 1.00 78.73 49 MET D C 1
ATOM 3048 O O . MET D 1 35 ? 34.232 76.797 1.374 1.00 77.00 49 MET D O 1
ATOM 3053 N N . GLU D 1 36 ? 34.092 78.660 2.612 1.00 82.83 50 GLU D N 1
ATOM 3054 C CA . GLU D 1 36 ? 34.419 79.550 1.508 1.00 83.04 50 GLU D CA 1
ATOM 3055 C C . GLU D 1 36 ? 35.872 79.372 1.105 1.00 81.37 50 GLU D C 1
ATOM 3056 O O . GLU D 1 36 ? 36.180 79.204 -0.080 1.00 79.70 50 GLU D O 1
ATOM 3062 N N . ALA D 1 37 ? 36.749 79.392 2.108 1.00 79.77 51 ALA D N 1
ATOM 3063 C CA . ALA D 1 37 ? 38.171 79.087 1.942 1.00 78.61 51 ALA D CA 1
ATOM 3064 C C . ALA D 1 37 ? 38.389 77.788 1.178 1.00 80.24 51 ALA D C 1
ATOM 3065 O O . ALA D 1 37 ? 39.229 77.730 0.283 1.00 89.75 51 ALA D O 1
ATOM 3067 N N . PHE D 1 38 ? 37.644 76.743 1.526 1.00 75.32 52 PHE D N 1
ATOM 3068 C CA . PHE D 1 38 ? 37.771 75.512 0.784 1.00 74.72 52 PHE D CA 1
ATOM 3069 C C . PHE D 1 38 ? 37.254 75.637 -0.652 1.00 81.30 52 PHE D C 1
ATOM 3070 O O . PHE D 1 38 ? 37.802 75.020 -1.571 1.00 84.28 52 PHE D O 1
ATOM 3078 N N . ALA D 1 39 ? 36.206 76.427 -0.846 1.00 81.85 53 ALA D N 1
ATOM 3079 C CA . ALA D 1 39 ? 35.586 76.523 -2.163 1.00 85.97 53 ALA D CA 1
ATOM 3080 C C . ALA D 1 39 ? 36.469 77.262 -3.164 1.00 86.02 53 ALA D C 1
ATOM 3081 O O . ALA D 1 39 ? 36.543 76.875 -4.343 1.00 80.22 53 ALA D O 1
ATOM 3094 N N . ARG D 1 41 ? 39.845 77.922 -2.956 1.00 82.04 55 ARG D N 1
ATOM 3095 C CA . ARG D 1 41 ? 40.987 77.064 -3.186 1.00 82.90 55 ARG D CA 1
ATOM 3096 C C . ARG D 1 41 ? 40.649 75.911 -4.155 1.00 81.74 55 ARG D C 1
ATOM 3097 O O . ARG D 1 41 ? 41.542 75.348 -4.765 1.00 89.51 55 ARG D O 1
ATOM 3105 N N . GLN D 1 42 ? 39.367 75.573 -4.302 1.00 86.30 56 GLN D N 1
ATOM 3106 C CA . GLN D 1 42 ? 38.919 74.572 -5.286 1.00 84.55 56 GLN D CA 1
ATOM 3107 C C . GLN D 1 42 ? 38.581 75.192 -6.630 1.00 87.49 56 GLN D C 1
ATOM 3108 O O . GLN D 1 42 ? 38.556 74.498 -7.644 1.00 87.71 56 GLN D O 1
ATOM 3114 N N . GLY D 1 43 ? 38.294 76.493 -6.624 1.00 85.81 57 GLY D N 1
ATOM 3115 C CA . GLY D 1 43 ? 37.819 77.181 -7.808 1.00 78.67 57 GLY D CA 1
ATOM 3116 C C . GLY D 1 43 ? 36.398 76.772 -8.108 1.00 80.81 57 GLY D C 1
ATOM 3117 O O . GLY D 1 43 ? 36.022 76.621 -9.264 1.00 86.97 57 GLY D O 1
ATOM 3129 N N . GLU D 1 45 ? 32.077 77.308 -6.932 1.00 90.91 59 GLU D N 1
ATOM 3130 C CA . GLU D 1 45 ? 31.101 78.211 -6.321 1.00 94.38 59 GLU D CA 1
ATOM 3131 C C . GLU D 1 45 ? 30.715 77.616 -4.991 1.00 94.25 59 GLU D C 1
ATOM 3132 O O . GLU D 1 45 ? 30.503 76.405 -4.896 1.00 98.92 59 GLU D O 1
ATOM 3138 N N . MET D 1 46 ? 30.618 78.458 -3.966 1.00 97.46 60 MET D N 1
ATOM 3139 C CA . MET D 1 46 ? 30.298 77.992 -2.618 1.00 99.79 60 MET D CA 1
ATOM 3140 C C . MET D 1 46 ? 29.019 77.149 -2.645 1.00 105.03 60 MET D C 1
ATOM 3141 O O . MET D 1 46 ? 28.932 76.081 -2.033 1.00 106.33 60 MET D O 1
ATOM 3146 N N . ASP D 1 47 ? 28.048 77.613 -3.417 1.00 104.93 61 ASP D N 1
ATOM 3147 C CA . ASP D 1 47 ? 26.755 76.972 -3.471 1.00 103.13 61 ASP D CA 1
ATOM 3148 C C . ASP D 1 47 ? 26.714 75.766 -4.401 1.00 99.16 61 ASP D C 1
ATOM 3149 O O . ASP D 1 47 ? 25.659 75.169 -4.586 1.00 106.91 61 ASP D O 1
ATOM 3154 N N . SER D 1 48 ? 27.848 75.389 -4.978 1.00 90.39 62 SER D N 1
ATOM 3155 C CA . SER D 1 48 ? 27.844 74.258 -5.899 1.00 88.94 62 SER D CA 1
ATOM 3156 C C . SER D 1 48 ? 28.231 72.970 -5.186 1.00 88.21 62 SER D C 1
ATOM 3157 O O . SER D 1 48 ? 28.218 71.887 -5.791 1.00 77.01 62 SER D O 1
ATOM 3160 N N . LEU D 1 49 ? 28.591 73.093 -3.906 1.00 89.56 63 LEU D N 1
ATOM 3161 C CA . LEU D 1 49 ? 28.929 71.912 -3.108 1.00 87.76 63 LEU D CA 1
ATOM 3162 C C . LEU D 1 49 ? 28.378 71.908 -1.697 1.00 87.91 63 LEU D C 1
ATOM 3163 O O . LEU D 1 49 ? 28.227 72.964 -1.079 1.00 85.98 63 LEU D O 1
ATOM 3168 N N . ARG D 1 50 ? 28.070 70.708 -1.209 1.00 87.32 64 ARG D N 1
ATOM 3169 C CA . ARG D 1 50 ? 27.617 70.532 0.163 1.00 90.45 64 ARG D CA 1
ATOM 3170 C C . ARG D 1 50 ? 28.651 69.865 1.066 1.00 90.29 64 ARG D C 1
ATOM 3171 O O . ARG D 1 50 ? 29.292 68.889 0.676 1.00 94.75 64 ARG D O 1
ATOM 3179 N N . PHE D 1 51 ? 28.797 70.418 2.270 1.00 87.08 65 PHE D N 1
ATOM 3180 C CA . PHE D 1 51 ? 29.732 69.932 3.282 1.00 86.58 65 PHE D CA 1
ATOM 3181 C C . PHE D 1 51 ? 29.025 69.035 4.295 1.00 89.16 65 PHE D C 1
ATOM 3182 O O . PHE D 1 51 ? 28.222 69.501 5.105 1.00 86.17 65 PHE D O 1
ATOM 3190 N N . LEU D 1 52 ? 29.328 67.743 4.241 1.00 92.23 66 LEU D N 1
ATOM 3191 C CA . LEU D 1 52 ? 28.761 66.792 5.183 1.00 91.31 66 LEU D CA 1
ATOM 3192 C C . LEU D 1 52 ? 29.670 66.565 6.370 1.00 91.31 66 LEU D C 1
ATOM 3193 O O . LEU D 1 52 ? 30.902 66.597 6.247 1.00 85.90 66 LEU D O 1
ATOM 3198 N N . TYR D 1 53 ? 29.037 66.354 7.521 1.00 89.66 67 TYR D N 1
ATOM 3199 C CA . TYR D 1 53 ? 29.719 65.960 8.731 1.00 87.35 67 TYR D CA 1
ATOM 3200 C C . TYR D 1 53 ? 28.822 65.107 9.599 1.00 86.02 67 TYR D C 1
ATOM 3201 O O . TYR D 1 53 ? 27.679 65.465 9.867 1.00 84.97 67 TYR D O 1
ATOM 3210 N N . ASP D 1 54 ? 29.369 63.984 10.047 1.00 87.50 68 ASP D N 1
ATOM 3211 C CA . ASP D 1 54 ? 28.631 62.996 10.822 1.00 88.95 68 ASP D CA 1
ATOM 3212 C C . ASP D 1 54 ? 27.287 62.642 10.202 1.00 80.95 68 ASP D C 1
ATOM 3213 O O . ASP D 1 54 ? 26.373 62.198 10.897 1.00 81.38 68 ASP D O 1
ATOM 3218 N N . GLY D 1 55 ? 27.188 62.835 8.889 1.00 76.03 69 GLY D N 1
ATOM 3219 C CA . GLY D 1 55 ? 25.981 62.514 8.139 1.00 76.66 69 GLY D CA 1
ATOM 3220 C C . GLY D 1 55 ? 25.013 63.673 8.011 1.00 78.34 69 GLY D C 1
ATOM 3221 O O . GLY D 1 55 ? 24.082 63.607 7.225 1.00 76.55 69 GLY D O 1
ATOM 3222 N N . ILE D 1 56 ? 25.222 64.725 8.797 1.00 81.60 70 ILE D N 1
ATOM 3223 C CA . ILE D 1 56 ? 24.395 65.924 8.720 1.00 82.33 70 ILE D CA 1
ATOM 3224 C C . ILE D 1 56 ? 24.985 66.848 7.645 1.00 90.66 70 ILE D C 1
ATOM 3225 O O . ILE D 1 56 ? 26.107 66.635 7.190 1.00 99.89 70 ILE D O 1
ATOM 3230 N N . ARG D 1 57 ? 24.226 67.852 7.221 1.00 93.72 71 ARG D N 1
ATOM 3231 C CA . ARG D 1 57 ? 24.679 68.740 6.166 1.00 91.08 71 ARG D CA 1
ATOM 3232 C C . ARG D 1 57 ? 25.061 70.076 6.776 1.00 86.01 71 ARG D C 1
ATOM 3233 O O . ARG D 1 57 ? 24.251 70.985 6.847 1.00 86.83 71 ARG D O 1
ATOM 3241 N N . ILE D 1 58 ? 26.303 70.168 7.237 1.00 87.21 72 ILE D N 1
ATOM 3242 C CA . ILE D 1 58 ? 26.859 71.393 7.823 1.00 91.41 72 ILE D CA 1
ATOM 3243 C C . ILE D 1 58 ? 26.233 72.672 7.268 1.00 87.15 72 ILE D C 1
ATOM 3244 O O . ILE D 1 58 ? 26.078 72.828 6.064 1.00 87.69 72 ILE D O 1
ATOM 3249 N N . GLN D 1 59 ? 25.885 73.580 8.168 1.00 90.85 73 GLN D N 1
ATOM 3250 C CA . GLN D 1 59 ? 25.246 74.826 7.807 1.00 93.38 73 GLN D CA 1
ATOM 3251 C C . GLN D 1 59 ? 26.209 75.946 8.124 1.00 94.05 73 GLN D C 1
ATOM 3252 O O . GLN D 1 59 ? 26.774 75.987 9.218 1.00 88.39 73 GLN D O 1
ATOM 3258 N N . ALA D 1 60 ? 26.379 76.853 7.162 1.00 98.31 74 ALA D N 1
ATOM 3259 C CA . ALA D 1 60 ? 27.325 77.971 7.256 1.00 96.74 74 ALA D CA 1
ATOM 3260 C C . ALA D 1 60 ? 27.253 78.714 8.597 1.00 96.49 74 ALA D C 1
ATOM 3261 O O . ALA D 1 60 ? 28.259 79.199 9.123 1.00 91.45 74 ALA D O 1
ATOM 3263 N N . ASP D 1 61 ? 26.050 78.771 9.150 1.00 107.42 75 ASP D N 1
ATOM 3264 C CA . ASP D 1 61 ? 25.796 79.433 10.427 1.00 108.23 75 ASP D CA 1
ATOM 3265 C C . ASP D 1 61 ? 26.475 78.770 11.632 1.00 100.86 75 ASP D C 1
ATOM 3266 O O . ASP D 1 61 ? 27.002 79.465 12.497 1.00 95.28 75 ASP D O 1
ATOM 3271 N N . GLN D 1 62 ? 26.478 77.435 11.672 1.00 100.73 76 GLN D N 1
ATOM 3272 C CA . GLN D 1 62 ? 26.938 76.689 12.858 1.00 100.70 76 GLN D CA 1
ATOM 3273 C C . GLN D 1 62 ? 28.462 76.650 13.039 1.00 100.12 76 GLN D C 1
ATOM 3274 O O . GLN D 1 62 ? 29.220 76.842 12.082 1.00 102.52 76 GLN D O 1
ATOM 3280 N N . THR D 1 63 ? 28.894 76.428 14.281 1.00 98.41 77 THR D N 1
ATOM 3281 C CA . THR D 1 63 ? 30.315 76.346 14.619 1.00 101.32 77 THR D CA 1
ATOM 3282 C C . THR D 1 63 ? 30.681 74.912 15.026 1.00 102.62 77 THR D C 1
ATOM 3283 O O . THR D 1 63 ? 29.799 74.118 15.360 1.00 104.09 77 THR D O 1
ATOM 3287 N N . PRO D 1 64 ? 31.985 74.575 14.992 1.00 102.60 78 PRO D N 1
ATOM 3288 C CA . PRO D 1 64 ? 32.452 73.225 15.326 1.00 104.65 78 PRO D CA 1
ATOM 3289 C C . PRO D 1 64 ? 32.056 72.774 16.736 1.00 108.49 78 PRO D C 1
ATOM 3290 O O . PRO D 1 64 ? 31.721 71.598 16.951 1.00 96.63 78 PRO D O 1
ATOM 3294 N N . GLU D 1 65 ? 32.103 73.718 17.673 1.00 111.57 79 GLU D N 1
ATOM 3295 C CA . GLU D 1 65 ? 31.772 73.474 19.064 1.00 114.95 79 GLU D CA 1
ATOM 3296 C C . GLU D 1 65 ? 30.425 72.781 19.181 1.00 112.54 79 GLU D C 1
ATOM 3297 O O . GLU D 1 65 ? 30.349 71.639 19.640 1.00 117.64 79 GLU D O 1
ATOM 3303 N N . ASP D 1 66 ? 29.372 73.465 18.739 1.00 111.65 80 ASP D N 1
ATOM 3304 C CA . ASP D 1 66 ? 28.006 72.945 18.860 1.00 115.58 80 ASP D CA 1
ATOM 3305 C C . ASP D 1 66 ? 27.735 71.783 17.914 1.00 114.03 80 ASP D C 1
ATOM 3306 O O . ASP D 1 66 ? 26.658 71.188 17.944 1.00 116.08 80 ASP D O 1
ATOM 3311 N N . LEU D 1 67 ? 28.722 71.454 17.086 1.00 113.47 81 LEU D N 1
ATOM 3312 C CA . LEU D 1 67 ? 28.645 70.270 16.240 1.00 104.49 81 LEU D CA 1
ATOM 3313 C C . LEU D 1 67 ? 29.332 69.056 16.858 1.00 108.13 81 LEU D C 1
ATOM 3314 O O . LEU D 1 67 ? 29.312 67.976 16.258 1.00 112.87 81 LEU D O 1
ATOM 3319 N N . ASP D 1 68 ? 29.930 69.227 18.043 1.00 102.84 82 ASP D N 1
ATOM 3320 C CA . ASP D 1 68 ? 30.626 68.136 18.742 1.00 106.07 82 ASP D CA 1
ATOM 3321 C C . ASP D 1 68 ? 31.896 67.751 18.012 1.00 109.03 82 ASP D C 1
ATOM 3322 O O . ASP D 1 68 ? 32.205 66.565 17.875 1.00 111.31 82 ASP D O 1
ATOM 3327 N N . MET D 1 69 ? 32.632 68.746 17.536 1.00 111.89 83 MET D N 1
ATOM 3328 C CA . MET D 1 69 ? 33.796 68.467 16.708 1.00 107.25 83 MET D CA 1
ATOM 3329 C C . MET D 1 69 ? 35.064 68.209 17.511 1.00 100.00 83 MET D C 1
ATOM 3330 O O . MET D 1 69 ? 35.528 69.063 18.259 1.00 105.62 83 MET D O 1
ATOM 3335 N N . GLU D 1 70 ? 35.608 67.014 17.344 1.00 97.76 84 GLU D N 1
ATOM 3336 C CA . GLU D 1 70 ? 36.870 66.638 17.956 1.00 103.69 84 GLU D CA 1
ATOM 3337 C C . GLU D 1 70 ? 38.027 66.900 17.000 1.00 102.60 84 GLU D C 1
ATOM 3338 O O . GLU D 1 70 ? 37.872 66.793 15.784 1.00 105.28 84 GLU D O 1
ATOM 3344 N N . ASP D 1 71 ? 39.184 67.236 17.564 1.00 107.53 85 ASP D N 1
ATOM 3345 C CA . ASP D 1 71 ? 40.395 67.554 16.798 1.00 102.10 85 ASP D CA 1
ATOM 3346 C C . ASP D 1 71 ? 40.687 66.516 15.721 1.00 99.06 85 ASP D C 1
ATOM 3347 O O . ASP D 1 71 ? 40.563 65.312 15.956 1.00 96.23 85 ASP D O 1
ATOM 3352 N N . ASN D 1 72 ? 41.069 67.003 14.543 1.00 96.46 86 ASN D N 1
ATOM 3353 C CA . ASN D 1 72 ? 41.302 66.167 13.368 1.00 96.66 86 ASN D CA 1
ATOM 3354 C C . ASN D 1 72 ? 40.069 65.426 12.899 1.00 99.08 86 ASN D C 1
ATOM 3355 O O . ASN D 1 72 ? 40.149 64.250 12.552 1.00 103.21 86 ASN D O 1
ATOM 3360 N N . ASP D 1 73 ? 38.929 66.104 12.903 1.00 95.95 87 ASP D N 1
ATOM 3361 C CA . ASP D 1 73 ? 37.756 65.571 12.234 1.00 95.65 87 ASP D CA 1
ATOM 3362 C C . ASP D 1 73 ? 37.841 65.843 10.733 1.00 91.02 87 ASP D C 1
ATOM 3363 O O . ASP D 1 73 ? 38.411 66.848 10.302 1.00 90.14 87 ASP D O 1
ATOM 3368 N N . ILE D 1 74 ? 37.283 64.929 9.949 1.00 90.22 88 ILE D N 1
ATOM 3369 C CA . ILE D 1 74 ? 37.159 65.101 8.506 1.00 86.13 88 ILE D CA 1
ATOM 3370 C C . ILE D 1 74 ? 35.789 65.694 8.166 1.00 83.07 88 ILE D C 1
ATOM 3371 O O . ILE D 1 74 ? 34.761 65.293 8.719 1.00 82.62 88 ILE D O 1
ATOM 3376 N N . ILE D 1 75 ? 35.786 66.669 7.269 1.00 78.61 89 ILE D N 1
ATOM 3377 C CA . ILE D 1 75 ? 34.549 67.216 6.730 1.00 75.50 89 ILE D CA 1
ATOM 3378 C C . ILE D 1 75 ? 34.519 66.846 5.260 1.00 70.76 89 ILE D C 1
ATOM 3379 O O . ILE D 1 75 ? 35.513 67.024 4.568 1.00 72.12 89 ILE D O 1
ATOM 3384 N N . GLU D 1 76 ? 33.389 66.327 4.789 1.00 69.87 90 GLU D N 1
ATOM 3385 C CA . GLU D 1 76 ? 33.284 65.867 3.407 1.00 70.69 90 GLU D CA 1
ATOM 3386 C C . GLU D 1 76 ? 32.574 66.887 2.538 1.00 75.35 90 GLU D C 1
ATOM 3387 O O . GLU D 1 76 ? 31.419 67.219 2.791 1.00 85.88 90 GLU D O 1
ATOM 3393 N N . ALA D 1 77 ? 33.265 67.390 1.519 1.00 72.27 91 ALA D N 1
ATOM 3394 C CA . ALA D 1 77 ? 32.632 68.233 0.507 1.00 73.73 91 ALA D CA 1
ATOM 3395 C C . ALA D 1 77 ? 32.290 67.400 -0.722 1.00 73.74 91 ALA D C 1
ATOM 3396 O O . ALA D 1 77 ? 33.165 66.741 -1.283 1.00 74.56 91 ALA D O 1
ATOM 3398 N N . HIS D 1 78 ? 31.017 67.399 -1.116 1.00 76.62 92 HIS D N 1
ATOM 3399 C CA . HIS D 1 78 ? 30.600 66.797 -2.387 1.00 78.97 92 HIS D CA 1
ATOM 3400 C C . HIS D 1 78 ? 29.918 67.845 -3.222 1.00 83.80 92 HIS D C 1
ATOM 3401 O O . HIS D 1 78 ? 29.454 68.860 -2.687 1.00 78.43 92 HIS D O 1
ATOM 3408 N N . ARG D 1 79 ? 29.832 67.605 -4.535 1.00 91.04 93 ARG D N 1
ATOM 3409 C CA . ARG D 1 79 ? 29.037 68.457 -5.434 1.00 92.24 93 ARG D CA 1
ATOM 3410 C C . ARG D 1 79 ? 27.604 68.452 -4.935 1.00 89.88 93 ARG D C 1
ATOM 3411 O O . ARG D 1 79 ? 27.098 67.409 -4.513 1.00 93.53 93 ARG D O 1
ATOM 3419 N N . GLU D 1 80 ? 26.956 69.609 -4.974 1.00 86.93 94 GLU D N 1
ATOM 3420 C CA . GLU D 1 80 ? 25.520 69.684 -4.745 1.00 87.27 94 GLU D CA 1
ATOM 3421 C C . GLU D 1 80 ? 24.760 68.924 -5.842 1.00 87.86 94 GLU D C 1
ATOM 3422 O O . GLU D 1 80 ? 24.600 69.409 -6.958 1.00 99.41 94 GLU D O 1
ATOM 3428 N N . GLN D 1 81 ? 24.314 67.717 -5.535 1.00 89.69 95 GLN D N 1
ATOM 3429 C CA . GLN D 1 81 ? 23.482 66.975 -6.468 1.00 94.53 95 GLN D CA 1
ATOM 3430 C C . GLN D 1 81 ? 22.406 66.191 -5.735 1.00 99.07 95 GLN D C 1
ATOM 3431 O O . GLN D 1 81 ? 22.072 66.513 -4.599 1.00 109.69 95 GLN D O 1
ATOM 3437 N N . ILE D 1 82 ? 21.847 65.181 -6.385 1.00 98.70 96 ILE D N 1
ATOM 3438 C CA . ILE D 1 82 ? 20.678 64.512 -5.839 1.00 100.71 96 ILE D CA 1
ATOM 3439 C C . ILE D 1 82 ? 21.106 63.215 -5.162 1.00 107.09 96 ILE D C 1
ATOM 3440 O O . ILE D 1 82 ? 20.797 62.127 -5.630 1.00 110.37 96 ILE D O 1
ATOM 3445 N N . GLY D 1 83 ? 21.841 63.350 -4.060 1.00 115.70 97 GLY D N 1
ATOM 3446 C CA . GLY D 1 83 ? 22.323 62.202 -3.288 1.00 121.33 97 GLY D CA 1
ATOM 3447 C C . GLY D 1 83 ? 23.256 61.287 -4.066 1.00 128.44 97 GLY D C 1
ATOM 3448 O O . GLY D 1 83 ? 23.285 61.314 -5.301 1.00 123.52 97 GLY D O 1
ATOM 3449 N N . GLY D 1 84 ? 24.026 60.479 -3.339 1.00 134.47 98 GLY D N 1
ATOM 3450 C CA . GLY D 1 84 ? 24.957 59.526 -3.953 1.00 137.76 98 GLY D CA 1
ATOM 3451 C C . GLY D 1 84 ? 24.292 58.220 -4.369 1.00 141.33 98 GLY D C 1
ATOM 3452 O O . GLY D 1 84 ? 23.780 58.097 -5.492 1.00 135.65 98 GLY D O 1
ATOM 3453 N N . MET E 2 1 ? 51.585 41.453 43.338 1.00 91.81 1 MET E N 1
ATOM 3454 C CA . MET E 2 1 ? 50.645 40.653 42.558 1.00 93.89 1 MET E CA 1
ATOM 3455 C C . MET E 2 1 ? 49.428 41.495 42.127 1.00 91.13 1 MET E C 1
ATOM 3456 O O . MET E 2 1 ? 49.562 42.697 41.873 1.00 86.84 1 MET E O 1
ATOM 3461 N N . LEU E 2 2 ? 48.253 40.873 42.039 1.00 84.28 2 LEU E N 1
ATOM 3462 C CA . LEU E 2 2 ? 47.008 41.606 41.789 1.00 75.94 2 LEU E CA 1
ATOM 3463 C C . LEU E 2 2 ? 46.405 42.111 43.098 1.00 72.42 2 LEU E C 1
ATOM 3464 O O . LEU E 2 2 ? 46.222 41.351 44.042 1.00 72.12 2 LEU E O 1
ATOM 3469 N N . GLU E 2 3 ? 46.080 43.395 43.140 1.00 71.16 3 GLU E N 1
ATOM 3470 C CA . GLU E 2 3 ? 45.542 44.018 44.325 1.00 68.26 3 GLU E CA 1
ATOM 3471 C C . GLU E 2 3 ? 44.641 45.136 43.847 1.00 70.03 3 GLU E C 1
ATOM 3472 O O . GLU E 2 3 ? 45.060 46.293 43.716 1.00 74.29 3 GLU E O 1
ATOM 3478 N N . ALA E 2 4 ? 43.399 44.779 43.552 1.00 72.95 4 ALA E N 1
ATOM 3479 C CA . ALA E 2 4 ? 42.416 45.749 43.051 1.00 74.40 4 ALA E CA 1
ATOM 3480 C C . ALA E 2 4 ? 41.455 46.132 44.158 1.00 71.73 4 ALA E C 1
ATOM 3481 O O . ALA E 2 4 ? 40.799 45.267 44.743 1.00 75.11 4 ALA E O 1
ATOM 3483 N N . LYS E 2 5 ? 41.368 47.426 44.432 1.00 68.95 5 LYS E N 1
ATOM 3484 C CA . LYS E 2 5 ? 40.570 47.918 45.539 1.00 67.42 5 LYS E CA 1
ATOM 3485 C C . LYS E 2 5 ? 39.537 48.971 45.135 1.00 68.84 5 LYS E C 1
ATOM 3486 O O . LYS E 2 5 ? 39.886 50.133 44.844 1.00 62.60 5 LYS E O 1
ATOM 3492 N N . PHE E 2 6 ? 38.269 48.546 45.141 1.00 66.06 6 PHE E N 1
ATOM 3493 C CA . PHE E 2 6 ? 37.124 49.447 45.020 1.00 68.05 6 PHE E CA 1
ATOM 3494 C C . PHE E 2 6 ? 36.823 50.176 46.318 1.00 68.54 6 PHE E C 1
ATOM 3495 O O . PHE E 2 6 ? 36.853 49.565 47.388 1.00 70.17 6 PHE E O 1
ATOM 3503 N N . GLU E 2 7 ? 36.478 51.458 46.215 1.00 73.05 7 GLU E N 1
ATOM 3504 C CA . GLU E 2 7 ? 36.024 52.262 47.369 1.00 77.93 7 GLU E CA 1
ATOM 3505 C C . GLU E 2 7 ? 34.688 51.802 48.008 1.00 80.16 7 GLU E C 1
ATOM 3506 O O . GLU E 2 7 ? 34.495 51.946 49.215 1.00 81.24 7 GLU E O 1
ATOM 3512 N N . GLU E 2 8 ? 33.786 51.240 47.206 1.00 81.52 8 GLU E N 1
ATOM 3513 C CA . GLU E 2 8 ? 32.505 50.736 47.702 1.00 80.40 8 GLU E CA 1
ATOM 3514 C C . GLU E 2 8 ? 32.213 49.366 47.097 1.00 77.63 8 GLU E C 1
ATOM 3515 O O . GLU E 2 8 ? 32.085 49.241 45.881 1.00 77.25 8 GLU E O 1
ATOM 3521 N N . ALA E 2 9 ? 32.072 48.346 47.934 1.00 73.53 9 ALA E N 1
ATOM 3522 C CA . ALA E 2 9 ? 31.724 47.007 47.455 1.00 73.15 9 ALA E CA 1
ATOM 3523 C C . ALA E 2 9 ? 30.463 46.995 46.570 1.00 76.69 9 ALA E C 1
ATOM 3524 O O . ALA E 2 9 ? 30.224 46.044 45.811 1.00 72.20 9 ALA E O 1
ATOM 3526 N N . SER E 2 10 ? 29.665 48.058 46.681 1.00 78.37 10 SER E N 1
ATOM 3527 C CA . SER E 2 10 ? 28.458 48.235 45.878 1.00 77.99 10 SER E CA 1
ATOM 3528 C C . SER E 2 10 ? 28.793 48.477 44.397 1.00 80.33 10 SER E C 1
ATOM 3529 O O . SER E 2 10 ? 28.107 47.953 43.510 1.00 79.84 10 SER E O 1
ATOM 3532 N N . LEU E 2 11 ? 29.834 49.281 44.149 1.00 75.78 11 LEU E N 1
ATOM 3533 C CA . LEU E 2 11 ? 30.383 49.499 42.805 1.00 75.01 11 LEU E CA 1
ATOM 3534 C C . LEU E 2 11 ? 30.664 48.168 42.112 1.00 74.53 11 LEU E C 1
ATOM 3535 O O . LEU E 2 11 ? 30.236 47.938 40.979 1.00 80.59 11 LEU E O 1
ATOM 3540 N N . PHE E 2 12 ? 31.354 47.275 42.806 1.00 69.59 12 PHE E N 1
ATOM 3541 C CA . PHE E 2 12 ? 31.630 45.961 42.254 1.00 71.79 12 PHE E CA 1
ATOM 3542 C C . PHE E 2 12 ? 30.376 45.110 42.128 1.00 74.74 12 PHE E C 1
ATOM 3543 O O . PHE E 2 12 ? 30.256 44.289 41.211 1.00 68.82 12 PHE E O 1
ATOM 3551 N N . LYS E 2 13 ? 29.445 45.305 43.058 1.00 83.86 13 LYS E N 1
ATOM 3552 C CA . LYS E 2 13 ? 28.213 44.530 43.055 1.00 80.81 13 LYS E CA 1
ATOM 3553 C C . LYS E 2 13 ? 27.323 44.909 41.877 1.00 78.53 13 LYS E C 1
ATOM 3554 O O . LYS E 2 13 ? 26.730 44.032 41.254 1.00 80.35 13 LYS E O 1
ATOM 3560 N N . ARG E 2 14 ? 27.247 46.204 41.563 1.00 76.08 14 ARG E N 1
ATOM 3561 C CA . ARG E 2 14 ? 26.558 46.663 40.350 1.00 76.53 14 ARG E CA 1
ATOM 3562 C C . ARG E 2 14 ? 27.089 45.919 39.112 1.00 74.11 14 ARG E C 1
ATOM 3563 O O . ARG E 2 14 ? 26.342 45.191 38.434 1.00 68.88 14 ARG E O 1
ATOM 3571 N N . ILE E 2 15 ? 28.386 46.069 38.849 1.00 67.77 15 ILE E N 1
ATOM 3572 C CA . ILE E 2 15 ? 29.044 45.304 37.801 1.00 63.18 15 ILE E CA 1
ATOM 3573 C C . ILE E 2 15 ? 28.589 43.839 37.769 1.00 66.71 15 ILE E C 1
ATOM 3574 O O . ILE E 2 15 ? 28.139 43.370 36.723 1.00 66.29 15 ILE E O 1
ATOM 3579 N N . ILE E 2 16 ? 28.681 43.129 38.900 1.00 66.71 16 ILE E N 1
ATOM 3580 C CA . ILE E 2 16 ? 28.319 41.704 38.926 1.00 70.70 16 ILE E CA 1
ATOM 3581 C C . ILE E 2 16 ? 26.856 41.473 38.583 1.00 74.09 16 ILE E C 1
ATOM 3582 O O . ILE E 2 16 ? 26.517 40.507 37.890 1.00 74.97 16 ILE E O 1
ATOM 3587 N N . ASP E 2 17 ? 26.002 42.370 39.067 1.00 79.05 17 ASP E N 1
ATOM 3588 C CA . ASP E 2 17 ? 24.574 42.276 38.829 1.00 81.42 17 ASP E CA 1
ATOM 3589 C C . ASP E 2 17 ? 24.252 42.472 37.357 1.00 82.39 17 ASP E C 1
ATOM 3590 O O . ASP E 2 17 ? 23.583 41.626 36.756 1.00 82.16 17 ASP E O 1
ATOM 3595 N N . GLY E 2 18 ? 24.757 43.563 36.777 1.00 78.33 18 GLY E N 1
ATOM 3596 C CA . GLY E 2 18 ? 24.731 43.752 35.327 1.00 70.99 18 GLY E CA 1
ATOM 3597 C C . GLY E 2 18 ? 24.976 42.438 34.598 1.00 68.20 18 GLY E C 1
ATOM 3598 O O . GLY E 2 18 ? 24.080 41.901 33.949 1.00 68.38 18 GLY E O 1
ATOM 3599 N N . PHE E 2 19 ? 26.181 41.898 34.735 1.00 65.25 19 PHE E N 1
ATOM 3600 C CA . PHE E 2 19 ? 26.566 40.676 34.028 1.00 68.76 19 PHE E CA 1
ATOM 3601 C C . PHE E 2 19 ? 25.611 39.521 34.283 1.00 70.76 19 PHE E C 1
ATOM 3602 O O . PHE E 2 19 ? 25.534 38.583 33.489 1.00 65.02 19 PHE E O 1
ATOM 3610 N N . LYS E 2 20 ? 24.877 39.583 35.387 1.00 73.71 20 LYS E N 1
ATOM 3611 C CA . LYS E 2 20 ? 24.100 38.430 35.791 1.00 80.28 20 LYS E CA 1
ATOM 3612 C C . LYS E 2 20 ? 22.755 38.359 35.066 1.00 83.96 20 LYS E C 1
ATOM 3613 O O . LYS E 2 20 ? 22.020 37.369 35.173 1.00 88.33 20 LYS E O 1
ATOM 3619 N N . ASP E 2 21 ? 22.468 39.401 34.294 1.00 87.71 21 ASP E N 1
ATOM 3620 C CA . ASP E 2 21 ? 21.286 39.444 33.446 1.00 93.38 21 ASP E CA 1
ATOM 3621 C C . ASP E 2 21 ? 21.514 38.793 32.085 1.00 94.59 21 ASP E C 1
ATOM 3622 O O . ASP E 2 21 ? 20.555 38.576 31.347 1.00 107.15 21 ASP E O 1
ATOM 3627 N N . CYS E 2 22 ? 22.769 38.506 31.738 1.00 89.43 22 CYS E N 1
ATOM 3628 C CA . CYS E 2 22 ? 23.083 37.916 30.428 1.00 91.16 22 CYS E CA 1
ATOM 3629 C C . CYS E 2 22 ? 23.957 36.670 30.536 1.00 88.27 22 CYS E C 1
ATOM 3630 O O . CYS E 2 22 ? 23.776 35.718 29.774 1.00 95.65 22 CYS E O 1
ATOM 3633 N N . VAL E 2 23 ? 24.906 36.677 31.468 1.00 77.70 23 VAL E N 1
ATOM 3634 C CA . VAL E 2 23 ? 25.909 35.614 31.528 1.00 74.11 23 VAL E CA 1
ATOM 3635 C C . VAL E 2 23 ? 25.987 34.968 32.914 1.00 73.49 23 VAL E C 1
ATOM 3636 O O . VAL E 2 23 ? 25.491 35.538 33.879 1.00 70.77 23 VAL E O 1
ATOM 3640 N N . GLN E 2 24 ? 26.578 33.774 32.999 1.00 76.37 24 GLN E N 1
ATOM 3641 C CA . GLN E 2 24 ? 26.774 33.073 34.279 1.00 74.84 24 GLN E CA 1
ATOM 3642 C C . GLN E 2 24 ? 28.232 33.103 34.740 1.00 77.48 24 GLN E C 1
ATOM 3643 O O . GLN E 2 24 ? 28.511 33.120 35.935 1.00 83.01 24 GLN E O 1
ATOM 3649 N N . LEU E 2 25 ? 29.148 33.117 33.776 1.00 75.47 25 LEU E N 1
ATOM 3650 C CA . LEU E 2 25 ? 30.590 33.092 34.015 1.00 69.22 25 LEU E CA 1
ATOM 3651 C C . LEU E 2 25 ? 31.238 34.372 33.492 1.00 66.76 25 LEU E C 1
ATOM 3652 O O . LEU E 2 25 ? 30.732 34.957 32.552 1.00 70.41 25 LEU E O 1
ATOM 3657 N N . VAL E 2 26 ? 32.342 34.816 34.090 1.00 64.08 26 VAL E N 1
ATOM 3658 C CA . VAL E 2 26 ? 33.073 35.967 33.571 1.00 62.41 26 VAL E CA 1
ATOM 3659 C C . VAL E 2 26 ? 34.575 35.776 33.734 1.00 67.45 26 VAL E C 1
ATOM 3660 O O . VAL E 2 26 ? 35.014 35.298 34.774 1.00 73.85 26 VAL E O 1
ATOM 3664 N N . ASN E 2 27 ? 35.355 36.128 32.706 1.00 66.18 27 ASN E N 1
ATOM 3665 C CA . ASN E 2 27 ? 36.806 36.292 32.853 1.00 62.18 27 ASN E CA 1
ATOM 3666 C C . ASN E 2 27 ? 37.176 37.732 33.126 1.00 64.38 27 ASN E C 1
ATOM 3667 O O . ASN E 2 27 ? 36.800 38.639 32.375 1.00 64.70 27 ASN E O 1
ATOM 3672 N N . PHE E 2 28 ? 37.901 37.937 34.220 1.00 67.67 28 PHE E N 1
ATOM 3673 C CA . PHE E 2 28 ? 38.442 39.242 34.551 1.00 67.71 28 PHE E CA 1
ATOM 3674 C C . PHE E 2 28 ? 39.915 39.287 34.165 1.00 72.34 28 PHE E C 1
ATOM 3675 O O . PHE E 2 28 ? 40.790 38.907 34.947 1.00 75.84 28 PHE E O 1
ATOM 3683 N N . GLN E 2 29 ? 40.177 39.729 32.940 1.00 72.91 29 GLN E N 1
ATOM 3684 C CA . GLN E 2 29 ? 41.531 39.962 32.483 1.00 67.71 29 GLN E CA 1
ATOM 3685 C C . GLN E 2 29 ? 42.125 41.206 33.145 1.00 68.91 29 GLN E C 1
ATOM 3686 O O . GLN E 2 29 ? 41.676 42.345 32.913 1.00 64.60 29 GLN E O 1
ATOM 3692 N N . CYS E 2 30 ? 43.140 40.976 33.976 1.00 68.68 30 CYS E N 1
ATOM 3693 C CA . CYS E 2 30 ? 43.736 42.055 34.728 1.00 70.25 30 CYS E CA 1
ATOM 3694 C C . CYS E 2 30 ? 45.027 42.473 34.086 1.00 69.79 30 CYS E C 1
ATOM 3695 O O . CYS E 2 30 ? 45.942 41.673 33.948 1.00 73.32 30 CYS E O 1
ATOM 3698 N N . LYS E 2 31 ? 45.057 43.725 33.643 1.00 67.66 31 LYS E N 1
ATOM 3699 C CA . LYS E 2 31 ? 46.212 44.294 32.971 1.00 66.43 31 LYS E CA 1
ATOM 3700 C C . LYS E 2 31 ? 46.743 45.375 33.889 1.00 66.90 31 LYS E C 1
ATOM 3701 O O . LYS E 2 31 ? 46.129 45.690 34.899 1.00 71.02 31 LYS E O 1
ATOM 3707 N N . GLU E 2 32 ? 47.871 45.959 33.523 1.00 64.89 32 GLU E N 1
ATOM 3708 C CA . GLU E 2 32 ? 48.552 46.900 34.372 1.00 71.46 32 GLU E CA 1
ATOM 3709 C C . GLU E 2 32 ? 47.721 48.168 34.552 1.00 74.07 32 GLU E C 1
ATOM 3710 O O . GLU E 2 32 ? 47.852 48.868 35.557 1.00 74.58 32 GLU E O 1
ATOM 3716 N N . ASP E 2 33 ? 46.861 48.469 33.587 1.00 75.83 33 ASP E N 1
ATOM 3717 C CA . ASP E 2 33 ? 46.147 49.751 33.614 1.00 77.52 33 ASP E CA 1
ATOM 3718 C C . ASP E 2 33 ? 44.611 49.654 33.755 1.00 75.51 33 ASP E C 1
ATOM 3719 O O . ASP E 2 33 ? 43.901 50.678 33.614 1.00 70.14 33 ASP E O 1
ATOM 3724 N N . GLY E 2 34 ? 44.120 48.442 34.056 1.00 59.71 34 GLY E N 1
ATOM 3725 C CA . GLY E 2 34 ? 42.737 48.254 34.458 1.00 54.41 34 GLY E CA 1
ATOM 3726 C C . GLY E 2 34 ? 42.292 46.835 34.215 1.00 59.57 34 GLY E C 1
ATOM 3727 O O . GLY E 2 34 ? 43.119 45.971 33.889 1.00 64.08 34 GLY E O 1
ATOM 3728 N N . ILE E 2 35 ? 40.991 46.579 34.370 1.00 57.33 35 ILE E N 1
ATOM 3729 C CA . ILE E 2 35 ? 40.469 45.236 34.159 1.00 58.20 35 ILE E CA 1
ATOM 3730 C C . ILE E 2 35 ? 39.483 45.208 33.000 1.00 63.32 35 ILE E C 1
ATOM 3731 O O . ILE E 2 35 ? 38.704 46.144 32.801 1.00 67.12 35 ILE E O 1
ATOM 3736 N N . ILE E 2 36 ? 39.533 44.121 32.239 1.00 61.21 36 ILE E N 1
ATOM 3737 C CA . ILE E 2 36 ? 38.607 43.903 31.167 1.00 61.97 36 ILE E CA 1
ATOM 3738 C C . ILE E 2 36 ? 37.822 42.673 31.505 1.00 66.60 36 ILE E C 1
ATOM 3739 O O . ILE E 2 36 ? 38.316 41.540 31.374 1.00 66.45 36 ILE E O 1
ATOM 3744 N N . ALA E 2 37 ? 36.588 42.909 31.938 1.00 66.31 37 ALA E N 1
ATOM 3745 C CA . ALA E 2 37 ? 35.663 41.836 32.222 1.00 65.02 37 ALA E CA 1
ATOM 3746 C C . ALA E 2 37 ? 35.044 41.351 30.916 1.00 68.07 37 ALA E C 1
ATOM 3747 O O . ALA E 2 37 ? 34.516 42.157 30.148 1.00 72.54 37 ALA E O 1
ATOM 3749 N N . GLN E 2 38 ? 35.114 40.047 30.662 1.00 62.42 38 GLN E N 1
ATOM 3750 C CA . GLN E 2 38 ? 34.605 39.487 29.417 1.00 61.89 38 GLN E CA 1
ATOM 3751 C C . GLN E 2 38 ? 33.767 38.235 29.606 1.00 67.10 38 GLN E C 1
ATOM 3752 O O . GLN E 2 38 ? 34.136 37.317 30.339 1.00 70.43 38 GLN E O 1
ATOM 3758 N N . ALA E 2 39 ? 32.664 38.164 28.881 1.00 67.50 39 ALA E N 1
ATOM 3759 C CA . ALA E 2 39 ? 31.742 37.066 29.041 1.00 64.39 39 ALA E CA 1
ATOM 3760 C C . ALA E 2 39 ? 31.059 36.745 27.730 1.00 66.07 39 ALA E C 1
ATOM 3761 O O . ALA E 2 39 ? 30.831 37.631 26.909 1.00 66.33 39 ALA E O 1
ATOM 3763 N N . VAL E 2 40 ? 30.741 35.469 27.541 1.00 71.13 40 VAL E N 1
ATOM 3764 C CA . VAL E 2 40 ? 29.924 35.028 26.411 1.00 73.89 40 VAL E CA 1
ATOM 3765 C C . VAL E 2 40 ? 28.624 34.427 26.936 1.00 76.88 40 VAL E C 1
ATOM 3766 O O . VAL E 2 40 ? 28.638 33.646 27.879 1.00 85.51 40 VAL E O 1
ATOM 3770 N N . ASP E 2 41 ? 27.502 34.812 26.335 1.00 83.32 41 ASP E N 1
ATOM 3771 C CA . ASP E 2 41 ? 26.191 34.288 26.712 1.00 81.81 41 ASP E CA 1
ATOM 3772 C C . ASP E 2 41 ? 26.121 32.782 26.480 1.00 84.14 41 ASP E C 1
ATOM 3773 O O . ASP E 2 41 ? 26.910 32.219 25.719 1.00 82.24 41 ASP E O 1
ATOM 3778 N N . ASP E 2 42 ? 25.154 32.150 27.135 1.00 89.87 42 ASP E N 1
ATOM 3779 C CA . ASP E 2 42 ? 25.014 30.693 27.160 1.00 86.25 42 ASP E CA 1
ATOM 3780 C C . ASP E 2 42 ? 24.784 30.103 25.776 1.00 80.91 42 ASP E C 1
ATOM 3781 O O . ASP E 2 42 ? 25.421 29.128 25.409 1.00 87.46 42 ASP E O 1
ATOM 3786 N N . SER E 2 43 ? 23.908 30.715 24.992 1.00 77.94 43 SER E N 1
ATOM 3787 C CA . SER E 2 43 ? 23.686 30.290 23.610 1.00 77.48 43 SER E CA 1
ATOM 3788 C C . SER E 2 43 ? 24.841 30.676 22.664 1.00 76.74 43 SER E C 1
ATOM 3789 O O . SER E 2 43 ? 24.742 30.500 21.446 1.00 74.61 43 SER E O 1
ATOM 3792 N N . ARG E 2 44 ? 25.916 31.227 23.221 1.00 75.05 44 ARG E N 1
ATOM 3793 C CA . ARG E 2 44 ? 27.139 31.501 22.472 1.00 75.01 44 ARG E CA 1
ATOM 3794 C C . ARG E 2 44 ? 26.910 32.438 21.285 1.00 75.81 44 ARG E C 1
ATOM 3795 O O . ARG E 2 44 ? 27.309 32.126 20.172 1.00 84.43 44 ARG E O 1
ATOM 3803 N N . VAL E 2 45 ? 26.287 33.590 21.520 1.00 74.17 45 VAL E N 1
ATOM 3804 C CA . VAL E 2 45 ? 25.845 34.484 20.439 1.00 68.58 45 VAL E CA 1
ATOM 3805 C C . VAL E 2 45 ? 26.155 35.934 20.794 1.00 71.57 45 VAL E C 1
ATOM 3806 O O . VAL E 2 45 ? 26.356 36.794 19.912 1.00 70.28 45 VAL E O 1
ATOM 3810 N N . LEU E 2 46 ? 26.164 36.200 22.100 1.00 71.83 46 LEU E N 1
ATOM 3811 C CA . LEU E 2 46 ? 26.389 37.540 22.624 1.00 68.26 46 LEU E CA 1
ATOM 3812 C C . LEU E 2 46 ? 27.708 37.563 23.371 1.00 67.05 46 LEU E C 1
ATOM 3813 O O . LEU E 2 46 ? 28.061 36.608 24.050 1.00 71.02 46 LEU E O 1
ATOM 3818 N N . LEU E 2 47 ? 28.426 38.662 23.233 1.00 60.92 47 LEU E N 1
ATOM 3819 C CA . LEU E 2 47 ? 29.711 38.817 23.837 1.00 61.93 47 LEU E CA 1
ATOM 3820 C C . LEU E 2 47 ? 29.733 40.179 24.512 1.00 68.42 47 LEU E C 1
ATOM 3821 O O . LEU E 2 47 ? 29.516 41.225 23.865 1.00 67.23 47 LEU E O 1
ATOM 3826 N N . VAL E 2 48 ? 29.978 40.179 25.816 1.00 64.13 48 VAL E N 1
ATOM 3827 C CA . VAL E 2 48 ? 30.012 41.435 26.536 1.00 59.42 48 VAL E CA 1
ATOM 3828 C C . VAL E 2 48 ? 31.405 41.690 27.098 1.00 60.58 48 VAL E C 1
ATOM 3829 O O . VAL E 2 48 ? 32.105 40.771 27.521 1.00 64.00 48 VAL E O 1
ATOM 3833 N N . SER E 2 49 ? 31.814 42.949 27.046 1.00 56.94 49 SER E N 1
ATOM 3834 C CA . SER E 2 49 ? 33.142 43.318 27.415 1.00 55.22 49 SER E CA 1
ATOM 3835 C C . SER E 2 49 ? 33.144 44.684 28.072 1.00 60.00 49 SER E C 1
ATOM 3836 O O . SER E 2 49 ? 32.884 45.707 27.439 1.00 59.92 49 SER E O 1
ATOM 3839 N N . LEU E 2 50 ? 33.445 44.681 29.363 1.00 62.41 50 LEU E N 1
ATOM 3840 C CA . LEU E 2 50 ? 33.471 45.893 30.129 1.00 60.62 50 LEU E CA 1
ATOM 3841 C C . LEU E 2 50 ? 34.917 46.245 30.489 1.00 62.75 50 LEU E C 1
ATOM 3842 O O . LEU E 2 50 ? 35.699 45.393 30.928 1.00 63.87 50 LEU E O 1
ATOM 3847 N N . GLU E 2 51 ? 35.270 47.504 30.286 1.00 64.91 51 GLU E N 1
ATOM 3848 C CA . GLU E 2 51 ? 36.607 47.969 30.584 1.00 68.34 51 GLU E CA 1
ATOM 3849 C C . GLU E 2 51 ? 36.547 48.863 31.796 1.00 68.42 51 GLU E C 1
ATOM 3850 O O . GLU E 2 51 ? 36.099 50.001 31.716 1.00 73.01 51 GLU E O 1
ATOM 3856 N N . ILE E 2 52 ? 36.992 48.338 32.925 1.00 67.06 52 ILE E N 1
ATOM 3857 C CA . ILE E 2 52 ? 37.095 49.125 34.141 1.00 65.24 52 ILE E CA 1
ATOM 3858 C C . ILE E 2 52 ? 38.476 49.774 34.140 1.00 66.03 52 ILE E C 1
ATOM 3859 O O . ILE E 2 52 ? 39.504 49.104 34.327 1.00 65.86 52 ILE E O 1
ATOM 3864 N N . GLY E 2 53 ? 38.489 51.078 33.900 1.00 63.35 53 GLY E N 1
ATOM 3865 C CA . GLY E 2 53 ? 39.710 51.860 33.964 1.00 69.68 53 GLY E CA 1
ATOM 3866 C C . GLY E 2 53 ? 40.352 51.872 35.337 1.00 74.76 53 GLY E C 1
ATOM 3867 O O . GLY E 2 53 ? 39.750 51.468 36.331 1.00 78.64 53 GLY E O 1
ATOM 3868 N N . VAL E 2 54 ? 41.582 52.355 35.394 1.00 81.12 54 VAL E N 1
ATOM 3869 C CA . VAL E 2 54 ? 42.355 52.291 36.620 1.00 77.82 54 VAL E CA 1
ATOM 3870 C C . VAL E 2 54 ? 41.781 53.205 37.710 1.00 83.12 54 VAL E C 1
ATOM 3871 O O . VAL E 2 54 ? 41.654 52.792 38.868 1.00 90.62 54 VAL E O 1
ATOM 3875 N N . GLU E 2 55 ? 41.402 54.423 37.327 1.00 78.90 55 GLU E N 1
ATOM 3876 C CA . GLU E 2 55 ? 40.851 55.396 38.271 1.00 82.05 55 GLU E CA 1
ATOM 3877 C C . GLU E 2 55 ? 39.391 55.107 38.641 1.00 77.32 55 GLU E C 1
ATOM 3878 O O . GLU E 2 55 ? 38.780 55.817 39.441 1.00 76.21 55 GLU E O 1
ATOM 3884 N N . ALA E 2 56 ? 38.839 54.046 38.073 1.00 73.53 56 ALA E N 1
ATOM 3885 C CA . ALA E 2 56 ? 37.624 53.464 38.630 1.00 77.53 56 ALA E CA 1
ATOM 3886 C C . ALA E 2 56 ? 37.930 52.917 40.026 1.00 81.81 56 ALA E C 1
ATOM 3887 O O . ALA E 2 56 ? 37.075 52.958 40.912 1.00 82.85 56 ALA E O 1
ATOM 3889 N N . PHE E 2 57 ? 39.152 52.408 40.210 1.00 79.48 57 PHE E N 1
ATOM 3890 C CA . PHE E 2 57 ? 39.543 51.775 41.456 1.00 72.04 57 PHE E CA 1
ATOM 3891 C C . PHE E 2 57 ? 40.050 52.809 42.422 1.00 74.72 57 PHE E C 1
ATOM 3892 O O . PHE E 2 57 ? 40.371 53.920 42.026 1.00 80.69 57 PHE E O 1
ATOM 3900 N N . GLN E 2 58 ? 40.125 52.435 43.695 1.00 78.94 58 GLN E N 1
ATOM 3901 C CA . GLN E 2 58 ? 40.686 53.307 44.716 1.00 75.78 58 GLN E CA 1
ATOM 3902 C C . GLN E 2 58 ? 42.180 53.101 44.754 1.00 73.94 58 GLN E C 1
ATOM 3903 O O . GLN E 2 58 ? 42.944 54.052 44.876 1.00 72.33 58 GLN E O 1
ATOM 3909 N N . GLU E 2 59 ? 42.584 51.838 44.677 1.00 74.06 59 GLU E N 1
ATOM 3910 C CA . GLU E 2 59 ? 43.980 51.489 44.539 1.00 72.42 59 GLU E CA 1
ATOM 3911 C C . GLU E 2 59 ? 44.011 50.316 43.578 1.00 70.47 59 GLU E C 1
ATOM 3912 O O . GLU E 2 59 ? 43.247 49.365 43.729 1.00 76.95 59 GLU E O 1
ATOM 3918 N N . TYR E 2 60 ? 44.849 50.401 42.553 1.00 66.88 60 TYR E N 1
ATOM 3919 C CA . TYR E 2 60 ? 45.007 49.279 41.630 1.00 70.88 60 TYR E CA 1
ATOM 3920 C C . TYR E 2 60 ? 46.473 48.901 41.514 1.00 70.81 60 TYR E C 1
ATOM 3921 O O . TYR E 2 60 ? 47.341 49.760 41.519 1.00 80.68 60 TYR E O 1
ATOM 3930 N N . ARG E 2 61 ? 46.746 47.611 41.427 1.00 68.73 61 ARG E N 1
ATOM 3931 C CA . ARG E 2 61 ? 48.098 47.151 41.255 1.00 69.03 61 ARG E CA 1
ATOM 3932 C C . ARG E 2 61 ? 48.044 45.786 40.636 1.00 71.60 61 ARG E C 1
ATOM 3933 O O . ARG E 2 61 ? 47.327 44.902 41.120 1.00 67.77 61 ARG E O 1
ATOM 3941 N N . CYS E 2 62 ? 48.813 45.611 39.569 1.00 75.52 62 CYS E N 1
ATOM 3942 C CA . CYS E 2 62 ? 48.840 44.340 38.869 1.00 75.04 62 CYS E CA 1
ATOM 3943 C C . CYS E 2 62 ? 50.223 44.098 38.312 1.00 75.29 62 CYS E C 1
ATOM 3944 O O . CYS E 2 62 ? 50.561 44.604 37.256 1.00 88.74 62 CYS E O 1
ATOM 3947 N N . ASP E 2 63 ? 51.023 43.326 39.034 1.00 79.63 63 ASP E N 1
ATOM 3948 C CA . ASP E 2 63 ? 52.434 43.128 38.702 1.00 82.36 63 ASP E CA 1
ATOM 3949 C C . ASP E 2 63 ? 52.630 42.306 37.415 1.00 84.48 63 ASP E C 1
ATOM 3950 O O . ASP E 2 63 ? 53.675 42.370 36.766 1.00 85.04 63 ASP E O 1
ATOM 3955 N N . HIS E 2 64 ? 51.611 41.543 37.045 1.00 82.62 64 HIS E N 1
ATOM 3956 C CA . HIS E 2 64 ? 51.701 40.621 35.934 1.00 74.65 64 HIS E CA 1
ATOM 3957 C C . HIS E 2 64 ? 50.299 40.220 35.546 1.00 76.38 64 HIS E C 1
ATOM 3958 O O . HIS E 2 64 ? 49.481 39.893 36.419 1.00 81.38 64 HIS E O 1
ATOM 3965 N N . PRO E 2 65 ? 49.984 40.267 34.238 1.00 71.38 65 PRO E N 1
ATOM 3966 C CA . PRO E 2 65 ? 48.651 39.956 33.756 1.00 66.53 65 PRO E CA 1
ATOM 3967 C C . PRO E 2 65 ? 48.154 38.610 34.229 1.00 65.46 65 PRO E C 1
ATOM 3968 O O . PRO E 2 65 ? 48.823 37.601 34.019 1.00 64.43 65 PRO E O 1
ATOM 3972 N N . VAL E 2 66 ? 46.989 38.621 34.875 1.00 67.69 66 VAL E N 1
ATOM 3973 C CA . VAL E 2 66 ? 46.282 37.405 35.295 1.00 66.10 66 VAL E CA 1
ATOM 3974 C C . VAL E 2 66 ? 44.873 37.352 34.738 1.00 65.40 66 VAL E C 1
ATOM 3975 O O . VAL E 2 66 ? 44.257 38.395 34.465 1.00 66.91 66 VAL E O 1
ATOM 3979 N N . THR E 2 67 ? 44.374 36.129 34.600 1.00 62.49 67 THR E N 1
ATOM 3980 C CA . THR E 2 67 ? 43.006 35.883 34.191 1.00 66.30 67 THR E CA 1
ATOM 3981 C C . THR E 2 67 ? 42.249 35.185 35.301 1.00 69.80 67 THR E C 1
ATOM 3982 O O . THR E 2 67 ? 42.530 34.032 35.635 1.00 81.52 67 THR E O 1
ATOM 3986 N N . LEU E 2 68 ? 41.285 35.893 35.873 1.00 71.77 68 LEU E N 1
ATOM 3987 C CA . LEU E 2 68 ? 40.457 35.352 36.945 1.00 70.87 68 LEU E CA 1
ATOM 3988 C C . LEU E 2 68 ? 39.113 34.992 36.356 1.00 71.36 68 LEU E C 1
ATOM 3989 O O . LEU E 2 68 ? 38.288 35.883 36.114 1.00 68.73 68 LEU E O 1
ATOM 3994 N N . GLY E 2 69 ? 38.912 33.695 36.107 1.00 69.72 69 GLY E N 1
ATOM 3995 C CA . GLY E 2 69 ? 37.638 33.183 35.616 1.00 72.33 69 GLY E CA 1
ATOM 3996 C C . GLY E 2 69 ? 36.722 32.825 36.770 1.00 79.68 69 GLY E C 1
ATOM 3997 O O . GLY E 2 69 ? 37.011 31.891 37.517 1.00 84.04 69 GLY E O 1
ATOM 3998 N N . MET E 2 70 ? 35.611 33.555 36.908 1.00 80.38 70 MET E N 1
ATOM 3999 C CA . MET E 2 70 ? 34.696 33.407 38.048 1.00 75.37 70 MET E CA 1
ATOM 4000 C C . MET E 2 70 ? 33.284 32.965 37.701 1.00 79.72 70 MET E C 1
ATOM 4001 O O . MET E 2 70 ? 32.764 33.289 36.637 1.00 83.32 70 MET E O 1
ATOM 4006 N N . ASP E 2 71 ? 32.667 32.221 38.616 1.00 85.22 71 ASP E N 1
ATOM 4007 C CA . ASP E 2 71 ? 31.237 31.936 38.529 1.00 81.66 71 ASP E CA 1
ATOM 4008 C C . ASP E 2 71 ? 30.396 33.011 39.220 1.00 77.70 71 ASP E C 1
ATOM 4009 O O . ASP E 2 71 ? 30.546 33.290 40.409 1.00 74.25 71 ASP E O 1
ATOM 4014 N N . LEU E 2 72 ? 29.469 33.571 38.463 1.00 75.85 72 LEU E N 1
ATOM 4015 C CA . LEU E 2 72 ? 28.763 34.759 38.882 1.00 74.54 72 LEU E CA 1
ATOM 4016 C C . LEU E 2 72 ? 27.872 34.498 40.093 1.00 73.20 72 LEU E C 1
ATOM 4017 O O . LEU E 2 72 ? 27.631 35.411 40.889 1.00 66.36 72 LEU E O 1
ATOM 4022 N N . THR E 2 73 ? 27.395 33.259 40.229 1.00 69.89 73 THR E N 1
ATOM 4023 C CA . THR E 2 73 ? 26.650 32.854 41.418 1.00 75.72 73 THR E CA 1
ATOM 4024 C C . THR E 2 73 ? 27.518 32.911 42.681 1.00 80.49 73 THR E C 1
ATOM 4025 O O . THR E 2 73 ? 27.285 33.763 43.540 1.00 86.13 73 THR E O 1
ATOM 4029 N N . SER E 2 74 ? 28.506 32.019 42.792 1.00 73.63 74 SER E N 1
ATOM 4030 C CA . SER E 2 74 ? 29.464 32.054 43.901 1.00 73.47 74 SER E CA 1
ATOM 4031 C C . SER E 2 74 ? 29.792 33.497 44.282 1.00 73.81 74 SER E C 1
ATOM 4032 O O . SER E 2 74 ? 29.635 33.914 45.428 1.00 78.70 74 SER E O 1
ATOM 4035 N N . LEU E 2 75 ? 30.234 34.260 43.297 1.00 71.78 75 LEU E N 1
ATOM 4036 C CA . LEU E 2 75 ? 30.630 35.629 43.521 1.00 75.23 75 LEU E CA 1
ATOM 4037 C C . LEU E 2 75 ? 29.507 36.414 44.230 1.00 78.56 75 LEU E C 1
ATOM 4038 O O . LEU E 2 75 ? 29.757 37.112 45.217 1.00 82.75 75 LEU E O 1
ATOM 4043 N N . SER E 2 76 ? 28.274 36.262 43.746 1.00 81.27 76 SER E N 1
ATOM 4044 C CA . SER E 2 76 ? 27.112 36.945 44.321 1.00 79.87 76 SER E CA 1
ATOM 4045 C C . SER E 2 76 ? 26.922 36.544 45.770 1.00 78.93 76 SER E C 1
ATOM 4046 O O . SER E 2 76 ? 26.626 37.387 46.622 1.00 86.64 76 SER E O 1
ATOM 4049 N N . LYS E 2 77 ? 27.098 35.253 46.031 1.00 73.75 77 LYS E N 1
ATOM 4050 C CA . LYS E 2 77 ? 27.006 34.684 47.364 1.00 78.27 77 LYS E CA 1
ATOM 4051 C C . LYS E 2 77 ? 27.934 35.420 48.349 1.00 81.68 77 LYS E C 1
ATOM 4052 O O . LYS E 2 77 ? 27.481 35.968 49.359 1.00 79.06 77 LYS E O 1
ATOM 4058 N N . ILE E 2 78 ? 29.226 35.449 48.031 1.00 81.62 78 ILE E N 1
ATOM 4059 C CA . ILE E 2 78 ? 30.215 36.190 48.823 1.00 77.55 78 ILE E CA 1
ATOM 4060 C C . ILE E 2 78 ? 29.860 37.652 49.023 1.00 75.42 78 ILE E C 1
ATOM 4061 O O . ILE E 2 78 ? 30.218 38.247 50.042 1.00 77.63 78 ILE E O 1
ATOM 4066 N N . LEU E 2 79 ? 29.189 38.237 48.042 1.00 75.46 79 LEU E N 1
ATOM 4067 C CA . LEU E 2 79 ? 28.922 39.665 48.092 1.00 85.56 79 LEU E CA 1
ATOM 4068 C C . LEU E 2 79 ? 27.848 39.996 49.115 1.00 90.44 79 LEU E C 1
ATOM 4069 O O . LEU E 2 79 ? 27.821 41.115 49.640 1.00 86.22 79 LEU E O 1
ATOM 4074 N N . ARG E 2 80 ? 26.989 39.009 49.399 1.00 93.66 80 ARG E N 1
ATOM 4075 C CA . ARG E 2 80 ? 25.996 39.101 50.477 1.00 101.91 80 ARG E CA 1
ATOM 4076 C C . ARG E 2 80 ? 26.640 39.263 51.866 1.00 108.89 80 ARG E C 1
ATOM 4077 O O . ARG E 2 80 ? 26.327 40.208 52.588 1.00 114.46 80 ARG E O 1
ATOM 4085 N N . CYS E 2 81 ? 27.547 38.353 52.220 1.00 111.27 81 CYS E N 1
ATOM 4086 C CA . CYS E 2 81 ? 28.333 38.443 53.456 1.00 111.76 81 CYS E CA 1
ATOM 4087 C C . CYS E 2 81 ? 29.273 39.669 53.523 1.00 110.65 81 CYS E C 1
ATOM 4088 O O . CYS E 2 81 ? 30.332 39.605 54.161 1.00 117.10 81 CYS E O 1
ATOM 4091 N N . GLY E 2 82 ? 28.903 40.773 52.875 1.00 94.61 82 GLY E N 1
ATOM 4092 C CA . GLY E 2 82 ? 29.711 41.992 52.930 1.00 90.83 82 GLY E CA 1
ATOM 4093 C C . GLY E 2 82 ? 28.864 43.221 52.715 1.00 88.38 82 GLY E C 1
ATOM 4094 O O . GLY E 2 82 ? 28.015 43.235 51.833 1.00 95.75 82 GLY E O 1
ATOM 4095 N N . ASN E 2 83 ? 29.093 44.260 53.512 1.00 89.92 83 ASN E N 1
ATOM 4096 C CA . ASN E 2 83 ? 28.269 45.480 53.446 1.00 91.18 83 ASN E CA 1
ATOM 4097 C C . ASN E 2 83 ? 28.624 46.419 52.296 1.00 85.28 83 ASN E C 1
ATOM 4098 O O . ASN E 2 83 ? 29.786 46.753 52.106 1.00 88.07 83 ASN E O 1
ATOM 4103 N N . ASN E 2 84 ? 27.613 46.844 51.542 1.00 82.77 84 ASN E N 1
ATOM 4104 C CA . ASN E 2 84 ? 27.786 47.746 50.383 1.00 85.90 84 ASN E CA 1
ATOM 4105 C C . ASN E 2 84 ? 28.679 48.966 50.602 1.00 87.39 84 ASN E C 1
ATOM 4106 O O . ASN E 2 84 ? 29.275 49.477 49.647 1.00 90.28 84 ASN E O 1
ATOM 4111 N N . THR E 2 85 ? 28.775 49.429 51.845 1.00 81.68 85 THR E N 1
ATOM 4112 C CA . THR E 2 85 ? 29.644 50.554 52.155 1.00 82.06 85 THR E CA 1
ATOM 4113 C C . THR E 2 85 ? 31.108 50.158 52.448 1.00 78.09 85 THR E C 1
ATOM 4114 O O . THR E 2 85 ? 31.993 51.019 52.451 1.00 79.09 85 THR E O 1
ATOM 4118 N N . ASP E 2 86 ? 31.357 48.868 52.685 1.00 74.67 86 ASP E N 1
ATOM 4119 C CA . ASP E 2 86 ? 32.723 48.341 52.847 1.00 77.58 86 ASP E CA 1
ATOM 4120 C C . ASP E 2 86 ? 33.602 48.598 51.621 1.00 72.77 86 ASP E C 1
ATOM 4121 O O . ASP E 2 86 ? 33.133 48.506 50.488 1.00 80.98 86 ASP E O 1
ATOM 4126 N N . THR E 2 87 ? 34.882 48.875 51.826 1.00 63.23 87 THR E N 1
ATOM 4127 C CA . THR E 2 87 ? 35.805 48.819 50.705 1.00 62.22 87 THR E CA 1
ATOM 4128 C C . THR E 2 87 ? 36.059 47.363 50.341 1.00 65.40 87 THR E C 1
ATOM 4129 O O . THR E 2 87 ? 36.218 46.509 51.219 1.00 68.10 87 THR E O 1
ATOM 4133 N N . LEU E 2 88 ? 36.075 47.074 49.043 1.00 65.42 88 LEU E N 1
ATOM 4134 C CA . LEU E 2 88 ? 36.321 45.712 48.577 1.00 61.24 88 LEU E CA 1
ATOM 4135 C C . LEU E 2 88 ? 37.649 45.657 47.849 1.00 63.15 88 LEU E C 1
ATOM 4136 O O . LEU E 2 88 ? 38.000 46.584 47.111 1.00 64.94 88 LEU E O 1
ATOM 4141 N N . THR E 2 89 ? 38.381 44.567 48.068 1.00 59.87 89 THR E N 1
ATOM 4142 C CA . THR E 2 89 ? 39.673 44.371 47.442 1.00 62.36 89 THR E CA 1
ATOM 4143 C C . THR E 2 89 ? 39.830 42.956 46.924 1.00 67.04 89 THR E C 1
ATOM 4144 O O . THR E 2 89 ? 39.600 41.980 47.654 1.00 68.52 89 THR E O 1
ATOM 4148 N N . LEU E 2 90 ? 40.218 42.847 45.658 1.00 70.15 90 LEU E N 1
ATOM 4149 C CA . LEU E 2 90 ? 40.534 41.543 45.087 1.00 72.52 90 LEU E CA 1
ATOM 4150 C C . LEU E 2 90 ? 42.026 41.303 45.157 1.00 70.68 90 LEU E C 1
ATOM 4151 O O . LEU E 2 90 ? 42.835 42.184 44.817 1.00 67.74 90 LEU E O 1
ATOM 4156 N N . ILE E 2 91 ? 42.370 40.115 45.646 1.00 67.05 91 ILE E N 1
ATOM 4157 C CA . ILE E 2 91 ? 43.757 39.737 45.863 1.00 68.76 91 ILE E CA 1
ATOM 4158 C C . ILE E 2 91 ? 44.039 38.405 45.184 1.00 68.12 91 ILE E C 1
ATOM 4159 O O . ILE E 2 91 ? 43.407 37.382 45.490 1.00 66.09 91 ILE E O 1
ATOM 4164 N N . ALA E 2 92 ? 44.989 38.446 44.254 1.00 66.46 92 ALA E N 1
ATOM 4165 C CA . ALA E 2 92 ? 45.409 37.280 43.496 1.00 71.19 92 ALA E CA 1
ATOM 4166 C C . ALA E 2 92 ? 46.905 37.367 43.338 1.00 73.56 92 ALA E C 1
ATOM 4167 O O . ALA E 2 92 ? 47.457 38.459 43.324 1.00 73.62 92 ALA E O 1
ATOM 4169 N N . ASP E 2 93 ? 47.563 36.221 43.212 1.00 78.97 93 ASP E N 1
ATOM 4170 C CA . ASP E 2 93 ? 48.973 36.223 42.859 1.00 87.51 93 ASP E CA 1
ATOM 4171 C C . ASP E 2 93 ? 49.174 36.001 41.351 1.00 90.86 93 ASP E C 1
ATOM 4172 O O . ASP E 2 93 ? 48.217 35.759 40.611 1.00 82.00 93 ASP E O 1
ATOM 4177 N N . ASN E 2 94 ? 50.430 36.060 40.918 1.00 91.94 94 ASN E N 1
ATOM 4178 C CA . ASN E 2 94 ? 50.777 36.049 39.502 1.00 87.48 94 ASN E CA 1
ATOM 4179 C C . ASN E 2 94 ? 50.231 34.907 38.666 1.00 86.99 94 ASN E C 1
ATOM 4180 O O . ASN E 2 94 ? 49.915 35.118 37.499 1.00 93.53 94 ASN E O 1
ATOM 4185 N N . THR E 2 95 ? 50.140 33.705 39.234 1.00 80.22 95 THR E N 1
ATOM 4186 C CA . THR E 2 95 ? 49.439 32.601 38.557 1.00 84.25 95 THR E CA 1
ATOM 4187 C C . THR E 2 95 ? 48.443 31.915 39.494 1.00 86.30 95 THR E C 1
ATOM 4188 O O . THR E 2 95 ? 48.720 30.821 39.998 1.00 92.92 95 THR E O 1
ATOM 4192 N N . PRO E 2 96 ? 47.273 32.545 39.720 1.00 81.92 96 PRO E N 1
ATOM 4193 C CA . PRO E 2 96 ? 46.298 32.087 40.712 1.00 76.18 96 PRO E CA 1
ATOM 4194 C C . PRO E 2 96 ? 45.494 30.884 40.278 1.00 74.98 96 PRO E C 1
ATOM 4195 O O . PRO E 2 96 ? 45.266 30.697 39.087 1.00 76.45 96 PRO E O 1
ATOM 4199 N N . ASP E 2 97 ? 45.077 30.080 41.253 1.00 77.48 97 ASP E N 1
ATOM 4200 C CA . ASP E 2 97 ? 44.024 29.074 41.067 1.00 78.11 97 ASP E CA 1
ATOM 4201 C C . ASP E 2 97 ? 42.828 29.379 41.975 1.00 74.87 97 ASP E C 1
ATOM 4202 O O . ASP E 2 97 ? 41.889 28.594 42.068 1.00 75.23 97 ASP E O 1
ATOM 4207 N N . SER E 2 98 ? 42.874 30.553 42.603 1.00 74.44 98 SER E N 1
ATOM 4208 C CA . SER E 2 98 ? 41.902 31.009 43.590 1.00 71.67 98 SER E CA 1
ATOM 4209 C C . SER E 2 98 ? 42.124 32.499 43.927 1.00 69.78 98 SER E C 1
ATOM 4210 O O . SER E 2 98 ? 43.233 33.013 43.860 1.00 67.98 98 SER E O 1
ATOM 4213 N N . ILE E 2 99 ? 41.060 33.185 44.306 1.00 73.80 99 ILE E N 1
ATOM 4214 C CA . ILE E 2 99 ? 41.125 34.614 44.583 1.00 75.63 99 ILE E CA 1
ATOM 4215 C C . ILE E 2 99 ? 40.689 34.853 46.034 1.00 72.87 99 ILE E C 1
ATOM 4216 O O . ILE E 2 99 ? 40.121 33.972 46.667 1.00 74.59 99 ILE E O 1
ATOM 4221 N N . ILE E 2 100 ? 40.964 36.040 46.554 1.00 69.15 100 ILE E N 1
ATOM 4222 C CA . ILE E 2 100 ? 40.437 36.437 47.838 1.00 68.79 100 ILE E CA 1
ATOM 4223 C C . ILE E 2 100 ? 39.806 37.789 47.706 1.00 67.48 100 ILE E C 1
ATOM 4224 O O . ILE E 2 100 ? 40.424 38.721 47.182 1.00 71.55 100 ILE E O 1
ATOM 4229 N N . LEU E 2 101 ? 38.573 37.889 48.184 1.00 67.20 101 LEU E N 1
ATOM 4230 C CA . LEU E 2 101 ? 37.905 39.176 48.320 1.00 66.08 101 LEU E CA 1
ATOM 4231 C C . LEU E 2 101 ? 38.018 39.640 49.767 1.00 67.88 101 LEU E C 1
ATOM 4232 O O . LEU E 2 101 ? 37.726 38.886 50.708 1.00 68.63 101 LEU E O 1
ATOM 4237 N N . LEU E 2 102 ? 38.422 40.889 49.938 1.00 62.22 102 LEU E N 1
ATOM 4238 C CA . LEU E 2 102 ? 38.658 41.411 51.252 1.00 61.70 102 LEU E CA 1
ATOM 4239 C C . LEU E 2 102 ? 37.799 42.630 51.543 1.00 64.17 102 LEU E C 1
ATOM 4240 O O . LEU E 2 102 ? 38.108 43.753 51.125 1.00 70.74 102 LEU E O 1
ATOM 4245 N N . PHE E 2 103 ? 36.724 42.384 52.282 1.00 63.23 103 PHE E N 1
ATOM 4246 C CA . PHE E 2 103 ? 35.815 43.410 52.760 1.00 62.77 103 PHE E CA 1
ATOM 4247 C C . PHE E 2 103 ? 36.358 44.117 53.979 1.00 65.29 103 PHE E C 1
ATOM 4248 O O . PHE E 2 103 ? 36.915 43.478 54.869 1.00 68.97 103 PHE E O 1
ATOM 4256 N N . GLU E 2 104 ? 36.166 45.431 54.048 1.00 66.81 104 GLU E N 1
ATOM 4257 C CA . GLU E 2 104 ? 36.737 46.188 55.148 1.00 68.56 104 GLU E CA 1
ATOM 4258 C C . GLU E 2 104 ? 35.963 47.400 55.611 1.00 73.76 104 GLU E C 1
ATOM 4259 O O . GLU E 2 104 ? 35.997 48.449 54.977 1.00 72.23 104 GLU E O 1
ATOM 4265 N N . ASP E 2 105 ? 35.295 47.259 56.750 1.00 86.82 105 ASP E N 1
ATOM 4266 C CA . ASP E 2 105 ? 34.666 48.396 57.410 1.00 92.77 105 ASP E CA 1
ATOM 4267 C C . ASP E 2 105 ? 35.743 49.197 58.132 1.00 86.69 105 ASP E C 1
ATOM 4268 O O . ASP E 2 105 ? 36.299 48.735 59.124 1.00 93.27 105 ASP E O 1
ATOM 4273 N N . THR E 2 106 ? 36.046 50.386 57.626 1.00 88.57 106 THR E N 1
ATOM 4274 C CA . THR E 2 106 ? 37.152 51.183 58.163 1.00 100.36 106 THR E CA 1
ATOM 4275 C C . THR E 2 106 ? 36.745 51.883 59.437 1.00 101.13 106 THR E C 1
ATOM 4276 O O . THR E 2 106 ? 37.573 52.129 60.317 1.00 101.76 106 THR E O 1
ATOM 4280 N N . LYS E 2 107 ? 35.460 52.201 59.521 1.00 99.50 107 LYS E N 1
ATOM 4281 C CA . LYS E 2 107 ? 34.900 52.880 60.680 1.00 102.58 107 LYS E CA 1
ATOM 4282 C C . LYS E 2 107 ? 34.848 51.999 61.940 1.00 103.31 107 LYS E C 1
ATOM 4283 O O . LYS E 2 107 ? 34.775 52.512 63.051 1.00 114.88 107 LYS E O 1
ATOM 4289 N N . LYS E 2 108 ? 34.900 50.681 61.763 1.00 101.89 108 LYS E N 1
ATOM 4290 C CA . LYS E 2 108 ? 34.888 49.735 62.884 1.00 97.16 108 LYS E CA 1
ATOM 4291 C C . LYS E 2 108 ? 36.195 48.967 63.056 1.00 94.86 108 LYS E C 1
ATOM 4292 O O . LYS E 2 108 ? 36.479 48.467 64.143 1.00 97.33 108 LYS E O 1
ATOM 4298 N N . ASP E 2 109 ? 36.988 48.881 61.991 1.00 94.48 109 ASP E N 1
ATOM 4299 C CA . ASP E 2 109 ? 38.171 48.022 61.962 1.00 93.70 109 ASP E CA 1
ATOM 4300 C C . ASP E 2 109 ? 37.727 46.576 61.842 1.00 84.65 109 ASP E C 1
ATOM 4301 O O . ASP E 2 109 ? 38.362 45.657 62.348 1.00 89.99 109 ASP E O 1
ATOM 4306 N N . ARG E 2 110 ? 36.610 46.374 61.180 1.00 72.82 110 ARG E N 1
ATOM 4307 C CA . ARG E 2 110 ? 36.210 45.039 60.877 1.00 71.59 110 ARG E CA 1
ATOM 4308 C C . ARG E 2 110 ? 36.903 44.706 59.558 1.00 69.52 110 ARG E C 1
ATOM 4309 O O . ARG E 2 110 ? 37.060 45.579 58.695 1.00 63.83 110 ARG E O 1
ATOM 4317 N N . ILE E 2 111 ? 37.353 43.463 59.422 1.00 61.67 111 ILE E N 1
ATOM 4318 C CA . ILE E 2 111 ? 37.850 42.972 58.152 1.00 59.01 111 ILE E CA 1
ATOM 4319 C C . ILE E 2 111 ? 37.287 41.584 57.958 1.00 63.12 111 ILE E C 1
ATOM 4320 O O . ILE E 2 111 ? 37.398 40.729 58.838 1.00 68.26 111 ILE E O 1
ATOM 4325 N N . ALA E 2 112 ? 36.666 41.363 56.809 1.00 62.98 112 ALA E N 1
ATOM 4326 C CA . ALA E 2 112 ? 36.160 40.057 56.473 1.00 60.71 112 ALA E CA 1
ATOM 4327 C C . ALA E 2 112 ? 36.819 39.666 55.180 1.00 64.80 112 ALA E C 1
ATOM 4328 O O . ALA E 2 112 ? 37.015 40.510 54.320 1.00 65.55 112 ALA E O 1
ATOM 4330 N N . GLU E 2 113 ? 37.161 38.390 55.034 1.00 68.86 113 GLU E N 1
ATOM 4331 C CA . GLU E 2 113 ? 37.830 37.954 53.829 1.00 68.99 113 GLU E CA 1
ATOM 4332 C C . GLU E 2 113 ? 37.483 36.536 53.438 1.00 68.47 113 GLU E C 1
ATOM 4333 O O . GLU E 2 113 ? 37.690 35.606 54.214 1.00 72.66 113 GLU E O 1
ATOM 4339 N N . TYR E 2 114 ? 36.950 36.369 52.229 1.00 66.72 114 TYR E N 1
ATOM 4340 C CA . TYR E 2 114 ? 36.541 35.043 51.772 1.00 67.83 114 TYR E CA 1
ATOM 4341 C C . TYR E 2 114 ? 37.333 34.704 50.546 1.00 63.99 114 TYR E C 1
ATOM 4342 O O . TYR E 2 114 ? 37.764 35.593 49.815 1.00 72.16 114 TYR E O 1
ATOM 4351 N N . SER E 2 115 ? 37.557 33.415 50.362 1.00 59.66 115 SER E N 1
ATOM 4352 C CA . SER E 2 115 ? 38.240 32.893 49.203 1.00 67.19 115 SER E CA 1
ATOM 4353 C C . SER E 2 115 ? 37.233 32.582 48.083 1.00 71.44 115 SER E C 1
ATOM 4354 O O . SER E 2 115 ? 36.028 32.594 48.302 1.00 77.65 115 SER E O 1
ATOM 4357 N N . LEU E 2 116 ? 37.731 32.297 46.885 1.00 70.57 116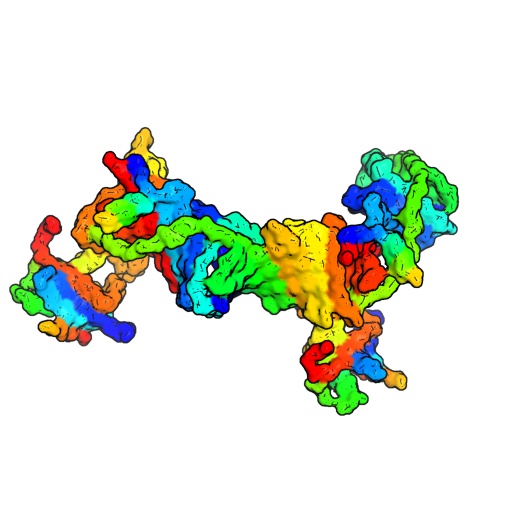 LEU E N 1
ATOM 4358 C CA . LEU E 2 116 ? 36.882 31.872 45.782 1.00 72.34 116 LEU E CA 1
ATOM 4359 C C . LEU E 2 116 ? 37.777 31.115 44.823 1.00 73.12 116 LEU E C 1
ATOM 4360 O O . LEU E 2 116 ? 38.778 31.664 44.370 1.00 72.21 116 LEU E O 1
ATOM 4365 N N . LYS E 2 117 ? 37.449 29.852 44.550 1.00 69.25 117 LYS E N 1
ATOM 4366 C CA . LYS E 2 117 ? 38.220 29.071 43.588 1.00 74.50 117 LYS E CA 1
ATOM 4367 C C . LYS E 2 117 ? 37.861 29.570 42.185 1.00 76.51 117 LYS E C 1
ATOM 4368 O O . LYS E 2 117 ? 36.690 29.800 41.883 1.00 76.69 117 LYS E O 1
ATOM 4374 N N . LEU E 2 118 ? 38.879 29.773 41.351 1.00 76.24 118 LEU E N 1
ATOM 4375 C CA . LEU E 2 118 ? 38.693 30.243 39.982 1.00 69.40 118 LEU E CA 1
ATOM 4376 C C . LEU E 2 118 ? 38.354 29.064 39.087 1.00 75.25 118 LEU E C 1
ATOM 4377 O O . LEU E 2 118 ? 38.487 27.921 39.506 1.00 81.67 118 LEU E O 1
ATOM 4382 N N . MET E 2 119 ? 37.919 29.332 37.858 1.00 81.72 119 MET E N 1
ATOM 4383 C CA . MET E 2 119 ? 37.712 28.268 36.871 1.00 83.86 119 MET E CA 1
ATOM 4384 C C . MET E 2 119 ? 38.117 28.664 35.450 1.00 88.82 119 MET E C 1
ATOM 4385 O O . MET E 2 119 ? 38.532 29.799 35.193 1.00 88.28 119 MET E O 1
ATOM 4390 N N . ASP E 2 120 ? 37.995 27.708 34.534 1.00 99.14 120 ASP E N 1
ATOM 4391 C CA . ASP E 2 120 ? 38.317 27.931 33.131 1.00 99.99 120 ASP E CA 1
ATOM 4392 C C . ASP E 2 120 ? 37.084 28.334 32.346 1.00 102.52 120 ASP E C 1
ATOM 4393 O O . ASP E 2 120 ? 36.052 27.670 32.409 1.00 102.11 120 ASP E O 1
ATOM 4398 N N . ILE E 2 121 ? 37.200 29.439 31.622 1.00 103.84 121 ILE E N 1
ATOM 4399 C CA . ILE E 2 121 ? 36.108 29.972 30.827 1.00 100.16 121 ILE E CA 1
ATOM 4400 C C . ILE E 2 121 ? 36.680 30.296 29.451 1.00 105.34 121 ILE E C 1
ATOM 4401 O O . ILE E 2 121 ? 37.768 30.877 29.352 1.00 96.26 121 ILE E O 1
ATOM 4406 N N . ASP E 2 122 ? 35.953 29.903 28.401 1.00 116.03 122 ASP E N 1
ATOM 4407 C CA . ASP E 2 122 ? 36.383 30.111 27.004 1.00 122.87 122 ASP E CA 1
ATOM 4408 C C . ASP E 2 122 ? 36.303 31.572 26.482 1.00 126.33 122 ASP E C 1
ATOM 4409 O O . ASP E 2 122 ? 36.942 31.906 25.482 1.00 117.85 122 ASP E O 1
ATOM 4414 N N . ALA E 2 123 ? 35.526 32.428 27.153 1.00 132.38 123 ALA E N 1
ATOM 4415 C CA . ALA E 2 123 ? 35.480 33.873 26.850 1.00 133.26 123 ALA E CA 1
ATOM 4416 C C . ALA E 2 123 ? 36.828 34.557 27.120 1.00 139.74 123 ALA E C 1
ATOM 4417 O O . ALA E 2 123 ? 36.928 35.792 27.197 1.00 133.14 123 ALA E O 1
ATOM 4419 N N . ASP E 2 124 ? 37.852 33.723 27.299 1.00 151.36 124 ASP E N 1
ATOM 4420 C CA . ASP E 2 124 ? 39.246 34.132 27.276 1.00 155.36 124 ASP E CA 1
ATOM 4421 C C . ASP E 2 124 ? 39.477 34.555 25.836 1.00 153.35 124 ASP E C 1
ATOM 4422 O O . ASP E 2 124 ? 40.089 35.591 25.551 1.00 139.12 124 ASP E O 1
ATOM 4427 N N . PHE E 2 125 ? 38.916 33.736 24.946 1.00 155.10 125 PHE E N 1
ATOM 4428 C CA . PHE E 2 125 ? 38.987 33.892 23.505 1.00 148.06 125 PHE E CA 1
ATOM 4429 C C . PHE E 2 125 ? 38.072 35.029 23.020 1.00 135.34 125 PHE E C 1
ATOM 4430 O O . PHE E 2 125 ? 37.131 34.784 22.265 1.00 143.42 125 PHE E O 1
ATOM 4438 N N . LEU E 2 126 ? 38.323 36.257 23.476 1.00 117.16 126 LEU E N 1
ATOM 4439 C CA . LEU E 2 126 ? 37.767 37.446 22.820 1.00 116.56 126 LEU E CA 1
ATOM 4440 C C . LEU E 2 126 ? 38.932 38.281 22.303 1.00 127.40 126 LEU E C 1
ATOM 4441 O O . LEU E 2 126 ? 39.361 39.251 22.943 1.00 125.38 126 LEU E O 1
ATOM 4446 N N . GLY E 2 127 ? 39.456 37.875 21.148 1.00 136.02 127 GLY E N 1
ATOM 4447 C CA . GLY E 2 127 ? 40.608 38.532 20.538 1.00 139.86 127 GLY E CA 1
ATOM 4448 C C . GLY E 2 127 ? 40.243 39.367 19.328 1.00 140.94 127 GLY E C 1
ATOM 4449 O O . GLY E 2 127 ? 41.049 39.517 18.408 1.00 137.86 127 GLY E O 1
ATOM 4450 N N . ILE E 2 128 ? 39.026 39.906 19.325 1.00 134.86 128 ILE E N 1
ATOM 4451 C CA . ILE E 2 128 ? 38.578 40.783 18.253 1.00 131.39 128 ILE E CA 1
ATOM 4452 C C . ILE E 2 128 ? 39.515 41.979 18.158 1.00 129.90 128 ILE E C 1
ATOM 4453 O O . ILE E 2 128 ? 39.767 42.668 19.150 1.00 121.10 128 ILE E O 1
ATOM 4458 N N . GLU E 2 129 ? 40.047 42.207 16.964 1.00 133.04 129 GLU E N 1
ATOM 4459 C CA . GLU E 2 129 ? 40.786 43.432 16.691 1.00 137.54 129 GLU E CA 1
ATOM 4460 C C . GLU E 2 129 ? 39.800 44.555 16.361 1.00 140.19 129 GLU E C 1
ATOM 4461 O O . GLU E 2 129 ? 40.138 45.504 15.641 1.00 131.10 129 GLU E O 1
ATOM 4467 N N . GLU E 2 130 ? 38.590 44.436 16.925 1.00 142.94 130 GLU E N 1
ATOM 4468 C CA . GLU E 2 130 ? 37.431 45.292 16.615 1.00 130.37 130 GLU E CA 1
ATOM 4469 C C . GLU E 2 130 ? 37.231 45.510 15.113 1.00 132.92 130 GLU E C 1
ATOM 4470 O O . GLU E 2 130 ? 36.644 46.510 14.699 1.00 129.32 130 GLU E O 1
ATOM 4476 N N . LEU E 2 131 ? 37.744 44.578 14.308 1.00 128.06 131 LEU E N 1
ATOM 4477 C CA . LEU E 2 131 ? 37.494 44.534 12.870 1.00 116.94 131 LEU E CA 1
ATOM 4478 C C . LEU E 2 131 ? 37.449 45.940 12.265 1.00 113.44 131 LEU E C 1
ATOM 4479 O O . LEU E 2 131 ? 38.198 46.834 12.682 1.00 105.45 131 LEU E O 1
ATOM 4484 N N . GLN E 2 132 ? 36.583 46.124 11.272 1.00 111.95 132 GLN E N 1
ATOM 4485 C CA . GLN E 2 132 ? 36.292 47.446 10.716 1.00 107.69 132 GLN E CA 1
ATOM 4486 C C . GLN E 2 132 ? 34.860 47.462 10.181 1.00 106.13 132 GLN E C 1
ATOM 4487 O O . GLN E 2 132 ? 34.287 46.402 9.871 1.00 101.50 132 GLN E O 1
ATOM 4493 N N . TYR E 2 133 ? 34.289 48.661 10.070 1.00 98.50 133 TYR E N 1
ATOM 4494 C CA . TYR E 2 133 ? 32.833 48.796 10.044 1.00 85.33 133 TYR E CA 1
ATOM 4495 C C . TYR E 2 133 ? 32.258 49.632 8.901 1.00 85.38 133 TYR E C 1
ATOM 4496 O O . TYR E 2 133 ? 32.538 50.837 8.807 1.00 82.89 133 TYR E O 1
ATOM 4505 N N . ASP E 2 134 ? 31.449 48.990 8.049 1.00 79.64 134 ASP E N 1
ATOM 4506 C CA . ASP E 2 134 ? 30.761 49.683 6.943 1.00 77.19 134 ASP E CA 1
ATOM 4507 C C . ASP E 2 134 ? 30.118 50.977 7.438 1.00 84.37 134 ASP E C 1
ATOM 4508 O O . ASP E 2 134 ? 30.314 52.048 6.861 1.00 84.23 134 ASP E O 1
ATOM 4513 N N . SER E 2 135 ? 29.348 50.865 8.520 1.00 88.07 135 SER E N 1
ATOM 4514 C CA . SER E 2 135 ? 28.598 51.990 9.037 1.00 80.96 135 SER E CA 1
ATOM 4515 C C . SER E 2 135 ? 28.683 52.093 10.533 1.00 75.96 135 SER E C 1
ATOM 4516 O O . SER E 2 135 ? 28.880 51.095 11.226 1.00 73.19 135 SER E O 1
ATOM 4519 N N . THR E 2 136 ? 28.490 53.318 11.010 1.00 71.97 136 THR E N 1
ATOM 4520 C CA . THR E 2 136 ? 28.680 53.666 12.394 1.00 71.27 136 THR E CA 1
ATOM 4521 C C . THR E 2 136 ? 27.733 54.797 12.753 1.00 74.90 136 THR E C 1
ATOM 4522 O O . THR E 2 136 ? 27.961 55.949 12.363 1.00 81.93 136 THR E O 1
ATOM 4526 N N . LEU E 2 137 ? 26.664 54.476 13.483 1.00 74.02 137 LEU E N 1
ATOM 4527 C CA . LEU E 2 137 ? 25.790 55.523 14.021 1.00 70.77 137 LEU E CA 1
ATOM 4528 C C . LEU E 2 13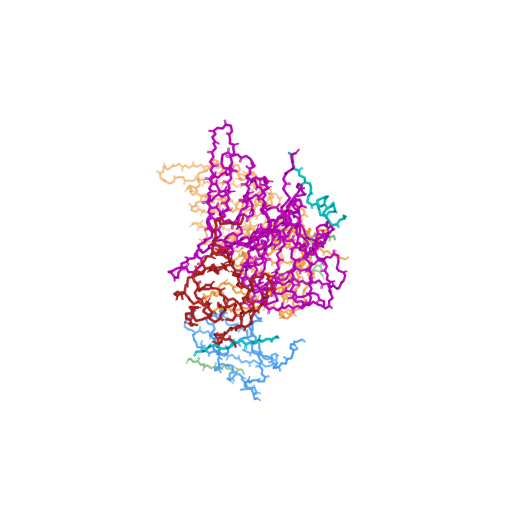7 ? 25.871 55.608 15.530 1.00 63.97 137 LEU E C 1
ATOM 4529 O O . LEU E 2 137 ? 26.191 54.628 16.185 1.00 60.69 137 LEU E O 1
ATOM 4534 N N . SER E 2 138 ? 25.599 56.796 16.055 1.00 60.23 138 SER E N 1
ATOM 4535 C CA . SER E 2 138 ? 25.323 56.971 17.461 1.00 62.91 138 SER E CA 1
ATOM 4536 C C . SER E 2 138 ? 24.044 57.776 17.630 1.00 66.86 138 SER E C 1
ATOM 4537 O O . SER E 2 138 ? 23.647 58.516 16.723 1.00 72.28 138 SER E O 1
ATOM 4540 N N . LEU E 2 139 ? 23.426 57.642 18.805 1.00 68.67 139 LEU E N 1
ATOM 4541 C CA . LEU E 2 139 ? 22.110 58.225 19.122 1.00 68.27 139 LEU E CA 1
ATOM 4542 C C . LEU E 2 139 ? 21.835 58.092 20.631 1.00 68.02 139 LEU E C 1
ATOM 4543 O O . LEU E 2 139 ? 22.369 57.175 21.272 1.00 69.28 139 LEU E O 1
ATOM 4548 N N . PRO E 2 140 ? 21.000 58.987 21.206 1.00 66.97 140 PRO E N 1
ATOM 4549 C CA . PRO E 2 140 ? 20.630 58.861 22.621 1.00 64.47 140 PRO E CA 1
ATOM 4550 C C . PRO E 2 140 ? 20.187 57.439 22.930 1.00 67.71 140 PRO E C 1
ATOM 4551 O O . PRO E 2 140 ? 19.463 56.826 22.135 1.00 67.03 140 PRO E O 1
ATOM 4555 N N . SER E 2 141 ? 20.626 56.905 24.061 1.00 65.24 141 SER E N 1
ATOM 4556 C CA . SER E 2 141 ? 20.491 55.471 24.280 1.00 65.27 141 SER E CA 1
ATOM 4557 C C . SER E 2 141 ? 19.082 55.062 24.656 1.00 66.52 141 SER E C 1
ATOM 4558 O O . SER E 2 141 ? 18.671 53.933 24.400 1.00 73.19 141 SER E O 1
ATOM 4561 N N . SER E 2 142 ? 18.353 55.979 25.276 1.00 67.57 142 SER E N 1
ATOM 4562 C CA . SER E 2 142 ? 16.960 55.752 25.636 1.00 70.14 142 SER E CA 1
ATOM 4563 C C . SER E 2 142 ? 16.087 55.689 24.376 1.00 76.34 142 SER E C 1
ATOM 4564 O O . SER E 2 142 ? 15.188 54.852 24.269 1.00 84.95 142 SER E O 1
ATOM 4567 N N . GLU E 2 143 ? 16.345 56.605 23.442 1.00 75.34 143 GLU E N 1
ATOM 4568 C CA . GLU E 2 143 ? 15.734 56.599 22.119 1.00 69.67 143 GLU E CA 1
ATOM 4569 C C . GLU E 2 143 ? 15.923 55.229 21.479 1.00 64.56 143 GLU E C 1
ATOM 4570 O O . GLU E 2 143 ? 14.951 54.594 21.072 1.00 66.44 143 GLU E O 1
ATOM 4576 N N . PHE E 2 144 ? 17.167 54.755 21.439 1.00 61.17 144 PHE E N 1
ATOM 4577 C CA . PHE E 2 144 ? 17.455 53.405 20.942 1.00 60.92 144 PHE E CA 1
ATOM 4578 C C . PHE E 2 144 ? 16.663 52.351 21.707 1.00 60.74 144 PHE E C 1
ATOM 4579 O O . PHE E 2 144 ? 16.131 51.416 21.124 1.00 57.11 144 PHE E O 1
ATOM 4587 N N . SER E 2 145 ? 16.578 52.535 23.020 1.00 67.72 145 SER E N 1
ATOM 4588 C CA . SER E 2 145 ? 15.871 51.622 23.908 1.00 67.64 145 SER E CA 1
ATOM 4589 C C . SER E 2 145 ? 14.378 51.563 23.608 1.00 67.60 145 SER E C 1
ATOM 4590 O O . SER E 2 145 ? 13.786 50.471 23.598 1.00 65.48 145 SER E O 1
ATOM 4593 N N . LYS E 2 146 ? 13.792 52.740 23.361 1.00 65.11 146 LYS E N 1
ATOM 4594 C CA . LYS E 2 146 ? 12.370 52.869 23.060 1.00 66.40 146 LYS E CA 1
ATOM 4595 C C . LYS E 2 146 ? 12.032 52.073 21.804 1.00 66.91 146 LYS E C 1
ATOM 4596 O O . LYS E 2 146 ? 11.197 51.166 21.847 1.00 64.59 146 LYS E O 1
ATOM 4602 N N . ILE E 2 147 ? 12.709 52.400 20.703 1.00 61.99 147 ILE E N 1
ATOM 4603 C CA . ILE E 2 147 ? 12.596 51.636 19.460 1.00 58.94 147 ILE E CA 1
ATOM 4604 C C . ILE E 2 147 ? 12.653 50.120 19.717 1.00 59.43 147 ILE E C 1
ATOM 4605 O O . ILE E 2 147 ? 11.766 49.371 19.286 1.00 59.92 147 ILE E O 1
ATOM 4610 N N . VAL E 2 148 ? 13.677 49.674 20.438 1.00 61.15 148 VAL E N 1
ATOM 4611 C CA . VAL E 2 148 ? 13.883 48.237 20.645 1.00 64.42 148 VAL E CA 1
ATOM 4612 C C . VAL E 2 148 ? 12.715 47.624 21.411 1.00 63.85 148 VAL E C 1
ATOM 4613 O O . VAL E 2 148 ? 12.291 46.517 21.100 1.00 61.90 148 VAL E O 1
ATOM 4617 N N . ARG E 2 149 ? 12.186 48.365 22.381 1.00 65.28 149 ARG E N 1
ATOM 4618 C CA . ARG E 2 149 ? 11.081 47.872 23.199 1.00 69.15 149 ARG E CA 1
ATOM 4619 C C . ARG E 2 149 ? 9.769 47.743 22.429 1.00 67.27 149 ARG E C 1
ATOM 4620 O O . ARG E 2 149 ? 9.089 46.723 22.554 1.00 65.76 149 ARG E O 1
ATOM 4628 N N . ASP E 2 150 ? 9.445 48.750 21.616 1.00 69.93 150 ASP E N 1
ATOM 4629 C CA . ASP E 2 150 ? 8.324 48.677 20.658 1.00 74.06 150 ASP E CA 1
ATOM 4630 C C . ASP E 2 150 ? 8.441 47.488 19.675 1.00 78.26 150 ASP E C 1
ATOM 4631 O O . ASP E 2 150 ? 7.675 46.517 19.757 1.00 73.99 150 ASP E O 1
ATOM 4636 N N . LEU E 2 151 ? 9.417 47.544 18.768 1.00 77.26 151 LEU E N 1
ATOM 4637 C CA . LEU E 2 151 ? 9.509 46.536 17.708 1.00 73.66 151 LEU E CA 1
ATOM 4638 C C . LEU E 2 151 ? 9.649 45.118 18.232 1.00 72.88 151 LEU E C 1
ATOM 4639 O O . LEU E 2 151 ? 9.176 44.175 17.603 1.00 70.52 151 LEU E O 1
ATOM 4644 N N . SER E 2 152 ? 10.286 44.967 19.389 1.00 78.87 152 SER E N 1
ATOM 4645 C CA . SER E 2 152 ? 10.464 43.639 20.000 1.00 80.13 152 SER E CA 1
ATOM 4646 C C . SER E 2 152 ? 9.124 43.005 20.326 1.00 74.17 152 SER E C 1
ATOM 4647 O O . SER E 2 152 ? 9.006 41.789 20.374 1.00 64.99 152 SER E O 1
ATOM 4650 N N . GLN E 2 153 ? 8.121 43.844 20.556 1.00 74.38 153 GLN E N 1
ATOM 4651 C CA . GLN E 2 153 ? 6.770 43.358 20.782 1.00 75.92 153 GLN E CA 1
ATOM 4652 C C . GLN E 2 153 ? 6.150 42.751 19.537 1.00 77.17 153 GLN E C 1
ATOM 4653 O O . GLN E 2 153 ? 5.500 41.717 19.625 1.00 76.47 153 GLN E O 1
ATOM 4659 N N . LEU E 2 154 ? 6.374 43.384 18.385 1.00 77.97 154 LEU E N 1
ATOM 4660 C CA . LEU E 2 154 ? 5.858 42.902 17.105 1.00 72.31 154 LEU E CA 1
ATOM 4661 C C . LEU E 2 154 ? 6.413 41.557 16.651 1.00 71.84 154 LEU E C 1
ATOM 4662 O O . LEU E 2 154 ? 5.669 40.763 16.090 1.00 79.44 154 LEU E O 1
ATOM 4667 N N . SER E 2 155 ? 7.702 41.309 16.888 1.00 73.47 155 SER E N 1
ATOM 4668 C CA . SER E 2 155 ? 8.397 40.139 16.323 1.00 75.06 155 SER E CA 1
ATOM 4669 C C . SER E 2 155 ? 9.594 39.673 17.154 1.00 78.41 155 SER E C 1
ATOM 4670 O O . SER E 2 155 ? 10.087 40.398 18.023 1.00 77.85 155 SER E O 1
ATOM 4673 N N . ASP E 2 156 ? 10.072 38.469 16.848 1.00 81.62 156 ASP E N 1
ATOM 4674 C CA . ASP E 2 156 ? 11.246 37.898 17.502 1.00 83.04 156 ASP E CA 1
ATOM 4675 C C . ASP E 2 156 ? 12.571 38.409 16.941 1.00 81.35 156 ASP E C 1
ATOM 4676 O O . ASP E 2 156 ? 13.623 38.186 17.537 1.00 89.80 156 ASP E O 1
ATOM 4681 N N . SER E 2 157 ? 12.523 39.100 15.807 1.00 76.94 157 SER E N 1
ATOM 4682 C CA . SER E 2 157 ? 13.732 39.631 15.185 1.00 72.03 157 SER E CA 1
ATOM 4683 C C . SER E 2 157 ? 13.545 41.033 14.628 1.00 66.62 157 SER E C 1
ATOM 4684 O O . SER E 2 157 ? 12.455 41.409 14.244 1.00 70.16 157 SER E O 1
ATOM 4687 N N . ILE E 2 158 ? 14.617 41.805 14.599 1.00 64.52 158 ILE E N 1
ATOM 4688 C CA . ILE E 2 158 ? 14.529 43.201 14.230 1.00 64.08 158 ILE E CA 1
ATOM 4689 C C . ILE E 2 158 ? 15.568 43.466 13.185 1.00 67.88 158 ILE E C 1
ATOM 4690 O O . ILE E 2 158 ? 16.686 42.974 13.271 1.00 77.81 158 ILE E O 1
ATOM 4695 N N . ASN E 2 159 ? 15.188 44.249 12.191 1.00 67.96 159 ASN E N 1
ATOM 4696 C CA . ASN E 2 159 ? 16.053 44.512 11.080 1.00 65.46 159 ASN E CA 1
ATOM 4697 C C . ASN E 2 159 ? 16.503 45.961 11.091 1.00 67.84 159 ASN E C 1
ATOM 4698 O O . ASN E 2 159 ? 15.690 46.872 11.260 1.00 64.64 159 ASN E O 1
ATOM 4703 N N . ILE E 2 160 ? 17.810 46.154 10.937 1.00 66.93 160 ILE E N 1
ATOM 4704 C CA . ILE E 2 160 ? 18.399 47.483 10.812 1.00 67.42 160 ILE E CA 1
ATOM 4705 C C . ILE E 2 160 ? 18.943 47.646 9.402 1.00 70.51 160 ILE E C 1
ATOM 4706 O O . ILE E 2 160 ? 19.482 46.702 8.806 1.00 68.90 160 ILE E O 1
ATOM 4711 N N . MET E 2 161 ? 18.783 48.848 8.867 1.00 66.26 161 MET E N 1
ATOM 4712 C CA . MET E 2 161 ? 19.152 49.107 7.507 1.00 61.43 161 MET E CA 1
ATOM 4713 C C . MET E 2 161 ? 19.673 50.526 7.412 1.00 66.84 161 MET E C 1
ATOM 4714 O O . MET E 2 161 ? 18.969 51.497 7.739 1.00 68.34 161 MET E O 1
ATOM 4719 N N . ILE E 2 162 ? 20.926 50.644 6.994 1.00 66.83 162 ILE E N 1
ATOM 4720 C CA . ILE E 2 162 ? 21.546 51.943 6.891 1.00 66.64 162 ILE E CA 1
ATOM 4721 C C . ILE E 2 162 ? 21.748 52.308 5.438 1.00 69.11 162 ILE E C 1
ATOM 4722 O O . ILE E 2 162 ? 22.183 51.498 4.634 1.00 73.40 162 ILE E O 1
ATOM 4727 N N . THR E 2 163 ? 21.380 53.534 5.107 1.00 71.00 163 THR E N 1
ATOM 4728 C CA . THR E 2 163 ? 21.540 54.052 3.765 1.00 71.90 163 THR E CA 1
ATOM 4729 C C . THR E 2 163 ? 22.172 55.414 3.933 1.00 71.78 163 THR E C 1
ATOM 4730 O O . THR E 2 163 ? 22.296 55.901 5.055 1.00 71.29 163 THR E O 1
ATOM 4734 N N . LYS E 2 164 ? 22.587 56.021 2.830 1.00 74.72 164 LYS E N 1
ATOM 4735 C CA . LYS E 2 164 ? 23.380 57.229 2.915 1.00 77.80 164 LYS E CA 1
ATOM 4736 C C . LYS E 2 164 ? 22.760 58.241 3.886 1.00 78.45 164 LYS E C 1
ATOM 4737 O O . LYS E 2 164 ? 23.488 59.022 4.485 1.00 86.03 164 LYS E O 1
ATOM 4743 N N . GLU E 2 165 ? 21.446 58.222 4.096 1.00 74.37 165 GLU E N 1
ATOM 4744 C CA . GLU E 2 165 ? 20.899 59.234 4.997 1.00 87.34 165 GLU E CA 1
ATOM 4745 C C . GLU E 2 165 ? 19.734 58.811 5.862 1.00 86.69 165 GLU E C 1
ATOM 4746 O O . GLU E 2 165 ? 18.849 59.621 6.164 1.00 89.86 165 GLU E O 1
ATOM 4752 N N . THR E 2 166 ? 19.762 57.563 6.308 1.00 77.93 166 THR E N 1
ATOM 4753 C CA . THR E 2 166 ? 18.574 56.947 6.849 1.00 71.49 166 THR E CA 1
ATOM 4754 C C . THR E 2 166 ? 18.907 55.690 7.625 1.00 69.01 166 THR E C 1
ATOM 4755 O O . THR E 2 166 ? 19.601 54.803 7.125 1.00 71.21 166 THR E O 1
ATOM 4759 N N . ILE E 2 167 ? 18.430 55.622 8.862 1.00 66.56 167 ILE E N 1
ATOM 4760 C CA . ILE E 2 167 ? 18.446 54.352 9.574 1.00 65.32 167 ILE E CA 1
ATOM 4761 C C . ILE E 2 167 ? 17.009 53.863 9.722 1.00 63.68 167 ILE E C 1
ATOM 4762 O O . ILE E 2 167 ? 16.125 54.615 10.126 1.00 64.35 167 ILE E O 1
ATOM 4767 N N . LYS E 2 168 ? 16.788 52.604 9.379 1.00 58.04 168 LYS E N 1
ATOM 4768 C CA . LYS E 2 168 ? 15.462 52.067 9.392 1.00 59.95 168 LYS E CA 1
ATOM 4769 C C . LYS E 2 168 ? 15.442 50.790 10.187 1.00 61.19 168 LYS E C 1
ATOM 4770 O O . LYS E 2 168 ? 16.178 49.859 9.872 1.00 63.51 168 LYS E O 1
ATOM 4776 N N . PHE E 2 169 ? 14.601 50.761 11.221 1.00 60.52 169 PHE E N 1
ATOM 4777 C CA . PHE E 2 169 ? 14.388 49.576 12.048 1.00 55.36 169 PHE E CA 1
ATOM 4778 C C . PHE E 2 169 ? 13.019 49.022 11.697 1.00 55.27 169 PHE E C 1
ATOM 4779 O O . PHE E 2 169 ? 12.087 49.798 11.516 1.00 58.92 169 PHE E O 1
ATOM 4787 N N . VAL E 2 170 ? 12.895 47.699 11.608 1.00 51.31 170 VAL E N 1
ATOM 4788 C CA . VAL E 2 170 ? 11.669 47.072 11.143 1.00 53.73 170 VAL E CA 1
ATOM 4789 C C . VAL E 2 170 ? 11.418 45.743 11.838 1.00 60.79 170 VAL E C 1
ATOM 4790 O O . VAL E 2 170 ? 12.360 44.981 12.056 1.00 62.89 170 VAL E O 1
ATOM 4794 N N . ALA E 2 171 ? 10.150 45.466 12.163 1.00 64.76 171 ALA E N 1
ATOM 4795 C CA . ALA E 2 171 ? 9.724 44.155 12.671 1.00 67.62 171 ALA E CA 1
ATOM 4796 C C . ALA E 2 171 ? 8.448 43.698 11.990 1.00 69.81 171 ALA E C 1
ATOM 4797 O O . ALA E 2 171 ? 7.518 44.483 11.832 1.00 70.29 171 ALA E O 1
ATOM 4799 N N . ASP E 2 172 ? 8.403 42.429 11.594 1.00 76.80 172 ASP E N 1
ATOM 4800 C CA . ASP E 2 172 ? 7.231 41.865 10.922 1.00 82.83 172 ASP E CA 1
ATOM 4801 C C . ASP E 2 172 ? 6.617 40.793 11.787 1.00 84.57 172 ASP E C 1
ATOM 4802 O O . ASP E 2 172 ? 7.106 39.674 11.834 1.00 85.43 172 ASP E O 1
ATOM 4807 N N . GLY E 2 173 ? 5.546 41.133 12.485 1.00 90.79 173 GLY E N 1
ATOM 4808 C CA . GLY E 2 173 ? 4.857 40.145 13.299 1.00 96.66 173 GLY E CA 1
ATOM 4809 C C . GLY E 2 173 ? 3.704 39.528 12.544 1.00 102.11 173 GLY E C 1
ATOM 4810 O O . GLY E 2 173 ? 3.070 40.176 11.703 1.00 105.09 173 GLY E O 1
ATOM 4811 N N . ASP E 2 174 ? 3.427 38.267 12.838 1.00 101.65 174 ASP E N 1
ATOM 4812 C CA . ASP E 2 174 ? 2.216 37.650 12.326 1.00 112.79 174 ASP E CA 1
ATOM 4813 C C . ASP E 2 174 ? 0.994 38.128 13.136 1.00 111.49 174 ASP E C 1
ATOM 4814 O O . ASP E 2 174 ? -0.065 37.501 13.120 1.00 126.31 174 ASP E O 1
ATOM 4819 N N . ILE E 2 175 ? 1.154 39.246 13.838 1.00 100.17 175 ILE E N 1
ATOM 4820 C CA . ILE E 2 175 ? 0.039 39.919 14.497 1.00 95.90 175 ILE E CA 1
ATOM 4821 C C . ILE E 2 175 ? 0.086 41.407 14.190 1.00 93.62 175 ILE E C 1
ATOM 4822 O O . ILE E 2 175 ? -0.804 42.151 14.595 1.00 104.63 175 ILE E O 1
ATOM 4827 N N . GLY E 2 176 ? 1.135 41.833 13.492 1.00 88.29 176 GLY E N 1
ATOM 4828 C CA . GLY E 2 176 ? 1.313 43.239 13.135 1.00 83.30 176 GLY E CA 1
ATOM 4829 C C . GLY E 2 176 ? 2.756 43.594 12.847 1.00 78.61 176 GLY E C 1
ATOM 4830 O O . GLY E 2 176 ? 3.672 42.991 13.391 1.00 83.50 176 GLY E O 1
ATOM 4831 N N . SER E 2 177 ? 2.955 44.575 11.978 1.00 78.04 177 SER E N 1
ATOM 4832 C CA . SER E 2 177 ? 4.287 45.058 11.664 1.00 74.49 177 SER E CA 1
ATOM 4833 C C . SER E 2 177 ? 4.438 46.455 12.238 1.00 73.32 177 SER E C 1
ATOM 4834 O O . SER E 2 177 ? 3.507 47.004 12.818 1.00 78.58 177 SER E O 1
ATOM 4837 N N . GLY E 2 178 ? 5.620 47.022 12.069 1.00 69.78 178 GLY E N 1
ATOM 4838 C CA . GLY E 2 178 ? 5.914 48.369 12.517 1.00 68.51 178 GLY E CA 1
ATOM 4839 C C . GLY E 2 178 ? 7.342 48.672 12.118 1.00 67.39 178 GLY E C 1
ATOM 4840 O O . GLY E 2 178 ? 8.118 47.742 11.853 1.00 64.34 178 GLY E O 1
ATOM 4841 N N . SER E 2 179 ? 7.688 49.960 12.064 1.00 61.51 179 SER E N 1
ATOM 4842 C CA . SER E 2 179 ? 9.024 50.386 11.656 1.00 62.04 179 SER E CA 1
ATOM 4843 C C . SER E 2 179 ? 9.335 51.844 11.957 1.00 66.07 179 SER E C 1
ATOM 4844 O O . SER E 2 179 ? 8.460 52.720 11.887 1.00 68.56 179 SER E O 1
ATOM 4847 N N . VAL E 2 180 ? 10.599 52.098 12.281 1.00 63.62 180 VAL E N 1
ATOM 4848 C CA . VAL E 2 180 ? 11.040 53.444 12.614 1.00 62.20 180 VAL E CA 1
ATOM 4849 C C . VAL E 2 180 ? 12.109 53.857 11.614 1.00 61.54 180 VAL E C 1
ATOM 4850 O O . VAL E 2 180 ? 12.944 53.037 11.205 1.00 63.12 180 VAL E O 1
ATOM 4854 N N . ILE E 2 181 ? 12.073 55.122 11.221 1.00 54.10 181 ILE E N 1
ATOM 4855 C CA . ILE E 2 181 ? 13.066 55.662 10.328 1.00 57.36 181 ILE E CA 1
ATOM 4856 C C . ILE E 2 181 ? 13.582 56.923 10.972 1.00 62.23 181 ILE E C 1
ATOM 4857 O O . ILE E 2 181 ? 12.824 57.876 11.196 1.00 65.10 181 ILE E O 1
ATOM 4862 N N . ILE E 2 182 ? 14.873 56.912 11.287 1.00 68.67 182 ILE E N 1
ATOM 4863 C CA . ILE E 2 182 ? 15.566 58.104 11.787 1.00 73.49 182 ILE E CA 1
ATOM 4864 C C . ILE E 2 182 ? 16.607 58.600 10.788 1.00 70.53 182 ILE E C 1
ATOM 4865 O O . ILE E 2 182 ? 17.116 57.825 9.958 1.00 67.88 182 ILE E O 1
ATOM 4870 N N . LYS E 2 183 ? 16.911 59.892 10.888 1.00 65.09 183 LYS E N 1
ATOM 4871 C CA . LYS E 2 183 ? 17.818 60.573 9.969 1.00 67.35 183 LYS E CA 1
ATOM 4872 C C . LYS E 2 183 ? 18.840 61.400 10.741 1.00 65.31 183 LYS E C 1
ATOM 4873 O O . LYS E 2 183 ? 18.486 62.025 11.738 1.00 71.47 183 LYS E O 1
ATOM 4879 N N . PRO E 2 184 ? 20.100 61.456 10.267 1.00 65.46 184 PRO E N 1
ATOM 4880 C CA . PRO E 2 184 ? 21.078 62.201 11.069 1.00 65.95 184 PRO E CA 1
ATOM 4881 C C . PRO E 2 184 ? 20.623 63.640 11.281 1.00 65.98 184 PRO E C 1
ATOM 4882 O O . PRO E 2 184 ? 20.253 64.312 10.328 1.00 68.27 184 PRO E O 1
ATOM 4886 N N . PHE E 2 185 ? 20.608 64.098 12.520 1.00 65.31 185 PHE E N 1
ATOM 4887 C CA . PHE E 2 185 ? 20.219 65.466 12.781 1.00 71.38 185 PHE E CA 1
ATOM 4888 C C . PHE E 2 185 ? 20.994 65.988 13.987 1.00 74.35 185 PHE E C 1
ATOM 4889 O O . PHE E 2 185 ? 21.485 65.204 14.807 1.00 74.72 185 PHE E O 1
ATOM 4897 N N . VAL E 2 186 ? 21.108 67.310 14.077 1.00 74.98 186 VAL E N 1
ATOM 4898 C CA . VAL E 2 186 ? 21.736 67.965 15.214 1.00 80.87 186 VAL E CA 1
ATOM 4899 C C . VAL E 2 186 ? 20.834 69.099 15.662 1.00 87.07 186 VAL E C 1
ATOM 4900 O O . VAL E 2 186 ? 20.036 69.601 14.882 1.00 102.27 186 VAL E O 1
ATOM 4904 N N . ASP E 2 187 ? 20.959 69.496 16.920 1.00 94.31 187 ASP E N 1
ATOM 4905 C CA . ASP E 2 187 ? 20.403 70.759 17.384 1.00 105.21 187 ASP E CA 1
ATOM 4906 C C . ASP E 2 187 ? 21.304 71.328 18.483 1.00 113.65 187 ASP E C 1
ATOM 4907 O O . ASP E 2 187 ? 21.852 70.573 19.305 1.00 103.51 187 ASP E O 1
ATOM 4912 N N . MET E 2 188 ? 21.471 72.650 18.486 1.00 121.10 188 MET E N 1
ATOM 4913 C CA . MET E 2 188 ? 22.302 73.317 19.499 1.00 131.36 188 MET E CA 1
ATOM 4914 C C . MET E 2 188 ? 21.514 73.566 20.783 1.00 135.16 188 MET E C 1
ATOM 4915 O O . MET E 2 188 ? 22.082 73.924 21.819 1.00 127.62 188 MET E O 1
ATOM 4920 N N . GLU E 2 189 ? 20.202 73.363 20.697 1.00 135.50 189 GLU E N 1
ATOM 4921 C CA . GLU E 2 189 ? 19.317 73.436 21.847 1.00 136.33 189 GLU E CA 1
ATOM 4922 C C . GLU E 2 189 ? 19.631 72.313 22.848 1.00 140.81 189 GLU E C 1
ATOM 4923 O O . GLU E 2 189 ? 19.574 72.535 24.059 1.00 146.88 189 GLU E O 1
ATOM 4929 N N . HIS E 2 190 ? 19.961 71.120 22.337 1.00 137.29 190 HIS E N 1
ATOM 4930 C CA . HIS E 2 190 ? 20.284 69.940 23.167 1.00 126.79 190 HIS E CA 1
ATOM 4931 C C . HIS E 2 190 ? 21.283 69.031 22.503 1.00 117.40 190 HIS E C 1
ATOM 4932 O O . HIS E 2 190 ? 20.918 67.934 22.065 1.00 108.32 190 HIS E O 1
ATOM 4939 N N . PRO E 2 191 ? 22.561 69.449 22.430 1.00 116.71 191 PRO E N 1
ATOM 4940 C CA . PRO E 2 191 ? 23.586 68.655 21.744 1.00 119.34 191 PRO E CA 1
ATOM 4941 C C . PRO E 2 191 ? 23.403 67.140 21.883 1.00 114.22 191 PRO E C 1
ATOM 4942 O O . PRO E 2 191 ? 23.301 66.442 20.877 1.00 115.61 191 PRO E O 1
ATOM 4946 N N . GLU E 2 192 ? 23.320 66.655 23.119 1.00 115.50 192 GLU E N 1
ATOM 4947 C CA . GLU E 2 192 ? 23.322 65.212 23.421 1.00 112.28 192 GLU E CA 1
ATOM 4948 C C . GLU E 2 192 ? 22.124 64.365 22.929 1.00 102.47 192 GLU E C 1
ATOM 4949 O O . GLU E 2 192 ? 22.117 63.148 23.129 1.00 108.53 192 GLU E O 1
ATOM 4955 N N . THR E 2 193 ? 21.132 64.988 22.288 1.00 96.77 193 THR E N 1
ATOM 4956 C CA . THR E 2 193 ? 20.007 64.242 21.670 1.00 95.14 193 THR E CA 1
ATOM 4957 C C . THR E 2 193 ? 20.212 63.978 20.173 1.00 90.06 193 THR E C 1
ATOM 4958 O O . THR E 2 193 ? 19.247 63.756 19.435 1.00 91.92 193 THR E O 1
ATOM 4962 N N . SER E 2 194 ? 21.466 63.991 19.738 1.00 80.75 194 SER E N 1
ATOM 4963 C CA . SER E 2 194 ? 21.796 64.043 18.331 1.00 71.43 194 SER E CA 1
ATOM 4964 C C . SER E 2 194 ? 21.935 62.660 17.707 1.00 75.06 194 SER E C 1
ATOM 4965 O O . SER E 2 194 ? 22.296 61.707 18.390 1.00 81.51 194 SER E O 1
ATOM 4968 N N . ILE E 2 195 ? 21.643 62.546 16.411 1.00 68.90 195 ILE E N 1
ATOM 4969 C CA . ILE E 2 195 ? 21.884 61.299 15.698 1.00 64.60 195 ILE E CA 1
ATOM 4970 C C . ILE E 2 195 ? 22.984 61.547 14.724 1.00 67.75 195 ILE E C 1
ATOM 4971 O O . ILE E 2 195 ? 22.855 62.419 13.871 1.00 77.46 195 ILE E O 1
ATOM 4976 N N . LYS E 2 196 ? 24.060 60.777 14.846 1.00 68.17 196 LYS E N 1
ATOM 4977 C CA . LYS E 2 196 ? 25.223 60.927 13.980 1.00 61.93 196 LYS E CA 1
ATOM 4978 C C . LYS E 2 196 ? 25.373 59.639 13.205 1.00 61.37 196 LYS E C 1
ATOM 4979 O O . LYS E 2 196 ? 25.291 58.543 13.774 1.00 60.17 196 LYS E O 1
ATOM 4985 N N . LEU E 2 197 ? 25.598 59.782 11.904 1.00 63.16 197 LEU E N 1
ATOM 4986 C CA . LEU E 2 197 ? 25.736 58.650 11.000 1.00 63.54 197 LEU E CA 1
ATOM 4987 C C . LEU E 2 197 ? 26.992 58.798 10.172 1.00 69.65 197 LEU E C 1
ATOM 4988 O O . LEU E 2 197 ? 27.228 59.838 9.561 1.00 71.42 197 LEU E O 1
ATOM 4993 N N . GLU E 2 198 ? 27.808 57.752 10.166 1.00 77.30 198 GLU E N 1
ATOM 4994 C CA . GLU E 2 198 ? 28.952 57.691 9.280 1.00 76.95 198 GLU E CA 1
ATOM 4995 C C . GLU E 2 198 ? 28.825 56.431 8.459 1.00 78.34 198 GLU E C 1
ATOM 4996 O O . GLU E 2 198 ? 29.008 55.326 8.969 1.00 80.69 198 GLU E O 1
ATOM 5002 N N . MET E 2 199 ? 28.465 56.604 7.191 1.00 80.28 199 MET E N 1
ATOM 5003 C CA . MET E 2 199 ? 28.366 55.478 6.271 1.00 84.34 199 MET E CA 1
ATOM 5004 C C . MET E 2 199 ? 29.555 55.364 5.309 1.00 83.27 199 MET E C 1
ATOM 5005 O O . MET E 2 199 ? 30.170 56.361 4.945 1.00 83.65 199 MET E O 1
ATOM 5010 N N . ASP E 2 200 ? 29.882 54.135 4.930 1.00 80.68 200 ASP E N 1
ATOM 5011 C CA . ASP E 2 200 ? 30.833 53.869 3.860 1.00 83.36 200 ASP E CA 1
ATOM 5012 C C . ASP E 2 200 ? 30.233 52.749 3.026 1.00 84.19 200 ASP E C 1
ATOM 5013 O O . ASP E 2 200 ? 30.690 52.462 1.923 1.00 89.45 200 ASP E O 1
ATOM 5018 N N . GLN E 2 201 ? 29.198 52.117 3.556 1.00 84.09 201 GLN E N 1
ATOM 5019 C CA . GLN E 2 201 ? 28.607 50.976 2.883 1.00 90.83 201 GLN E CA 1
ATOM 5020 C C . GLN E 2 201 ? 27.184 50.705 3.379 1.00 87.38 201 GLN E C 1
ATOM 5021 O O . GLN E 2 201 ? 26.962 50.490 4.565 1.00 85.31 201 GLN E O 1
ATOM 5027 N N . PRO E 2 202 ? 26.208 50.729 2.468 1.00 81.56 202 PRO E N 1
ATOM 5028 C CA . PRO E 2 202 ? 24.865 50.345 2.854 1.00 78.41 202 PRO E CA 1
ATOM 5029 C C . PRO E 2 202 ? 24.867 49.018 3.605 1.00 73.33 202 PRO E C 1
ATOM 5030 O O . PRO E 2 202 ? 25.476 48.056 3.140 1.00 74.15 202 PRO E O 1
ATOM 5034 N N . VAL E 2 203 ? 24.217 48.988 4.770 1.00 73.88 203 VAL E N 1
ATOM 5035 C CA . VAL E 2 203 ? 24.084 47.758 5.560 1.00 73.95 203 VAL E CA 1
ATOM 5036 C C . VAL E 2 203 ? 22.642 47.413 5.857 1.00 74.56 203 VAL E C 1
ATOM 5037 O O . VAL E 2 203 ? 21.803 48.298 6.037 1.00 73.99 203 VAL E O 1
ATOM 5041 N N . ASP E 2 204 ? 22.386 46.111 5.958 1.00 74.96 204 ASP E N 1
ATOM 5042 C CA . ASP E 2 204 ? 21.068 45.578 6.255 1.00 73.14 204 ASP E CA 1
ATOM 5043 C C . ASP E 2 204 ? 21.253 44.243 7.011 1.00 76.34 204 ASP E C 1
ATOM 5044 O O . ASP E 2 204 ? 21.603 43.234 6.411 1.00 79.66 204 ASP E O 1
ATOM 5049 N N . LEU E 2 205 ? 21.056 44.240 8.331 1.00 73.90 205 LEU E N 1
ATOM 5050 C CA . LEU E 2 205 ? 21.123 42.995 9.108 1.00 67.50 205 LEU E CA 1
ATOM 5051 C C . LEU E 2 205 ? 19.890 42.730 10.001 1.00 68.94 205 LEU E C 1
ATOM 5052 O O . LEU E 2 205 ? 19.065 43.616 10.257 1.00 73.65 205 LEU E O 1
ATOM 5057 N N . THR E 2 206 ? 19.791 41.503 10.491 1.00 65.85 206 THR E N 1
ATOM 5058 C CA . THR E 2 206 ? 18.714 41.105 11.386 1.00 67.05 206 THR E CA 1
ATOM 5059 C C . THR E 2 206 ? 19.265 40.421 12.644 1.00 71.56 206 THR E C 1
ATOM 5060 O O . THR E 2 206 ? 20.166 39.582 12.573 1.00 73.65 206 THR E O 1
ATOM 5064 N N . PHE E 2 207 ? 18.684 40.784 13.782 1.00 71.42 207 PHE E N 1
ATOM 5065 C CA . PHE E 2 207 ? 19.130 40.348 15.080 1.00 73.46 207 PHE E CA 1
ATOM 5066 C C . PHE E 2 207 ? 17.972 39.799 15.885 1.00 76.25 207 PHE E C 1
ATOM 5067 O O . PHE E 2 207 ? 16.850 40.278 15.750 1.00 79.68 207 PHE E O 1
ATOM 5075 N N . GLY E 2 208 ? 18.250 38.812 16.734 1.00 79.20 208 GLY E N 1
ATOM 5076 C CA . GLY E 2 208 ? 17.264 38.332 17.707 1.00 77.06 208 GLY E CA 1
ATOM 5077 C C . GLY E 2 208 ? 16.963 39.451 18.685 1.00 76.41 208 GLY E C 1
ATOM 5078 O O . GLY E 2 208 ? 17.877 40.099 19.196 1.00 74.91 208 GLY E O 1
ATOM 5079 N N . ALA E 2 209 ? 15.681 39.696 18.937 1.00 77.64 209 ALA E N 1
ATOM 5080 C CA . ALA E 2 209 ? 15.284 40.835 19.761 1.00 73.80 209 ALA E CA 1
ATOM 5081 C C . ALA E 2 209 ? 15.568 40.598 21.235 1.00 73.99 209 ALA E C 1
ATOM 5082 O O . ALA E 2 209 ? 15.783 41.548 21.983 1.00 73.82 209 ALA E O 1
ATOM 5084 N N . LYS E 2 210 ? 15.579 39.333 21.651 1.00 78.76 210 LYS E N 1
ATOM 5085 C CA . LYS E 2 210 ? 15.829 39.010 23.057 1.00 79.17 210 LYS E CA 1
ATOM 5086 C C . LYS E 2 210 ? 17.233 39.438 23.460 1.00 78.48 210 LYS E C 1
ATOM 5087 O O . LYS E 2 210 ? 17.434 39.919 24.574 1.00 83.45 210 LYS E O 1
ATOM 5093 N N . TYR E 2 211 ? 18.185 39.289 22.539 1.00 73.29 211 TYR E N 1
ATOM 5094 C CA . TYR E 2 211 ? 19.545 39.747 22.756 1.00 67.81 211 TYR E CA 1
ATOM 5095 C C . TYR E 2 211 ? 19.567 41.253 22.766 1.00 69.38 211 TYR E C 1
ATOM 5096 O O . TYR E 2 211 ? 20.256 41.867 23.573 1.00 82.75 211 TYR E O 1
ATOM 5105 N N . LEU E 2 212 ? 18.809 41.852 21.862 1.00 65.02 212 LEU E N 1
ATOM 5106 C CA . LEU E 2 212 ? 18.783 43.290 21.766 1.00 64.18 212 LEU E CA 1
ATOM 5107 C C . LEU E 2 212 ? 18.202 43.879 23.027 1.00 62.48 212 LEU E C 1
ATOM 5108 O O . LEU E 2 212 ? 18.561 44.987 23.423 1.00 60.86 212 LEU E O 1
ATOM 5113 N N . LEU E 2 213 ? 17.310 43.113 23.651 1.00 64.25 213 LEU E N 1
ATOM 5114 C CA . LEU E 2 213 ? 16.630 43.515 24.880 1.00 68.61 213 LEU E CA 1
ATOM 5115 C C . LEU E 2 213 ? 17.567 43.526 26.090 1.00 73.64 213 LEU E C 1
ATOM 5116 O O . LEU E 2 213 ? 17.405 44.352 27.001 1.00 71.71 213 LEU E O 1
ATOM 5121 N N . ASP E 2 214 ? 18.532 42.603 26.084 1.00 76.78 214 ASP E N 1
ATOM 5122 C CA . ASP E 2 214 ? 19.660 42.604 27.016 1.00 76.50 214 ASP E CA 1
ATOM 5123 C C . ASP E 2 214 ? 20.550 43.827 26.800 1.00 72.94 214 ASP E C 1
ATOM 5124 O O . ASP E 2 214 ? 20.777 44.622 27.709 1.00 77.38 214 ASP E O 1
ATOM 5129 N N . ILE E 2 215 ? 21.026 43.975 25.575 1.00 64.34 215 ILE E N 1
ATOM 5130 C CA . ILE E 2 215 ? 21.891 45.073 25.189 1.00 62.85 215 ILE E CA 1
ATOM 5131 C C . ILE E 2 215 ? 21.384 46.461 25.586 1.00 64.09 215 ILE E C 1
ATOM 5132 O O . ILE E 2 215 ? 22.189 47.352 25.846 1.00 67.02 215 ILE E O 1
ATOM 5137 N N . ILE E 2 216 ? 20.073 46.668 25.630 1.00 64.11 216 ILE E N 1
ATOM 5138 C CA . ILE E 2 216 ? 19.587 48.030 25.868 1.00 67.30 216 ILE E CA 1
ATOM 5139 C C . ILE E 2 216 ? 19.722 48.427 27.328 1.00 69.96 216 ILE E C 1
ATOM 5140 O O . ILE E 2 216 ? 19.755 49.612 27.660 1.00 66.84 216 ILE E O 1
ATOM 5145 N N . LYS E 2 217 ? 19.825 47.427 28.199 1.00 72.37 217 LYS E N 1
ATOM 5146 C CA . LYS E 2 217 ? 19.958 47.686 29.621 1.00 71.27 217 LYS E CA 1
ATOM 5147 C C . LYS E 2 217 ? 21.199 48.512 29.921 1.00 76.13 217 LYS E C 1
ATOM 5148 O O . LYS E 2 217 ? 21.333 49.064 31.013 1.00 84.38 217 LYS E O 1
ATOM 5154 N N . GLY E 2 218 ? 22.091 48.609 28.939 1.00 74.31 218 GLY E N 1
ATOM 5155 C CA . GLY E 2 218 ? 23.278 49.436 29.054 1.00 71.49 218 GLY E CA 1
ATOM 5156 C C . GLY E 2 218 ? 22.972 50.921 29.089 1.00 74.31 218 GLY E C 1
ATOM 5157 O O . GLY E 2 218 ? 23.857 51.730 29.361 1.00 78.89 218 GLY E O 1
ATOM 5158 N N . SER E 2 219 ? 21.722 51.291 28.827 1.00 72.66 219 SER E N 1
ATOM 5159 C CA . SER E 2 219 ? 21.392 52.699 28.624 1.00 72.23 219 SER E CA 1
ATOM 5160 C C . SER E 2 219 ? 21.409 53.441 29.933 1.00 75.90 219 SER E C 1
ATOM 5161 O O . SER E 2 219 ? 21.639 54.647 29.959 1.00 80.55 219 SER E O 1
ATOM 5164 N N . SER E 2 220 ? 21.178 52.704 31.019 1.00 81.41 220 SER E N 1
ATOM 5165 C CA . SER E 2 220 ? 21.221 53.236 32.385 1.00 80.00 220 SER E CA 1
ATOM 5166 C C . SER E 2 220 ? 22.605 53.769 32.725 1.00 83.20 220 SER E C 1
ATOM 5167 O O . SER E 2 220 ? 22.734 54.687 33.538 1.00 86.45 220 SER E O 1
ATOM 5170 N N . LEU E 2 221 ? 23.622 53.178 32.093 1.00 79.56 221 LEU E N 1
ATOM 5171 C CA . LEU E 2 221 ? 25.021 53.557 32.281 1.00 79.42 221 LEU E CA 1
ATOM 5172 C C . LEU E 2 221 ? 25.504 54.733 31.424 1.00 80.38 221 LEU E C 1
ATOM 5173 O O . LEU E 2 221 ? 26.390 55.479 31.829 1.00 84.41 221 LEU E O 1
ATOM 5178 N N . SER E 2 222 ? 24.951 54.889 30.231 1.00 77.14 222 SER E N 1
ATOM 5179 C CA . SER E 2 222 ? 25.482 55.868 29.291 1.00 74.39 222 SER E CA 1
ATOM 5180 C C . SER E 2 222 ? 24.328 56.462 28.549 1.00 70.59 222 SER E C 1
ATOM 5181 O O . SER E 2 222 ? 23.482 55.728 28.065 1.00 70.40 222 SER E O 1
ATOM 5184 N N . ASP E 2 223 ? 24.273 57.776 28.428 1.00 63.97 223 ASP E N 1
ATOM 5185 C CA . ASP E 2 223 ? 23.109 58.307 27.768 1.00 68.88 223 ASP E CA 1
ATOM 5186 C C . ASP E 2 223 ? 23.178 58.333 26.217 1.00 69.16 223 ASP E C 1
ATOM 5187 O O . ASP E 2 223 ? 22.230 58.788 25.569 1.00 77.18 223 ASP E O 1
ATOM 5192 N N . ARG E 2 224 ? 24.269 57.821 25.635 1.00 62.60 224 ARG E N 1
ATOM 5193 C CA . ARG E 2 224 ? 24.360 57.549 24.172 1.00 58.17 224 ARG E CA 1
ATOM 5194 C C . ARG E 2 224 ? 24.819 56.132 23.904 1.00 56.97 224 ARG E C 1
ATOM 5195 O O . ARG E 2 224 ? 25.380 55.484 24.774 1.00 62.41 224 ARG E O 1
ATOM 5203 N N . VAL E 2 225 ? 24.574 55.654 22.696 1.00 56.21 225 VAL E N 1
ATOM 5204 C CA . VAL E 2 225 ? 25.034 54.335 22.279 1.00 55.57 225 VAL E CA 1
ATOM 5205 C C . VAL E 2 225 ? 25.668 54.440 20.887 1.00 61.10 225 VAL E C 1
ATOM 5206 O O . VAL E 2 225 ? 25.228 55.228 20.052 1.00 72.98 225 VAL E O 1
ATOM 5210 N N . GLY E 2 226 ? 26.736 53.687 20.662 1.00 56.16 226 GLY E N 1
ATOM 5211 C CA . GLY E 2 226 ? 27.363 53.634 19.369 1.00 50.34 226 GLY E CA 1
ATOM 5212 C C . GLY E 2 226 ? 26.992 52.296 18.786 1.00 58.32 226 GLY E C 1
ATOM 5213 O O . GLY E 2 226 ? 26.960 51.271 19.485 1.00 64.72 226 GLY E O 1
ATOM 5214 N N . ILE E 2 227 ? 26.687 52.285 17.504 1.00 59.87 227 ILE E N 1
ATOM 5215 C CA . ILE E 2 227 ? 26.390 51.037 16.842 1.00 59.48 227 ILE E CA 1
ATOM 5216 C C . ILE E 2 227 ? 27.226 51.003 15.597 1.00 62.41 227 ILE E C 1
ATOM 5217 O O . ILE E 2 227 ? 27.310 51.992 14.875 1.00 68.59 227 ILE E O 1
ATOM 5222 N N . ARG E 2 228 ? 27.869 49.867 15.372 1.00 64.34 228 ARG E N 1
ATOM 5223 C CA . ARG E 2 228 ? 28.765 49.696 14.249 1.00 62.05 228 ARG E CA 1
ATOM 5224 C C . ARG E 2 228 ? 28.405 48.361 13.672 1.00 61.85 228 ARG E C 1
ATOM 5225 O O . ARG E 2 228 ? 28.459 47.350 14.366 1.00 59.51 228 ARG E O 1
ATOM 5233 N N . LEU E 2 229 ? 27.951 48.369 12.422 1.00 66.06 229 LEU E N 1
ATOM 5234 C CA . LEU E 2 229 ? 27.585 47.126 11.753 1.00 68.97 229 LEU E CA 1
ATOM 5235 C C . LEU E 2 229 ? 28.407 47.020 10.517 1.00 70.41 229 LEU E C 1
ATOM 5236 O O . LEU E 2 229 ? 28.821 48.046 9.956 1.00 68.65 229 LEU E O 1
ATOM 5241 N N . SER E 2 230 ? 28.655 45.779 10.108 1.00 71.23 230 SER E N 1
ATOM 5242 C CA . SER E 2 230 ? 29.214 45.511 8.794 1.00 77.68 230 SER E CA 1
ATOM 5243 C C . SER E 2 230 ? 28.675 44.182 8.282 1.00 81.88 230 SER E C 1
ATOM 5244 O O . SER E 2 230 ? 28.315 43.318 9.077 1.00 86.72 230 SER E O 1
ATOM 5247 N N . SER E 2 231 ? 28.592 44.040 6.958 1.00 91.92 231 SER E N 1
ATOM 5248 C CA . SER E 2 231 ? 28.141 42.798 6.311 1.00 95.24 231 SER E CA 1
ATOM 5249 C C . SER E 2 231 ? 28.917 41.629 6.865 1.00 102.33 231 SER E C 1
ATOM 5250 O O . SER E 2 231 ? 30.151 41.649 6.878 1.00 110.16 231 SER E O 1
ATOM 5253 N N . GLU E 2 232 ? 28.204 40.618 7.340 1.00 110.72 232 GLU E N 1
ATOM 5254 C CA . GLU E 2 232 ? 28.845 39.444 7.958 1.00 126.55 232 GLU E CA 1
ATOM 5255 C C . GLU E 2 232 ? 30.072 39.718 8.876 1.00 124.80 232 GLU E C 1
ATOM 5256 O O . GLU E 2 232 ? 31.212 39.314 8.597 1.00 117.41 232 GLU E O 1
ATOM 5262 N N . ALA E 2 233 ? 29.795 40.445 9.957 1.00 119.71 233 ALA E N 1
ATOM 5263 C CA . ALA E 2 233 ? 30.679 40.617 11.106 1.00 98.74 233 ALA E CA 1
ATOM 5264 C C . ALA E 2 233 ? 29.765 40.988 12.264 1.00 96.74 233 ALA E C 1
ATOM 5265 O O . ALA E 2 233 ? 28.842 41.809 12.103 1.00 100.93 233 ALA E O 1
ATOM 5267 N N . PRO E 2 234 ? 29.997 40.378 13.434 1.00 87.19 234 PRO E N 1
ATOM 5268 C CA . PRO E 2 234 ? 29.223 40.738 14.610 1.00 81.43 234 PRO E CA 1
ATOM 5269 C C . PRO E 2 234 ? 29.130 42.258 14.776 1.00 78.27 234 PRO E C 1
ATOM 5270 O O . PRO E 2 234 ? 30.137 42.977 14.642 1.00 77.51 234 PRO E O 1
ATOM 5274 N N . ALA E 2 235 ? 27.921 42.739 15.039 1.00 71.65 235 ALA E N 1
ATOM 5275 C CA . ALA E 2 235 ? 27.705 44.160 15.222 1.00 63.55 235 ALA E CA 1
ATOM 5276 C C . ALA E 2 235 ? 28.193 44.546 16.587 1.00 59.48 235 ALA E C 1
ATOM 5277 O O . ALA E 2 235 ? 28.166 43.752 17.522 1.00 60.50 235 ALA E O 1
ATOM 5279 N N . LEU E 2 236 ? 28.636 45.782 16.694 1.00 57.70 236 LEU E N 1
ATOM 5280 C CA . LEU E 2 236 ? 29.099 46.305 17.946 1.00 58.12 236 LEU E CA 1
ATOM 5281 C C . LEU E 2 236 ? 28.124 47.340 18.505 1.00 62.96 236 LEU E C 1
ATOM 5282 O O . LEU E 2 236 ? 27.741 48.310 17.825 1.00 62.93 236 LEU E O 1
ATOM 5287 N N . PHE E 2 237 ? 27.709 47.113 19.746 1.00 64.22 237 PHE E N 1
ATOM 5288 C CA . PHE E 2 237 ? 26.982 48.123 20.509 1.00 64.49 237 PHE E CA 1
ATOM 5289 C C . PHE E 2 237 ? 27.878 48.534 21.645 1.00 66.60 237 PHE E C 1
ATOM 5290 O O . PHE E 2 237 ? 28.468 47.668 22.309 1.00 65.39 237 PHE E O 1
ATOM 5298 N N . GLN E 2 238 ? 28.011 49.840 21.865 1.00 61.65 238 GLN E N 1
ATOM 5299 C CA . GLN E 2 238 ? 28.838 50.255 22.969 1.00 64.10 238 GLN E CA 1
ATOM 5300 C C . GLN E 2 238 ? 28.423 51.502 23.653 1.00 64.11 238 GLN E C 1
ATOM 5301 O O . GLN E 2 238 ? 27.863 52.383 23.014 1.00 68.53 238 GLN E O 1
ATOM 5307 N N . PHE E 2 239 ? 28.730 51.571 24.954 1.00 62.86 239 PHE E N 1
ATOM 5308 C CA . PHE E 2 239 ? 28.381 52.717 25.794 1.00 62.10 239 PHE E CA 1
ATOM 5309 C C . PHE E 2 239 ? 29.608 53.220 26.546 1.00 63.98 239 PHE E C 1
ATOM 5310 O O . PHE E 2 239 ? 30.290 52.437 27.214 1.00 63.84 239 PHE E O 1
ATOM 5318 N N . ASP E 2 240 ? 29.867 54.525 26.438 1.00 67.38 240 ASP E N 1
ATOM 5319 C CA . ASP E 2 240 ? 30.872 55.204 27.251 1.00 72.19 240 ASP E CA 1
ATOM 5320 C C . ASP E 2 240 ? 30.452 55.241 28.693 1.00 74.37 240 ASP E C 1
ATOM 5321 O O . ASP E 2 240 ? 29.338 55.602 29.022 1.00 81.44 240 ASP E O 1
ATOM 5326 N N . LEU E 2 241 ? 31.371 54.862 29.556 1.00 78.53 241 LEU E N 1
ATOM 5327 C CA . LEU E 2 241 ? 31.201 55.008 30.971 1.00 76.78 241 LEU E CA 1
ATOM 5328 C C . LEU E 2 241 ? 32.271 56.006 31.377 1.00 85.46 241 LEU E C 1
ATOM 5329 O O . LEU E 2 241 ? 33.249 56.176 30.644 1.00 84.33 241 LEU E O 1
ATOM 5334 N N . LYS E 2 242 ? 32.097 56.678 32.516 1.00 97.84 242 LYS E N 1
ATOM 5335 C CA . LYS E 2 242 ? 33.111 57.638 32.967 1.00 102.92 242 LYS E CA 1
ATOM 5336 C C . LYS E 2 242 ? 34.495 56.988 33.030 1.00 102.45 242 LYS E C 1
ATOM 5337 O O . LYS E 2 242 ? 35.459 57.531 32.502 1.00 108.88 242 LYS E O 1
ATOM 5343 N N . SER E 2 243 ? 34.569 55.806 33.635 1.00 106.62 243 SER E N 1
ATOM 5344 C CA . SER E 2 243 ? 35.836 55.122 33.847 1.00 104.33 243 SER E CA 1
ATOM 5345 C C . SER E 2 243 ? 35.949 53.837 33.027 1.00 103.81 243 SER E C 1
ATOM 5346 O O . SER E 2 243 ? 36.451 52.827 33.521 1.00 105.69 243 SER E O 1
ATOM 5349 N N . GLY E 2 244 ? 35.487 53.876 31.775 1.00 99.30 244 GLY E N 1
ATOM 5350 C CA . GLY E 2 244 ? 35.537 52.695 30.910 1.00 91.01 244 GLY E CA 1
ATOM 5351 C C . GLY E 2 244 ? 34.618 52.640 29.696 1.00 90.03 244 GLY E C 1
ATOM 5352 O O . GLY E 2 244 ? 34.250 53.670 29.132 1.00 95.17 244 GLY E O 1
ATOM 5353 N N . PHE E 2 245 ? 34.252 51.420 29.304 1.00 79.66 245 PHE E N 1
ATOM 5354 C CA . PHE E 2 245 ? 33.581 51.149 28.047 1.00 72.47 245 PHE E CA 1
ATOM 5355 C C . PHE E 2 245 ? 32.850 49.818 28.116 1.00 68.82 245 PHE E C 1
ATOM 5356 O O . PHE E 2 245 ? 33.453 48.775 28.356 1.00 68.97 245 PHE E O 1
ATOM 5364 N N . LEU E 2 246 ? 31.545 49.841 27.905 1.00 64.94 246 LEU E N 1
ATOM 5365 C CA . LEU E 2 246 ? 30.812 48.600 27.819 1.00 57.84 246 LEU E CA 1
ATOM 5366 C C . LEU E 2 246 ? 30.592 48.312 26.347 1.00 57.41 246 LEU E C 1
ATOM 5367 O O . LEU E 2 246 ? 30.192 49.204 25.600 1.00 59.71 246 LEU E O 1
ATOM 5372 N N . GLN E 2 247 ? 30.843 47.068 25.947 1.00 53.19 247 GLN E N 1
ATOM 5373 C CA . GLN E 2 247 ? 30.727 46.658 24.569 1.00 52.70 247 GLN E CA 1
ATOM 5374 C C . GLN E 2 247 ? 30.026 45.326 24.435 1.00 58.05 247 GLN E C 1
ATOM 5375 O O . GLN E 2 247 ? 30.355 44.376 25.126 1.00 61.56 247 GLN E O 1
ATOM 5381 N N . PHE E 2 248 ? 29.057 45.267 23.526 1.00 59.64 248 PHE E N 1
ATOM 5382 C CA . PHE E 2 248 ? 28.387 44.032 23.168 1.00 56.14 248 PHE E CA 1
ATOM 5383 C C . PHE E 2 248 ? 28.730 43.678 21.738 1.00 57.97 248 PHE E C 1
ATOM 5384 O O . PHE E 2 248 ? 28.870 44.556 20.897 1.00 58.89 248 PHE E O 1
ATOM 5392 N N . PHE E 2 249 ? 28.846 42.386 21.461 1.00 59.00 249 PHE E N 1
ATOM 5393 C CA . PHE E 2 249 ? 29.102 41.931 20.114 1.00 60.74 249 PHE E CA 1
ATOM 5394 C C . PHE E 2 249 ? 28.069 40.878 19.811 1.00 61.99 249 PHE E C 1
ATOM 5395 O O . PHE E 2 249 ? 28.039 39.803 20.420 1.00 64.96 249 PHE E O 1
ATOM 5403 N N . LEU E 2 250 ? 27.207 41.207 18.866 1.00 63.43 250 LEU E N 1
ATOM 5404 C CA . LEU E 2 250 ? 26.061 40.385 18.571 1.00 63.75 250 LEU E CA 1
ATOM 5405 C C . LEU E 2 250 ? 26.180 39.914 17.150 1.00 66.18 250 LEU E C 1
ATOM 5406 O O . LEU E 2 250 ? 26.438 40.719 16.242 1.00 66.41 250 LEU E O 1
ATOM 5411 N N . ALA E 2 251 ? 25.999 38.609 16.971 1.00 66.33 251 ALA E N 1
ATOM 5412 C CA . ALA E 2 251 ? 25.953 38.000 15.652 1.00 66.18 251 ALA E CA 1
ATOM 5413 C C . ALA E 2 251 ? 24.567 38.137 15.029 1.00 70.19 251 ALA E C 1
ATOM 5414 O O . ALA E 2 251 ? 23.558 37.828 15.678 1.00 71.51 251 ALA E O 1
ATOM 5416 N N . PRO E 2 252 ? 24.509 38.603 13.763 1.00 73.57 252 PRO E N 1
ATOM 5417 C CA . PRO E 2 252 ? 23.257 38.668 13.029 1.00 77.75 252 PRO E CA 1
ATOM 5418 C C . PRO E 2 252 ? 22.766 37.270 12.706 1.00 79.45 252 PRO E C 1
ATOM 5419 O O . PRO E 2 252 ? 23.543 36.328 12.803 1.00 79.08 252 PRO E O 1
ATOM 5423 N N . LYS E 2 253 ? 21.492 37.134 12.344 1.00 85.40 253 LYS E N 1
ATOM 5424 C CA . LYS E 2 253 ? 20.983 35.841 11.878 1.00 95.91 253 LYS E CA 1
ATOM 5425 C C . LYS E 2 253 ? 21.034 35.752 10.349 1.00 100.85 253 LYS E C 1
ATOM 5426 O O . LYS E 2 253 ? 20.850 36.764 9.668 1.00 93.59 253 LYS E O 1
ATOM 5432 N N . PHE E 2 254 ? 21.320 34.560 9.819 1.00 105.64 254 PHE E N 1
ATOM 5433 C CA . PHE E 2 254 ? 21.418 34.389 8.367 1.00 117.40 254 PHE E CA 1
ATOM 5434 C C . PHE E 2 254 ? 20.115 33.959 7.676 1.00 127.51 254 PHE E C 1
ATOM 5435 O O . PHE E 2 254 ? 19.240 33.352 8.304 1.00 126.01 254 PHE E O 1
ATOM 5443 N N . ASN E 2 255 ? 19.994 34.297 6.389 1.00 136.27 255 ASN E N 1
ATOM 5444 C CA . ASN E 2 255 ? 18.930 33.778 5.517 1.00 136.19 255 ASN E CA 1
ATOM 5445 C C . ASN E 2 255 ? 19.503 32.965 4.355 1.00 137.62 255 ASN E C 1
ATOM 5446 O O . ASN E 2 255 ? 19.286 31.755 4.262 1.00 142.25 255 ASN E O 1
ATOM 5451 N N . SER F 3 43 ? 17.551 31.753 10.621 1.00 123.39 1148 SER F N 1
ATOM 5452 C CA . SER F 3 43 ? 18.278 30.974 11.667 1.00 119.20 1148 SER F CA 1
ATOM 5453 C C . SER F 3 43 ? 19.504 31.740 12.201 1.00 118.17 1148 SER F C 1
ATOM 5454 O O . SER F 3 43 ? 20.200 32.429 11.444 1.00 116.07 1148 SER F O 1
ATOM 5457 N N . GLN F 3 44 ? 19.755 31.616 13.505 1.00 113.05 1149 GLN F N 1
ATOM 5458 C CA . GLN F 3 44 ? 20.841 32.344 14.187 1.00 113.17 1149 GLN F CA 1
ATOM 5459 C C . GLN F 3 44 ? 22.203 31.670 13.990 1.00 115.01 1149 GLN F C 1
ATOM 5460 O O . GLN F 3 44 ? 22.289 30.442 13.909 1.00 119.46 1149 GLN F O 1
ATOM 5466 N N . MET F 3 45 ? 23.263 32.472 13.913 1.00 111.68 1150 MET F N 1
ATOM 5467 C CA . MET F 3 45 ? 24.613 31.917 13.821 1.00 119.51 1150 MET F CA 1
ATOM 5468 C C . MET F 3 45 ? 25.455 32.168 15.083 1.00 126.04 1150 MET F C 1
ATOM 5469 O O . MET F 3 45 ? 25.167 33.083 15.862 1.00 128.03 1150 MET F O 1
ATOM 5474 N N . ASP F 3 46 ? 26.478 31.332 15.277 1.00 125.30 1151 ASP F N 1
ATOM 5475 C CA . ASP F 3 46 ? 27.387 31.411 16.426 1.00 115.96 1151 ASP F CA 1
ATOM 5476 C C . ASP F 3 46 ? 28.393 32.567 16.283 1.00 116.37 1151 ASP F C 1
ATOM 5477 O O . ASP F 3 46 ? 28.963 32.777 15.205 1.00 116.32 1151 ASP F O 1
ATOM 5482 N N . ILE F 3 47 ? 28.604 33.302 17.378 1.00 107.21 1152 ILE F N 1
ATOM 5483 C CA . ILE F 3 47 ? 29.431 34.523 17.382 1.00 99.92 1152 ILE F CA 1
ATOM 5484 C C . ILE F 3 47 ? 30.903 34.263 17.055 1.00 101.69 1152 ILE F C 1
ATOM 5485 O O . ILE F 3 47 ? 31.598 35.147 16.546 1.00 106.94 1152 ILE F O 1
ATOM 5490 N N . PHE F 3 48 ? 31.363 33.049 17.340 1.00 101.93 1153 PHE F N 1
ATOM 5491 C CA . PHE F 3 48 ? 32.758 32.675 17.126 1.00 99.93 1153 PHE F CA 1
ATOM 5492 C C . PHE F 3 48 ? 33.000 32.133 15.722 1.00 101.17 1153 PHE F C 1
ATOM 5493 O O . PHE F 3 48 ? 33.974 32.515 15.074 1.00 97.22 1153 PHE F O 1
ATOM 5501 N N . SER F 3 49 ? 32.121 31.238 15.263 1.00 105.61 1154 SER F N 1
ATOM 5502 C CA . SER F 3 49 ? 32.197 30.709 13.898 1.00 111.25 1154 SER F CA 1
ATOM 5503 C C . SER F 3 49 ? 31.948 31.819 12.866 1.00 120.39 1154 SER F C 1
ATOM 5504 O O . SER F 3 49 ? 32.197 31.640 11.668 1.00 125.14 1154 SER F O 1
ATOM 5507 N N . GLN F 3 50 ? 31.477 32.967 13.352 1.00 123.35 1155 GLN F N 1
ATOM 5508 C CA . GLN F 3 50 ? 31.342 34.164 12.534 1.00 124.44 1155 GLN F CA 1
ATOM 5509 C C . GLN F 3 50 ? 32.572 35.070 12.654 1.00 121.97 1155 GLN F C 1
ATOM 5510 O O . GLN F 3 50 ? 32.866 35.831 11.738 1.00 124.30 1155 GLN F O 1
ATOM 5516 N N . LEU F 3 51 ? 33.278 34.998 13.783 1.00 120.63 1156 LEU F N 1
ATOM 5517 C CA . LEU F 3 51 ? 34.557 35.705 13.943 1.00 123.57 1156 LEU F CA 1
ATOM 5518 C C . LEU F 3 51 ? 35.685 34.951 13.253 1.00 131.43 1156 LEU F C 1
ATOM 5519 O O . LEU F 3 51 ? 36.663 35.554 12.803 1.00 137.34 1156 LEU F O 1
ATOM 5524 N N . SER F 3 52 ? 35.535 33.629 13.181 1.00 128.71 1157 SER F N 1
ATOM 5525 C CA . SER F 3 52 ? 36.448 32.778 12.434 1.00 129.17 1157 SER F CA 1
ATOM 5526 C C . SER F 3 52 ? 36.265 33.003 10.940 1.00 135.19 1157 SER F C 1
ATOM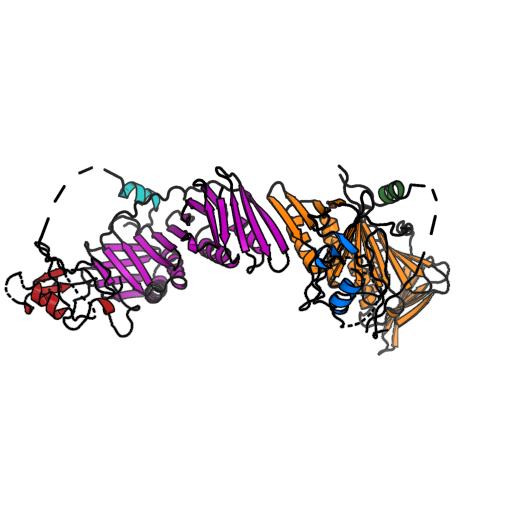 5527 O O . SER F 3 52 ? 37.179 33.495 10.271 1.00 138.07 1157 SER F O 1
ATOM 5530 N N . ARG F 3 53 ? 35.079 32.669 10.430 1.00 132.76 1158 ARG F N 1
ATOM 5531 C CA . ARG F 3 53 ? 34.763 32.878 9.014 1.00 133.94 1158 ARG F CA 1
ATOM 5532 C C . ARG F 3 53 ? 35.025 34.306 8.522 1.00 135.51 1158 ARG F C 1
ATOM 5533 O O . ARG F 3 53 ? 35.454 34.493 7.386 1.00 141.39 1158 ARG F O 1
ATOM 5541 N N . ALA F 3 54 ? 34.791 35.298 9.383 1.00 140.59 1159 ALA F N 1
ATOM 5542 C CA . ALA F 3 54 ? 35.009 36.711 9.043 1.00 143.20 1159 ALA F CA 1
ATOM 5543 C C . ALA F 3 54 ? 36.483 37.047 8.871 1.00 142.37 1159 ALA F C 1
ATOM 5544 O O . ALA F 3 54 ? 36.879 37.628 7.858 1.00 139.57 1159 ALA F O 1
ATOM 5546 N N . LYS F 3 55 ? 37.289 36.684 9.865 1.00 141.02 1160 LYS F N 1
ATOM 5547 C CA . LYS F 3 55 ? 38.715 36.999 9.835 1.00 148.52 1160 LYS F CA 1
ATOM 5548 C C . LYS F 3 55 ? 39.495 36.184 8.783 1.00 150.67 1160 LYS F C 1
ATOM 5549 O O . LYS F 3 55 ? 40.385 36.729 8.118 1.00 144.93 1160 LYS F O 1
ATOM 5555 N N . LYS F 3 56 ? 39.142 34.904 8.618 1.00 143.01 1161 LYS F N 1
ATOM 5556 C CA . LYS F 3 56 ? 39.736 34.051 7.575 1.00 130.09 1161 LYS F CA 1
ATOM 5557 C C . LYS F 3 56 ? 39.128 34.366 6.206 1.00 126.93 1161 LYS F C 1
ATOM 5558 O O . LYS F 3 56 ? 39.825 34.386 5.193 1.00 126.94 1161 LYS F O 1
ATOM 5564 N N . GLY F 3 63 ? 51.054 70.550 0.555 1.00 135.26 1168 GLY F N 1
ATOM 5565 C CA . GLY F 3 63 ? 50.596 70.172 1.890 1.00 138.91 1168 GLY F CA 1
ATOM 5566 C C . GLY F 3 63 ? 50.232 71.369 2.749 1.00 137.72 1168 GLY F C 1
ATOM 5567 O O . GLY F 3 63 ? 50.664 71.479 3.898 1.00 133.60 1168 GLY F O 1
ATOM 5568 N N . GLU F 3 64 ? 49.418 72.258 2.188 1.00 141.80 1169 GLU F N 1
ATOM 5569 C CA . GLU F 3 64 ? 49.028 73.509 2.842 1.00 138.97 1169 GLU F CA 1
ATOM 5570 C C . GLU F 3 64 ? 48.174 73.337 4.104 1.00 132.55 1169 GLU F C 1
ATOM 5571 O O . GLU F 3 64 ? 47.549 72.292 4.329 1.00 132.06 1169 GLU F O 1
ATOM 5577 N N . ILE F 3 65 ? 48.151 74.387 4.915 1.00 114.66 1170 ILE F N 1
ATOM 5578 C CA . ILE F 3 65 ? 47.304 74.429 6.088 1.00 101.79 1170 ILE F CA 1
ATOM 5579 C C . ILE F 3 65 ? 46.803 75.856 6.273 1.00 99.63 1170 ILE F C 1
ATOM 5580 O O . ILE F 3 65 ? 47.588 76.765 6.517 1.00 103.14 1170 ILE F O 1
ATOM 5585 N N . ILE F 3 66 ? 45.495 76.051 6.115 1.00 97.57 1171 ILE F N 1
ATOM 5586 C CA . ILE F 3 66 ? 44.890 77.381 6.270 1.00 91.37 1171 ILE F CA 1
ATOM 5587 C C . ILE F 3 66 ? 44.413 77.624 7.693 1.00 95.96 1171 ILE F C 1
ATOM 5588 O O . ILE F 3 66 ? 43.871 76.726 8.354 1.00 95.73 1171 ILE F O 1
ATOM 5593 N N . VAL F 3 67 ? 44.609 78.856 8.152 1.00 96.09 1172 VAL F N 1
ATOM 5594 C CA . VAL F 3 67 ? 44.245 79.230 9.508 1.00 99.18 1172 VAL F CA 1
ATOM 5595 C C . VAL F 3 67 ? 43.256 80.384 9.498 1.00 103.38 1172 VAL F C 1
ATOM 5596 O O . VAL F 3 67 ? 43.442 81.364 8.773 1.00 107.81 1172 VAL F O 1
ATOM 5600 N N . ILE F 3 68 ? 42.198 80.255 10.294 1.00 107.30 1173 ILE F N 1
ATOM 5601 C CA . ILE F 3 68 ? 41.270 81.360 10.514 1.00 113.44 1173 ILE F CA 1
ATOM 5602 C C . ILE F 3 68 ? 40.983 81.510 11.997 1.00 126.25 1173 ILE F C 1
ATOM 5603 O O . ILE F 3 68 ? 40.700 80.534 12.688 1.00 136.58 1173 ILE F O 1
ATOM 5608 N N . ASP F 3 69 ? 41.063 82.739 12.483 1.00 133.17 1174 ASP F N 1
ATOM 5609 C CA . ASP F 3 69 ? 40.658 83.029 13.844 1.00 148.63 1174 ASP F CA 1
ATOM 5610 C C . ASP F 3 69 ? 39.719 84.230 13.834 1.00 155.91 1174 ASP F C 1
ATOM 5611 O O . ASP F 3 69 ? 40.143 85.385 13.762 1.00 161.57 1174 ASP F O 1
#

Solvent-accessible surface area: 36150 Å² total

InterPro domains:
  IPR000626 Ubiquitin-like domain [PS50053] (22-98)
  IPR000626 Ubiquitin-like domain [SM00213] (24-94)
  IPR022617 Rad60/SUMO-like domain [PF11976] (24-91)
  IPR029071 Ubiquitin-like domain superfamily [SSF54236] (6-99)

Secondary structure (DSSP, 8-state):
--S-----B-SS-B-B-----THHHHHHH-----GGGEEEEETTEE--TT--TGGGTPPTT---EEEESSS--/-EEEEES-HHHHHHHHHHHHTT-SEEEEEEETTEEEEEEE-TTS-EEEEEEEESTTSSEEEESS-EEEEEEHHHHHHHHHTS-TTSBEEEEE-SS-SEEEEEEEETTTTEEEEEEEE----GGG---------SEEEEEEHHHHHHHHHHHHHH-SEEEEEEETTEEEEEEEETTEEEEEEE--B--SS-GGG-BEEEESS-EEEEEEHHHHHHHGGGGGT-SEEEEEEETTEEEEEEEEETTEEEEEEEPPBP-/-B--HHHHHHHHH---B----/--S-----B-SS-B-B-----THHHHHHH-----GGGEEEEETTEE--TT--TGGGTPPTT---EEEESSS--/-EEEEES-HHHHHHHHHHHHTT-SEEEEEEETTEEEEEEE-TTS-EEEEEEEEGGGSSB--BSS-EEEEEEHHHHHHHHHTS-TTSEEEEEE-SS-SEEEEEEEETTTTEEEEEEEE----GGG---------SEEEEEEHHHHHHHHHHHHHH-SEEEEEEETTEEEEEEEETTEEEEEEE--B--SS-GGG-BEEEESS-EEEEEEHHHHHHHGGGGGT-SEEEEEEETTEEEEEEEEETTEEEEEEEPPBP-/-B--TTHHHHHHH---B----